Protein AF-B9RKT9-F1 (afdb_monomer_lite)

Secondary structure (DSSP, 8-state):
-HHHHHHHHHHHHHHHHHHHHHHHHHHHHHHHHHHHHHHTS-S-TT-TTS-----S-HHHHHHHHHHHHHHT-TT--GGGS-THHHHHHHHHHHH-TTS-HHHHHHHHHHHHHHHHTT-S-TTSTTHHHHHHHHHHHHHT----S--HHHHHHHHHHHHHHHHHHHTSGGGGG--HHHHHHHHHHHHHHHHHTTTTT-HHHHHHHHHHHHHHHHHHHGGGGS----------------TTS-TT--S-HHHHHHHHHHHHHTTGGGTGGGSS----HHHHHHHHHHHHHHHHHHHHHHGGGGGG-HHHHHHIIIIIHHHHHHHHHS--HHHHHHHHHHHHHHHHHHTTT-HHHHHHHIIIIIHHHHSTTS-HHHHHHHHHHHHHHHTSTTTT-

Sequence (393 aa):
MEKIKEEEENKSWQERKRIKRGELSCMLNTELSAVLAVIQRPHDPNNSLLPQLESYDTSILHSLKSLRALIFNPQQEWRTIDPSVYIYPFLDVTQSDDIPATATSVSLSAISKILKLHVFYEKTPGAKDAINSIITGIASCRLERTDHSTEDAVRMRILQALTSIIKHRASVLLTDHAVCTIVNTCFQVVQQSTHRADLLQRGAKYAMREMIEIIFARLQDVEVKFEEDSESDTEDIDIGSNVDSGYGVRCIVDIFHFLCSLLNVVEVVESEGVSSQASDQNIQIFGLILINSAVELSGDAIGKHPKLLRMIQDDLFHHLIHYGISSSPLLLSLICSTVLNIYHSLCRFIRFQLEAFFGFVLLRTAGAGSPSQLQEVALEAIINFCRQLKFHS

InterPro domains:
  IPR016024 Armadillo-type fold [SSF48371] (76-387)
  IPR032691 Mon2/Sec7/BIG1-like, HUS domain [PF12783] (249-389)

Radius of gyration: 26.01 Å; chains: 1; bounding box: 51×70×67 Å

Structure (mmCIF, N/CA/C/O backbone):
data_AF-B9RKT9-F1
#
_entry.id   AF-B9RKT9-F1
#
loop_
_atom_site.group_PDB
_atom_site.id
_atom_site.type_symbol
_atom_site.label_atom_id
_atom_site.label_alt_id
_atom_site.label_comp_id
_atom_site.label_asym_id
_atom_site.label_entity_id
_atom_site.label_seq_id
_atom_site.pdbx_PDB_ins_code
_atom_site.Cartn_x
_atom_site.Cartn_y
_atom_site.Cartn_z
_atom_site.occupancy
_atom_site.B_iso_or_equiv
_atom_site.auth_seq_id
_atom_site.auth_comp_id
_atom_site.auth_asym_id
_atom_site.auth_atom_id
_atom_site.pdbx_PDB_model_num
ATOM 1 N N . MET A 1 1 ? 4.221 -40.599 35.745 1.00 50.66 1 MET A N 1
ATOM 2 C CA . MET A 1 1 ? 5.162 -39.528 35.352 1.00 50.66 1 MET A CA 1
ATOM 3 C C . MET A 1 1 ? 4.636 -38.740 34.151 1.00 50.66 1 MET A C 1
ATOM 5 O O . MET A 1 1 ? 4.664 -37.523 34.219 1.00 50.66 1 MET A O 1
ATOM 9 N N . GLU A 1 2 ? 4.060 -39.388 33.128 1.00 49.91 2 GLU A N 1
ATOM 10 C CA . GLU A 1 2 ? 3.384 -38.700 32.002 1.00 49.91 2 GLU A CA 1
ATOM 11 C C . GLU A 1 2 ? 2.168 -37.855 32.413 1.00 49.91 2 GLU A C 1
ATOM 13 O O . GLU A 1 2 ? 2.128 -36.683 32.070 1.00 49.91 2 GLU A O 1
ATOM 18 N N . LYS A 1 3 ? 1.254 -38.371 33.252 1.00 47.69 3 LYS A N 1
ATOM 19 C CA . LYS A 1 3 ? 0.089 -37.589 33.734 1.00 47.69 3 LYS A CA 1
ATOM 20 C C . LYS A 1 3 ? 0.448 -36.297 34.485 1.00 47.69 3 LYS A C 1
ATOM 22 O O . LYS A 1 3 ? -0.306 -35.337 34.438 1.00 47.69 3 LYS A O 1
ATOM 27 N N . ILE A 1 4 ? 1.593 -36.276 35.171 1.00 54.16 4 ILE A N 1
ATOM 28 C CA . ILE A 1 4 ? 2.054 -35.101 35.932 1.00 54.16 4 ILE A CA 1
ATOM 29 C C . ILE A 1 4 ? 2.662 -34.061 34.978 1.00 54.16 4 ILE A C 1
ATOM 31 O O . ILE A 1 4 ? 2.406 -32.873 35.137 1.00 54.16 4 ILE A O 1
ATOM 35 N N . LYS A 1 5 ? 3.385 -34.504 33.937 1.00 47.19 5 LYS A N 1
ATOM 36 C CA . LYS A 1 5 ? 3.876 -33.622 32.864 1.00 47.19 5 LYS A CA 1
ATOM 37 C C . LYS A 1 5 ? 2.735 -32.995 32.056 1.00 47.19 5 LYS A C 1
ATOM 39 O O . LYS A 1 5 ? 2.795 -31.806 31.770 1.00 47.19 5 LYS A O 1
ATOM 44 N N . GLU A 1 6 ? 1.691 -33.762 31.743 1.00 43.16 6 GLU A N 1
ATOM 45 C CA . GLU A 1 6 ? 0.501 -33.264 31.035 1.00 43.16 6 GLU A CA 1
ATOM 46 C C . GLU A 1 6 ? -0.267 -32.212 31.858 1.00 43.16 6 GLU A C 1
ATOM 48 O O . GLU A 1 6 ? -0.683 -31.182 31.327 1.00 43.16 6 GLU A O 1
ATOM 53 N N . GLU A 1 7 ? -0.417 -32.416 33.173 1.00 44.50 7 GLU A N 1
ATOM 54 C CA . GLU A 1 7 ? -1.037 -31.424 34.064 1.00 44.50 7 GLU A CA 1
ATOM 55 C C . GLU A 1 7 ? -0.187 -30.155 34.239 1.00 44.50 7 GLU A C 1
ATOM 57 O O . GLU A 1 7 ? -0.742 -29.056 34.326 1.00 44.50 7 GLU A O 1
ATOM 62 N N . GLU A 1 8 ? 1.142 -30.273 34.287 1.00 44.34 8 GLU A N 1
ATOM 63 C CA . GLU A 1 8 ? 2.055 -29.125 34.374 1.00 44.34 8 GLU A CA 1
ATOM 64 C C . GLU A 1 8 ? 2.099 -28.312 33.073 1.00 44.34 8 GLU A C 1
ATOM 66 O O . GLU A 1 8 ? 2.063 -27.078 33.118 1.00 44.34 8 GLU A O 1
ATOM 71 N N . GLU A 1 9 ? 2.093 -28.969 31.910 1.00 45.84 9 GLU A N 1
ATOM 72 C CA . GLU A 1 9 ? 1.995 -28.294 30.612 1.00 45.84 9 GLU A CA 1
ATOM 73 C C . GLU A 1 9 ? 0.646 -27.593 30.436 1.00 45.84 9 GLU A C 1
ATOM 75 O O . GLU A 1 9 ? 0.610 -26.447 29.982 1.00 45.84 9 GLU A O 1
ATOM 80 N N . ASN A 1 10 ? -0.454 -28.218 30.865 1.00 46.22 10 ASN A N 1
ATOM 81 C CA . ASN A 1 10 ? -1.787 -27.623 30.786 1.00 46.22 10 ASN A CA 1
ATOM 82 C C . ASN A 1 10 ? -1.928 -26.411 31.730 1.00 46.22 10 ASN A C 1
ATOM 84 O O . ASN A 1 10 ? -2.474 -25.377 31.342 1.00 46.22 10 ASN A O 1
ATOM 88 N N . LYS A 1 11 ? -1.350 -26.474 32.939 1.00 48.50 11 LYS A N 1
ATOM 89 C CA . LYS A 1 11 ? -1.264 -25.321 33.856 1.00 48.50 11 LYS A CA 1
ATOM 90 C C . LYS A 1 11 ? -0.411 -24.187 33.281 1.00 48.50 11 LYS A C 1
ATOM 92 O O . LYS A 1 11 ? -0.828 -23.032 33.335 1.00 48.50 11 LYS A O 1
ATOM 97 N N . SER A 1 12 ? 0.738 -24.500 32.678 1.00 49.84 12 SER A N 1
ATOM 98 C CA . SER A 1 12 ? 1.603 -23.517 32.004 1.00 49.84 12 SER A CA 1
ATOM 99 C C . SER A 1 12 ? 0.893 -22.834 30.828 1.00 49.84 12 SER A C 1
ATOM 101 O O . SER A 1 12 ? 0.981 -21.617 30.647 1.00 49.84 12 SER A O 1
ATOM 103 N N . TRP A 1 13 ? 0.119 -23.600 30.057 1.00 49.25 13 TRP A N 1
ATOM 104 C CA . TRP A 1 13 ? -0.708 -23.088 28.965 1.00 49.25 13 TRP A CA 1
ATOM 105 C C . TRP A 1 13 ? -1.829 -22.167 29.448 1.00 49.25 13 TRP A C 1
ATOM 107 O O . TRP A 1 13 ? -2.032 -21.088 28.884 1.00 49.25 13 TRP A O 1
ATOM 117 N N . GLN A 1 14 ? -2.540 -22.559 30.506 1.00 54.25 14 GLN A N 1
ATOM 118 C CA . GLN A 1 14 ? -3.602 -21.751 31.106 1.00 54.25 14 GLN A CA 1
ATOM 119 C C . GLN A 1 14 ? -3.065 -20.450 31.712 1.00 54.25 14 GLN A C 1
ATOM 121 O O . GLN A 1 14 ? -3.689 -19.399 31.551 1.00 54.25 14 GLN A O 1
ATOM 126 N N . GLU A 1 15 ? -1.884 -20.489 32.330 1.00 51.56 15 GLU A N 1
ATOM 127 C CA . GLU A 1 15 ? -1.232 -19.308 32.898 1.00 51.56 15 GLU A CA 1
ATOM 128 C C . GLU A 1 15 ? -0.781 -18.330 31.804 1.00 51.56 15 GLU A C 1
ATOM 130 O O . GLU A 1 15 ? -1.091 -17.140 31.854 1.00 51.56 15 GLU A O 1
ATOM 135 N N . ARG A 1 16 ? -0.175 -18.832 30.719 1.00 56.66 16 ARG A N 1
ATOM 136 C CA . ARG A 1 16 ? 0.154 -18.013 29.537 1.00 56.66 16 ARG A CA 1
ATOM 137 C C . ARG A 1 16 ? -1.091 -17.402 28.887 1.00 56.66 16 ARG A C 1
ATOM 139 O O . ARG A 1 16 ? -1.033 -16.269 28.408 1.00 56.66 16 ARG A O 1
ATOM 146 N N . LYS A 1 17 ? -2.220 -18.125 28.871 1.00 55.56 17 LYS A N 1
ATOM 147 C CA . LYS A 1 17 ? -3.512 -17.619 28.372 1.00 55.56 17 LYS A CA 1
ATOM 148 C C . LYS A 1 17 ? -4.064 -16.516 29.288 1.00 55.56 17 LYS A C 1
ATOM 150 O O . LYS A 1 17 ? -4.585 -15.528 28.777 1.00 55.56 17 LYS A O 1
ATOM 155 N N . ARG A 1 18 ? -3.910 -16.639 30.612 1.00 55.28 18 ARG A N 1
ATOM 156 C CA . ARG A 1 18 ? -4.324 -15.628 31.605 1.00 55.28 18 ARG A CA 1
ATOM 157 C C . ARG A 1 18 ? -3.479 -14.356 31.560 1.00 55.28 18 ARG A C 1
ATOM 159 O O . ARG A 1 18 ? -4.057 -13.273 31.559 1.00 55.28 18 ARG A O 1
ATOM 166 N N . ILE A 1 19 ? -2.157 -14.472 31.442 1.00 57.16 19 ILE A N 1
ATOM 167 C CA . ILE A 1 19 ? -1.244 -13.320 31.344 1.00 57.16 19 ILE A CA 1
ATOM 168 C C . ILE A 1 19 ? -1.553 -12.499 30.084 1.00 57.16 19 ILE A C 1
ATOM 170 O O . ILE A 1 19 ? -1.858 -11.313 30.185 1.00 57.16 19 ILE A O 1
ATOM 174 N N . LYS A 1 20 ? -1.642 -13.150 28.915 1.00 61.75 20 LYS A N 1
ATOM 175 C CA . LYS A 1 20 ? -2.010 -12.484 27.648 1.00 61.75 20 LYS A CA 1
ATOM 176 C C . LYS A 1 20 ? -3.407 -11.852 27.675 1.00 61.75 20 LYS A C 1
ATOM 178 O O . LYS A 1 20 ? -3.672 -10.879 26.975 1.00 61.75 20 LYS A O 1
ATOM 183 N N . ARG A 1 21 ? -4.323 -12.413 28.469 1.00 61.50 21 ARG A N 1
ATOM 184 C CA . ARG A 1 21 ? -5.681 -11.887 28.661 1.00 61.50 21 ARG A CA 1
ATOM 185 C C . ARG A 1 21 ? -5.686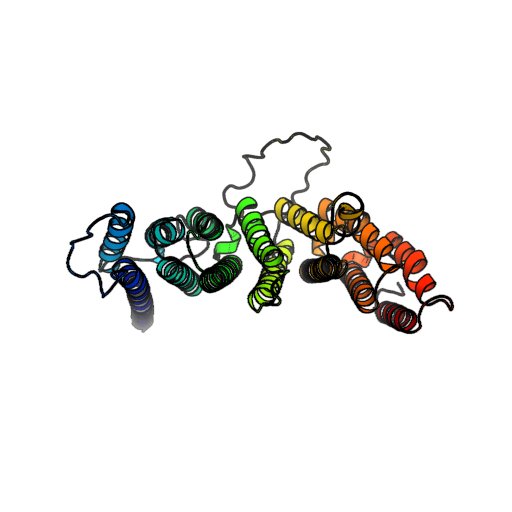 -10.629 29.533 1.00 61.50 21 ARG A C 1
ATOM 187 O O . ARG A 1 21 ? -6.375 -9.672 29.191 1.00 61.50 21 ARG A O 1
ATOM 194 N N . GLY A 1 22 ? -4.904 -10.621 30.615 1.00 66.81 22 GLY A N 1
ATOM 195 C CA . GLY A 1 22 ? -4.717 -9.451 31.476 1.00 66.81 22 GLY A CA 1
ATOM 196 C C . GLY A 1 22 ? -4.027 -8.292 30.752 1.00 66.81 22 GLY A C 1
ATOM 197 O O . GLY A 1 22 ? -4.466 -7.152 30.876 1.00 66.81 22 GLY A O 1
ATOM 198 N N . GLU A 1 23 ? -3.016 -8.590 29.931 1.00 74.56 23 GLU A N 1
ATOM 199 C CA . GLU A 1 23 ? -2.320 -7.606 29.087 1.00 74.56 23 GLU A CA 1
ATOM 200 C C . GLU A 1 23 ? -3.283 -6.885 28.135 1.00 74.56 23 GLU A C 1
ATOM 202 O O . GLU A 1 23 ? -3.251 -5.659 28.022 1.00 74.56 23 GLU A O 1
ATOM 207 N N . LEU A 1 24 ? -4.191 -7.633 27.503 1.00 79.69 24 LEU A N 1
ATOM 208 C CA . LEU A 1 24 ? -5.156 -7.085 26.557 1.00 79.69 24 LEU A CA 1
ATOM 209 C C . LEU A 1 24 ? -6.248 -6.240 27.228 1.00 79.69 24 LEU A C 1
ATOM 211 O O . LEU A 1 24 ? -6.506 -5.126 26.779 1.00 79.69 24 LEU A O 1
ATOM 215 N N . SER A 1 25 ? -6.866 -6.728 28.311 1.00 84.69 25 SER A N 1
ATOM 216 C CA . SER A 1 25 ? -7.849 -5.934 29.067 1.00 84.69 25 SER A CA 1
ATOM 217 C C . SER A 1 25 ? -7.228 -4.646 29.615 1.00 84.69 25 SER A C 1
ATOM 219 O O . SER A 1 25 ? -7.862 -3.593 29.573 1.00 84.69 25 SER A O 1
ATOM 221 N N . CYS A 1 26 ? -5.984 -4.715 30.103 1.00 85.81 26 CYS A N 1
ATOM 222 C CA . CYS A 1 26 ? -5.252 -3.547 30.585 1.00 85.81 26 CYS A CA 1
ATOM 223 C C . CYS A 1 26 ? -5.023 -2.537 29.453 1.00 85.81 26 CYS A C 1
ATOM 225 O O . CYS A 1 26 ? -5.397 -1.377 29.597 1.00 85.81 26 CYS A O 1
ATOM 227 N N . MET A 1 27 ? -4.508 -2.992 28.305 1.00 89.12 27 MET A N 1
ATOM 228 C CA . MET A 1 27 ? -4.275 -2.142 27.135 1.00 89.12 27 MET A CA 1
ATOM 229 C C . MET A 1 27 ? -5.565 -1.480 26.641 1.00 89.12 27 MET A C 1
ATOM 231 O O . MET A 1 27 ? -5.604 -0.257 26.527 1.00 89.12 27 MET A O 1
ATOM 235 N N . LEU A 1 28 ? -6.637 -2.251 26.417 1.00 88.94 28 LEU A N 1
ATOM 236 C CA . LEU A 1 28 ? -7.923 -1.706 25.965 1.00 88.94 28 LEU A CA 1
ATOM 237 C C . LEU A 1 28 ? -8.468 -0.673 26.952 1.00 88.94 28 LEU A C 1
ATOM 239 O O . LEU A 1 28 ? -8.941 0.380 26.535 1.00 88.94 28 LEU A O 1
ATOM 243 N N . ASN A 1 29 ? -8.362 -0.935 28.258 1.00 90.94 29 ASN A N 1
ATOM 244 C CA . ASN A 1 29 ? -8.780 0.023 29.276 1.00 90.94 29 ASN A CA 1
ATOM 245 C C . ASN A 1 29 ? -7.915 1.292 29.270 1.00 90.94 29 ASN A C 1
ATOM 247 O O . ASN A 1 29 ? -8.448 2.384 29.467 1.00 90.94 29 ASN A O 1
ATOM 251 N N . THR A 1 30 ? -6.603 1.174 29.049 1.00 92.06 30 THR A N 1
ATOM 252 C CA . THR A 1 30 ? -5.695 2.321 28.925 1.00 92.06 30 THR A CA 1
ATOM 253 C C . THR A 1 30 ? -6.064 3.188 27.726 1.00 92.06 30 THR A C 1
ATOM 255 O O . THR A 1 30 ? -6.223 4.397 27.890 1.00 92.06 30 THR A O 1
ATOM 258 N N . GLU A 1 31 ? -6.261 2.593 26.548 1.00 92.62 31 GLU A N 1
ATOM 259 C CA . GLU A 1 31 ? -6.643 3.342 25.347 1.00 92.62 31 GLU A CA 1
ATOM 260 C C . GLU A 1 31 ? -8.036 3.968 25.486 1.00 92.62 31 GLU A C 1
ATOM 262 O O . GLU A 1 31 ? -8.216 5.152 25.205 1.00 92.62 31 GLU A O 1
ATOM 267 N N . LEU A 1 32 ? -9.008 3.214 26.007 1.00 93.31 32 LEU A N 1
ATOM 268 C CA . LEU A 1 32 ? -10.356 3.709 26.283 1.00 93.31 32 LEU A CA 1
ATOM 269 C C . LEU A 1 32 ? -10.342 4.896 27.254 1.00 93.31 32 LEU A C 1
ATOM 271 O O . LEU A 1 32 ? -11.036 5.892 27.048 1.00 93.31 32 LEU A O 1
ATOM 275 N N . SER A 1 33 ? -9.536 4.805 28.313 1.00 91.69 33 SER A N 1
ATOM 276 C CA . SER A 1 33 ? -9.392 5.881 29.295 1.00 91.69 33 SER A CA 1
ATOM 277 C C . SER A 1 33 ? -8.747 7.122 28.682 1.00 91.69 33 SER A C 1
ATOM 279 O O . SER A 1 33 ? -9.157 8.231 29.012 1.00 91.69 33 SER A O 1
ATOM 281 N N . ALA A 1 34 ? -7.779 6.953 27.776 1.00 93.00 34 ALA A N 1
ATOM 282 C CA . ALA A 1 34 ? -7.156 8.064 27.065 1.00 93.00 34 ALA A CA 1
ATOM 283 C C . ALA A 1 34 ? -8.163 8.796 26.163 1.00 93.00 34 ALA A C 1
ATOM 285 O O . ALA A 1 34 ? -8.238 10.021 26.213 1.00 93.00 34 ALA A O 1
ATOM 286 N N . VAL A 1 35 ? -8.982 8.061 25.401 1.00 92.44 35 VAL A N 1
ATOM 287 C CA . VAL A 1 35 ? -10.037 8.647 24.556 1.00 92.44 35 VAL A CA 1
ATOM 288 C C . VAL A 1 35 ? -11.058 9.405 25.405 1.00 92.44 35 VAL A C 1
ATOM 290 O O . VAL A 1 35 ? -11.314 10.582 25.156 1.00 92.44 35 VAL A O 1
ATOM 293 N N . LEU A 1 36 ? -11.577 8.778 26.467 1.00 90.25 36 LEU A N 1
ATOM 294 C CA . LEU A 1 36 ? -12.527 9.419 27.382 1.00 90.25 36 LEU A CA 1
ATOM 295 C C . LEU A 1 36 ? -11.953 10.684 28.030 1.00 90.25 36 LEU A C 1
ATOM 297 O O . LEU A 1 36 ? -12.668 11.675 28.156 1.00 90.25 36 LEU A O 1
ATOM 301 N N . ALA A 1 37 ? -10.675 10.671 28.419 1.00 89.12 37 ALA A N 1
ATOM 302 C CA . ALA A 1 37 ? -10.020 11.822 29.033 1.00 89.12 37 ALA A CA 1
ATOM 303 C C . ALA A 1 37 ? -9.912 13.021 28.081 1.00 89.12 37 ALA A C 1
ATOM 305 O O . ALA A 1 37 ? -10.007 14.161 28.532 1.00 89.12 37 ALA A O 1
ATOM 306 N N . VAL A 1 38 ? -9.719 12.780 26.780 1.00 88.31 3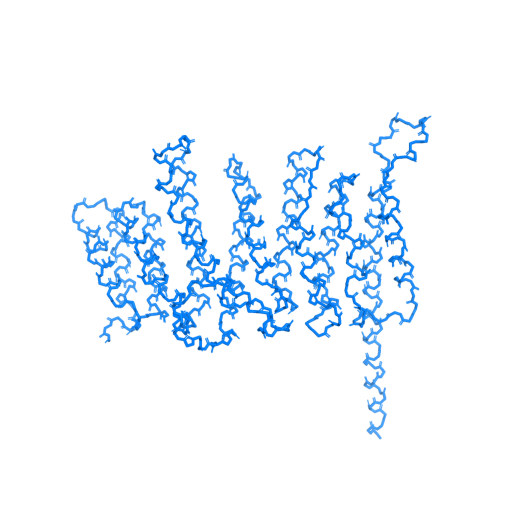8 VAL A N 1
ATOM 307 C CA . VAL A 1 38 ? -9.662 13.854 25.780 1.00 88.31 38 VAL A CA 1
ATOM 308 C C . VAL A 1 38 ? -11.060 14.373 25.452 1.00 88.31 38 VAL A C 1
ATOM 310 O O . VAL A 1 38 ? -11.246 15.585 25.436 1.00 88.31 38 VAL A O 1
ATOM 313 N N . ILE A 1 39 ? -12.047 13.488 25.273 1.00 86.25 39 ILE A N 1
ATOM 314 C CA . ILE A 1 39 ? -13.440 13.880 24.986 1.00 86.25 39 ILE A CA 1
ATOM 315 C C . ILE A 1 39 ? -14.039 14.700 26.137 1.00 86.25 39 ILE A C 1
ATOM 317 O O . ILE A 1 39 ? -14.745 15.675 25.913 1.00 86.25 39 ILE A O 1
ATOM 321 N N . GLN A 1 40 ? -13.750 14.330 27.386 1.00 82.81 40 GLN A N 1
ATOM 322 C CA . GLN A 1 40 ? -14.295 15.009 28.567 1.00 82.81 40 GLN A CA 1
ATOM 323 C C . GLN A 1 40 ? -13.519 16.272 28.963 1.00 82.81 40 GLN A C 1
ATOM 325 O O . GLN A 1 40 ? -13.859 16.910 29.962 1.00 82.81 40 GLN A O 1
ATOM 330 N N . ARG A 1 41 ? -12.461 16.638 28.229 1.00 75.88 41 ARG A N 1
ATOM 331 C CA . ARG A 1 41 ? -11.662 17.818 28.554 1.00 75.88 41 ARG A CA 1
ATOM 332 C C . ARG A 1 41 ? -12.471 19.084 28.231 1.00 75.88 41 ARG A C 1
ATOM 334 O O . ARG A 1 41 ? -12.889 19.246 27.088 1.00 75.88 41 ARG A O 1
ATOM 341 N N . PRO A 1 42 ? -12.679 20.001 29.194 1.00 59.47 42 PRO A N 1
ATOM 342 C CA . PRO A 1 42 ? -13.362 21.258 28.911 1.00 59.47 42 PRO A CA 1
ATOM 343 C C . PRO A 1 42 ? -12.535 22.080 27.919 1.00 59.47 42 PRO A C 1
ATOM 345 O O . PRO A 1 42 ? -11.328 22.254 28.105 1.00 59.47 42 PRO A O 1
ATOM 348 N N . HIS A 1 43 ? -13.191 22.562 26.862 1.00 54.66 43 HIS A N 1
ATOM 349 C CA . HIS A 1 43 ? -12.536 23.227 25.733 1.00 54.66 43 HIS A CA 1
ATOM 350 C C . HIS A 1 43 ? -12.037 24.650 26.065 1.00 54.66 43 HIS A C 1
ATOM 352 O O . HIS A 1 43 ? -11.285 25.217 25.279 1.00 54.66 43 HIS A O 1
ATOM 358 N N . ASP A 1 44 ? -12.374 25.191 27.246 1.00 53.84 44 ASP A N 1
ATOM 359 C CA . ASP A 1 44 ? -11.904 26.494 27.728 1.00 53.84 44 ASP A CA 1
ATOM 360 C C . ASP A 1 44 ? -11.766 26.539 29.268 1.00 53.84 44 ASP A C 1
ATOM 362 O O . ASP A 1 44 ? -12.762 26.388 29.980 1.00 53.84 44 ASP A O 1
ATOM 366 N N . PRO A 1 45 ? -10.570 26.794 29.836 1.00 54.12 45 PRO A N 1
ATOM 367 C CA . PRO A 1 45 ? -10.409 26.996 31.280 1.00 54.12 45 PRO A CA 1
ATOM 368 C C . PRO A 1 45 ? -10.915 28.371 31.766 1.00 54.12 45 PRO A C 1
ATOM 370 O O . PRO A 1 45 ? -11.171 28.540 32.959 1.00 54.12 45 PRO A O 1
ATOM 373 N N . ASN A 1 46 ? -11.093 29.343 30.860 1.00 53.16 46 ASN A N 1
ATOM 374 C CA . ASN A 1 46 ? -11.460 30.729 31.189 1.00 53.16 46 ASN A CA 1
ATOM 375 C C . ASN A 1 46 ? -12.971 31.019 31.189 1.00 53.16 46 ASN A C 1
ATOM 377 O O . ASN A 1 46 ? -13.363 32.121 31.563 1.00 53.16 46 ASN A O 1
ATOM 381 N N . ASN A 1 47 ? -13.823 30.061 30.809 1.00 47.16 47 ASN A N 1
ATOM 382 C CA . ASN A 1 47 ? -15.271 30.273 30.678 1.00 47.16 47 ASN A CA 1
ATOM 383 C C . ASN A 1 47 ? -16.085 29.481 31.723 1.00 47.16 47 ASN A C 1
ATOM 385 O O . ASN A 1 47 ? -17.138 28.912 31.448 1.00 47.16 47 ASN A O 1
ATOM 389 N N . SER A 1 48 ? -15.568 29.422 32.950 1.00 45.81 48 SER A N 1
ATOM 390 C CA . SER A 1 48 ? -15.997 28.532 34.039 1.00 45.81 48 SER A CA 1
ATOM 391 C C . SER A 1 48 ? -17.285 28.949 34.779 1.00 45.81 48 SER A C 1
ATOM 393 O O . SER A 1 48 ? -17.472 28.581 35.936 1.00 45.81 48 SER A O 1
ATOM 395 N N . LEU A 1 49 ? -18.207 29.679 34.138 1.00 43.00 49 LEU A N 1
ATOM 396 C CA . LEU A 1 49 ? -19.453 30.140 34.781 1.00 43.00 49 LEU A CA 1
ATOM 397 C C . LEU A 1 49 ? -20.759 29.702 34.103 1.00 43.00 49 LEU A C 1
ATOM 399 O O . LEU A 1 49 ? -21.830 30.120 34.538 1.00 43.00 49 LEU A O 1
ATOM 403 N N . LEU A 1 50 ? -20.714 28.810 33.112 1.00 41.09 50 LEU A N 1
ATOM 404 C CA . LEU A 1 50 ? -21.920 28.166 32.583 1.00 41.09 50 LEU A CA 1
ATOM 405 C C . LEU A 1 50 ? -21.732 26.646 32.542 1.00 41.09 50 LEU A C 1
ATOM 407 O O . LEU A 1 50 ? -20.704 26.183 32.046 1.00 41.09 50 LEU A O 1
ATOM 411 N N . PRO A 1 51 ? -22.701 25.843 33.024 1.00 40.81 51 PRO A N 1
ATOM 412 C CA . PRO A 1 51 ? -22.703 24.414 32.763 1.00 40.81 51 PRO A CA 1
ATOM 413 C C . PRO A 1 51 ? -23.039 24.203 31.280 1.00 40.81 51 PRO A C 1
ATOM 415 O O . PRO A 1 51 ? -24.190 23.975 30.925 1.00 40.81 51 PRO A O 1
ATOM 418 N N . GLN A 1 52 ? -22.042 24.300 30.398 1.00 42.00 52 GLN A N 1
ATOM 419 C CA . GLN A 1 52 ? -22.151 23.823 29.018 1.00 42.00 52 GLN A CA 1
ATOM 420 C C . GLN A 1 52 ? -22.072 22.293 29.032 1.00 42.00 52 GLN A C 1
ATOM 422 O O . GLN A 1 52 ? -21.063 21.681 28.697 1.00 42.00 52 GLN A O 1
ATOM 427 N N . LEU A 1 53 ? -23.154 21.678 29.505 1.00 42.59 53 LEU A N 1
ATOM 428 C CA . LEU A 1 53 ? -23.446 20.262 29.337 1.00 42.59 53 LEU A CA 1
ATOM 429 C C . LEU A 1 53 ? -24.297 20.081 28.069 1.00 42.59 53 LEU A C 1
ATOM 431 O O . LEU A 1 53 ? -25.367 19.495 28.107 1.00 42.59 53 LEU A O 1
ATOM 435 N N . GLU A 1 54 ? -23.836 20.631 26.955 1.00 41.59 54 GLU A N 1
ATOM 436 C CA . GLU A 1 54 ? -24.393 20.427 25.617 1.00 41.59 54 GLU A CA 1
ATOM 437 C C . GLU A 1 54 ? -23.172 20.382 24.687 1.00 41.59 54 GLU A C 1
ATOM 439 O O . GLU A 1 54 ? -22.336 21.273 24.749 1.00 41.59 54 GLU A O 1
ATOM 444 N N . SER A 1 55 ? -22.914 19.393 23.841 1.00 48.56 55 SER A N 1
ATOM 445 C CA . SER A 1 55 ? -23.661 18.210 23.440 1.00 48.56 55 SER A CA 1
ATOM 446 C C . SER A 1 55 ? -22.652 17.307 22.713 1.00 48.56 55 SER A C 1
ATOM 448 O O . SER A 1 55 ? -22.646 17.250 21.490 1.00 48.56 55 SER A O 1
ATOM 450 N N . TYR A 1 56 ? -21.739 16.643 23.430 1.00 54.78 56 TYR A N 1
ATOM 451 C CA . TYR A 1 56 ? -21.028 15.525 22.799 1.00 54.78 56 TYR A CA 1
ATOM 452 C C . TYR A 1 56 ? -22.005 14.365 22.694 1.00 54.78 56 TYR A C 1
ATOM 454 O O . TYR A 1 56 ? -22.683 14.051 23.678 1.00 54.78 56 TYR A O 1
ATOM 462 N N . ASP A 1 57 ? -22.077 13.772 21.507 1.00 62.09 57 ASP A N 1
ATOM 463 C CA . ASP A 1 57 ? -23.050 12.756 21.136 1.00 62.09 57 ASP A CA 1
ATOM 464 C C . ASP A 1 57 ? -23.188 11.703 22.253 1.00 62.09 57 ASP A C 1
ATOM 466 O O . ASP A 1 57 ? -22.270 10.928 22.556 1.00 62.09 57 ASP A O 1
ATOM 470 N N . THR A 1 58 ? -24.321 11.742 22.967 1.00 74.88 58 THR A N 1
ATOM 471 C CA . THR A 1 58 ? -24.548 10.909 24.166 1.00 74.88 58 THR A CA 1
ATOM 472 C C . THR A 1 58 ? -24.414 9.417 23.852 1.00 74.88 58 THR A C 1
ATOM 474 O O . THR A 1 58 ? -24.068 8.621 24.731 1.00 74.88 58 THR A O 1
ATOM 477 N N . SER A 1 59 ? -24.610 9.069 22.579 1.00 85.12 59 SER A N 1
ATOM 478 C CA . SER A 1 59 ? -24.405 7.757 21.982 1.00 85.12 59 SER A CA 1
ATOM 479 C C . SER A 1 59 ? -22.944 7.283 22.071 1.00 85.12 59 SER A C 1
ATOM 481 O O . SER A 1 59 ? -22.701 6.185 22.573 1.00 85.12 59 SER A O 1
ATOM 483 N N . ILE A 1 60 ? -21.961 8.115 21.704 1.00 88.19 60 ILE A N 1
ATOM 484 C CA . ILE A 1 60 ? -20.525 7.778 21.712 1.00 88.19 60 ILE A CA 1
ATOM 485 C C . ILE A 1 60 ? -20.045 7.539 23.142 1.00 88.19 60 ILE A C 1
ATOM 487 O O . ILE A 1 60 ? -19.398 6.535 23.451 1.00 88.19 60 ILE A O 1
ATOM 491 N N . LEU A 1 61 ? -20.413 8.429 24.065 1.00 86.69 61 LEU A N 1
ATOM 492 C CA . LEU A 1 61 ? -20.076 8.264 25.480 1.00 86.69 61 LEU A CA 1
ATOM 493 C C . LEU A 1 61 ? -20.718 7.008 26.079 1.00 86.69 61 LEU A C 1
ATOM 495 O O . LEU A 1 61 ? -20.109 6.361 26.936 1.00 86.69 61 LEU A O 1
ATOM 499 N N . HIS A 1 62 ? -21.932 6.659 25.651 1.00 88.62 62 HIS A N 1
ATOM 500 C CA . HIS A 1 62 ? -22.579 5.415 26.047 1.00 88.62 62 HIS A CA 1
ATOM 501 C C . HIS A 1 62 ? -21.828 4.197 25.486 1.00 88.62 62 HIS A C 1
ATOM 503 O O . HIS A 1 62 ? -21.475 3.312 26.262 1.00 88.62 62 HIS A O 1
ATOM 509 N N . SER A 1 63 ? -21.489 4.196 24.193 1.00 90.81 63 SER A N 1
ATOM 510 C CA . SER A 1 63 ? -20.702 3.154 23.510 1.00 90.81 63 SER A CA 1
ATOM 511 C C . SER A 1 63 ? -19.372 2.876 24.231 1.00 90.81 63 SER A C 1
ATOM 513 O O . SER A 1 63 ? -19.074 1.741 24.620 1.00 90.81 63 SER A O 1
ATOM 515 N N . LEU A 1 64 ? -18.622 3.931 24.569 1.00 91.19 64 LEU A N 1
ATOM 516 C CA . LEU A 1 64 ? -17.364 3.838 25.321 1.00 91.19 64 LEU A CA 1
ATOM 517 C C . LEU A 1 64 ? -17.562 3.295 26.751 1.00 91.19 64 LEU A C 1
ATOM 519 O O . LEU A 1 64 ? -16.750 2.507 27.246 1.00 91.19 64 LEU A O 1
ATOM 523 N N . LYS A 1 65 ? -18.645 3.677 27.440 1.00 88.75 65 LYS A N 1
ATOM 524 C CA . LYS A 1 65 ? -18.970 3.147 28.779 1.00 88.75 65 LYS A CA 1
ATOM 525 C C . LYS A 1 65 ? -19.387 1.676 28.729 1.00 88.75 65 LYS A C 1
ATOM 527 O O . LYS A 1 65 ? -18.981 0.913 29.607 1.00 88.75 65 LYS A O 1
ATOM 532 N N . SER A 1 66 ? -20.142 1.268 27.711 1.00 90.50 66 SER A N 1
ATOM 533 C CA . SER A 1 66 ? -20.503 -0.132 27.471 1.00 90.50 66 SER A CA 1
ATOM 534 C C . SER A 1 66 ? -19.259 -0.989 27.242 1.00 90.50 66 SER A C 1
ATOM 536 O O . SER A 1 66 ? -19.121 -2.041 27.869 1.00 90.50 66 SER A O 1
ATOM 538 N N . LEU A 1 67 ? -18.298 -0.500 26.449 1.00 91.44 67 LEU A N 1
ATOM 539 C CA . LEU A 1 67 ? -17.006 -1.166 26.280 1.00 91.44 67 LEU A CA 1
ATOM 540 C C . LEU A 1 67 ? -16.248 -1.282 27.607 1.00 91.44 67 LEU A C 1
ATOM 542 O O . LEU A 1 67 ? -15.715 -2.345 27.925 1.00 91.44 67 LEU A O 1
ATOM 546 N N . ARG A 1 68 ? -16.241 -0.225 28.430 1.00 90.56 68 ARG A N 1
ATOM 547 C CA . ARG A 1 68 ? -15.607 -0.262 29.757 1.00 90.56 68 ARG A CA 1
ATOM 548 C C . ARG A 1 68 ? -16.187 -1.369 30.633 1.00 90.56 68 ARG A C 1
ATOM 550 O O . ARG A 1 68 ? -15.430 -2.113 31.250 1.00 90.56 68 ARG A O 1
ATOM 557 N N . ALA A 1 69 ? -17.513 -1.490 30.676 1.00 88.31 69 ALA A N 1
ATOM 558 C CA . ALA A 1 69 ? -18.186 -2.537 31.441 1.00 88.31 69 ALA A CA 1
ATOM 559 C C . ALA A 1 69 ? -17.790 -3.942 30.954 1.00 88.31 69 ALA A C 1
ATOM 561 O O . ALA A 1 69 ? -17.535 -4.827 31.771 1.00 88.31 69 ALA A O 1
ATOM 562 N N . LEU A 1 70 ? -17.662 -4.124 29.636 1.00 88.12 70 LEU A N 1
ATOM 563 C CA . LEU A 1 70 ? -17.219 -5.379 29.032 1.00 88.12 70 LEU A CA 1
ATOM 564 C C . LEU A 1 70 ? -15.759 -5.711 29.378 1.00 88.12 70 LEU A C 1
ATOM 566 O O . LEU A 1 70 ? -15.454 -6.862 29.687 1.00 88.12 70 LEU A O 1
ATOM 570 N N . ILE A 1 71 ? -14.861 -4.718 29.397 1.00 86.50 71 ILE A N 1
ATOM 571 C CA . ILE A 1 71 ? -13.443 -4.928 29.738 1.00 86.50 71 ILE A CA 1
ATOM 572 C C . ILE A 1 71 ? -13.268 -5.474 31.162 1.00 86.50 71 ILE A C 1
ATOM 574 O O . ILE A 1 71 ? -12.411 -6.332 31.393 1.00 86.50 71 ILE A O 1
ATOM 578 N N . PHE A 1 72 ? -14.084 -5.006 32.110 1.00 83.88 72 PHE A N 1
ATOM 579 C CA . PHE A 1 72 ? -14.028 -5.437 33.509 1.00 83.88 72 PHE A CA 1
ATOM 580 C C . PHE A 1 72 ? -14.758 -6.760 33.786 1.00 83.88 72 PHE A C 1
ATOM 582 O O . PHE A 1 72 ? -14.814 -7.188 34.939 1.00 83.88 72 PHE A O 1
ATOM 589 N N . ASN A 1 73 ? -15.276 -7.446 32.762 1.00 82.62 73 ASN A N 1
ATOM 590 C CA . ASN A 1 73 ? -15.890 -8.754 32.941 1.00 82.62 73 ASN A CA 1
ATOM 591 C C . ASN A 1 73 ? -14.817 -9.851 33.171 1.00 82.62 73 ASN A C 1
ATOM 593 O O . ASN A 1 73 ? -14.039 -10.174 32.265 1.00 82.62 73 ASN A O 1
ATOM 597 N N . PRO A 1 74 ? -14.785 -10.502 34.352 1.00 69.81 74 PRO A N 1
ATOM 598 C CA . PRO A 1 74 ? -13.755 -11.478 34.708 1.00 69.81 74 PRO A CA 1
ATOM 599 C C . PRO A 1 74 ? -13.800 -12.779 33.888 1.00 69.81 74 PRO A C 1
ATOM 601 O O . PRO A 1 74 ? -12.825 -13.533 33.908 1.00 69.81 74 PRO A O 1
ATOM 604 N N . GLN A 1 75 ? -14.856 -13.048 33.109 1.00 69.69 75 GLN A N 1
ATOM 605 C CA . GLN A 1 75 ? -14.986 -14.251 32.258 1.00 69.69 75 GLN A CA 1
ATOM 606 C C . GLN A 1 75 ? -14.797 -13.989 30.747 1.00 69.69 75 GLN A C 1
ATOM 608 O O . GLN A 1 75 ? -14.848 -14.913 29.945 1.00 69.69 75 GLN A O 1
ATOM 613 N N . GLN A 1 76 ? -14.509 -12.749 30.350 1.00 73.62 76 GLN A N 1
ATOM 614 C CA . GLN A 1 76 ? -14.328 -12.331 28.959 1.00 73.62 76 GLN A CA 1
ATOM 615 C C . GLN A 1 76 ? -13.145 -12.967 28.187 1.00 73.62 76 GLN A C 1
ATOM 617 O O . GLN A 1 76 ? -11.989 -12.627 28.440 1.00 73.62 76 GLN A O 1
ATOM 622 N N . GLU A 1 77 ? -13.400 -13.806 27.177 1.00 77.12 77 GLU A N 1
ATOM 623 C CA . GLU A 1 77 ? -12.368 -14.318 26.254 1.00 77.12 77 GLU A CA 1
ATOM 624 C C . GLU A 1 77 ? -12.256 -13.477 24.968 1.00 77.12 77 GLU A C 1
ATOM 626 O O . GLU A 1 77 ? -12.966 -13.699 23.998 1.00 77.12 77 GLU A O 1
ATOM 631 N N . TRP A 1 78 ? -11.313 -12.533 24.908 1.00 76.38 78 TRP A N 1
ATOM 632 C CA . TRP A 1 78 ? -11.194 -11.585 23.784 1.00 76.38 78 TRP A CA 1
ATOM 633 C C . TRP A 1 78 ? -11.049 -12.187 22.381 1.00 76.38 78 TRP A C 1
ATOM 635 O O . TRP A 1 78 ? -11.482 -11.577 21.412 1.00 76.38 78 TRP A O 1
ATOM 645 N N . ARG A 1 79 ? -10.464 -13.384 22.260 1.00 73.62 79 ARG A N 1
ATOM 646 C CA . ARG A 1 79 ? -10.248 -14.054 20.963 1.00 73.62 79 ARG A CA 1
ATOM 647 C C . ARG A 1 79 ? -11.522 -14.652 20.361 1.00 73.62 79 ARG A C 1
ATOM 649 O O . ARG A 1 79 ? -11.497 -15.029 19.193 1.00 73.62 79 ARG A O 1
ATOM 656 N N . THR A 1 80 ? -12.583 -14.791 21.156 1.00 80.81 80 THR A N 1
ATOM 657 C CA . THR A 1 80 ? -13.874 -15.357 20.735 1.00 80.81 80 THR A CA 1
ATOM 658 C C . THR A 1 80 ? -14.957 -14.292 20.598 1.00 80.81 80 THR A C 1
ATOM 660 O O . THR A 1 80 ? -16.070 -14.608 20.193 1.00 80.81 80 THR A O 1
ATOM 663 N N . ILE A 1 81 ? -14.659 -13.051 20.984 1.00 86.12 81 ILE A N 1
ATOM 664 C CA . ILE A 1 81 ? -15.569 -11.920 20.825 1.00 86.12 81 ILE A CA 1
ATOM 665 C C . ILE A 1 81 ? -15.423 -11.401 19.407 1.00 86.12 81 ILE A C 1
ATOM 667 O O . ILE A 1 81 ? -14.301 -11.256 18.916 1.00 86.12 81 ILE A O 1
ATOM 671 N N . ASP A 1 82 ? -16.556 -11.068 18.803 1.00 90.31 82 ASP A N 1
ATOM 672 C CA . ASP A 1 82 ? -16.592 -10.308 17.564 1.00 90.31 82 ASP A CA 1
ATOM 673 C C . ASP A 1 82 ? -15.780 -9.005 17.715 1.00 90.31 82 ASP A C 1
ATOM 675 O O . ASP A 1 82 ? -16.101 -8.182 18.584 1.00 90.31 82 ASP A O 1
ATOM 679 N N . PRO A 1 83 ? -14.726 -8.793 16.902 1.00 92.06 83 PRO A N 1
ATOM 680 C CA . PRO A 1 83 ? -13.871 -7.623 17.016 1.00 92.06 83 PRO A CA 1
ATOM 681 C C . PRO A 1 83 ? -14.614 -6.296 16.931 1.00 92.06 83 PRO A C 1
ATOM 683 O O . PRO A 1 83 ? -14.227 -5.330 17.588 1.00 92.06 83 PRO A O 1
ATOM 686 N N . SER A 1 84 ? -15.729 -6.278 16.208 1.00 92.44 84 SER A N 1
ATOM 687 C CA . SER A 1 84 ? -16.636 -5.142 16.092 1.00 92.44 84 SER A CA 1
ATOM 688 C C . SER A 1 84 ? -17.011 -4.560 17.459 1.00 92.44 84 SER A C 1
ATOM 690 O O . SER A 1 84 ? -16.976 -3.346 17.647 1.00 92.44 84 SER A O 1
ATOM 692 N N . VAL A 1 85 ? -17.263 -5.410 18.459 1.00 91.00 85 VAL A N 1
ATOM 693 C CA . VAL A 1 85 ? -17.736 -5.000 19.794 1.00 91.00 85 VAL A CA 1
ATOM 694 C C . VAL A 1 85 ? -16.753 -4.073 20.514 1.00 91.00 85 VAL A C 1
ATOM 696 O O . VAL A 1 85 ? -17.174 -3.179 21.247 1.00 91.00 85 VAL A O 1
ATOM 699 N N . TYR A 1 86 ? -15.446 -4.273 20.331 1.00 90.12 86 TYR A N 1
ATOM 700 C CA . TYR A 1 86 ? -14.418 -3.444 20.970 1.00 90.12 86 TYR A CA 1
ATOM 701 C C . TYR A 1 86 ? -13.741 -2.456 20.021 1.00 90.12 86 TYR A C 1
ATOM 703 O O . TYR A 1 86 ? -12.910 -1.673 20.473 1.00 90.12 86 TYR A O 1
ATOM 711 N N . ILE A 1 87 ? -14.087 -2.470 18.734 1.00 93.38 87 ILE A N 1
ATOM 712 C CA . ILE A 1 87 ? -13.529 -1.575 17.716 1.00 93.38 87 ILE A CA 1
ATOM 713 C C . ILE A 1 87 ? -14.488 -0.426 17.399 1.00 93.38 87 ILE A C 1
ATOM 715 O O . ILE A 1 87 ? -14.037 0.718 17.355 1.00 93.38 87 ILE A O 1
ATOM 719 N N . TYR A 1 88 ? -15.792 -0.696 17.249 1.00 94.06 88 TYR A N 1
ATOM 720 C CA . TYR A 1 88 ? -16.796 0.330 16.938 1.00 94.06 88 TYR A CA 1
ATOM 721 C C . TYR A 1 88 ? -16.773 1.532 17.884 1.00 94.06 88 TYR A C 1
ATOM 723 O O . TYR A 1 88 ? -16.751 2.645 17.376 1.00 94.06 88 TYR A O 1
ATOM 731 N N . PRO A 1 89 ? -16.630 1.374 19.215 1.00 94.38 89 PRO A N 1
ATOM 732 C CA . PRO A 1 89 ? -16.560 2.530 20.108 1.00 94.38 89 PRO A CA 1
ATOM 733 C C . PRO A 1 89 ? -15.419 3.503 19.776 1.00 94.38 89 PRO A C 1
ATOM 735 O O . PRO A 1 89 ? -15.533 4.690 20.053 1.00 94.38 89 PRO A O 1
ATOM 738 N N . PHE A 1 90 ? -14.317 3.024 19.186 1.00 94.75 90 PHE A N 1
ATOM 739 C CA . PHE A 1 90 ? -13.238 3.885 18.695 1.00 94.75 90 PHE A CA 1
ATOM 740 C C . PHE A 1 90 ? -13.522 4.422 17.288 1.00 94.75 90 PHE A C 1
ATOM 742 O O . PHE A 1 90 ? -13.133 5.549 16.996 1.00 94.75 90 PHE A O 1
ATOM 749 N N . LEU A 1 91 ? -14.186 3.647 16.423 1.00 93.94 91 LEU A N 1
ATOM 750 C CA . LEU A 1 91 ? -14.571 4.099 15.082 1.00 93.94 91 LEU A CA 1
ATOM 751 C C . LEU A 1 91 ? -15.619 5.213 15.135 1.00 93.94 91 LEU A C 1
ATOM 753 O O . LEU A 1 91 ? -15.440 6.218 14.452 1.00 93.94 91 LEU A O 1
ATOM 757 N N . ASP A 1 92 ? -16.618 5.092 16.010 1.00 92.19 92 ASP A N 1
ATOM 758 C CA . ASP A 1 92 ? -17.641 6.116 16.249 1.00 92.19 92 ASP A CA 1
ATOM 759 C C . ASP A 1 92 ? -16.981 7.463 16.589 1.00 92.19 92 ASP A C 1
ATOM 761 O O . ASP A 1 92 ? -17.362 8.510 16.075 1.00 92.19 92 ASP A O 1
ATOM 765 N N . VAL A 1 93 ? -15.913 7.433 17.396 1.00 92.06 93 VAL A N 1
ATOM 766 C CA . VAL A 1 93 ? -15.124 8.625 17.741 1.00 92.06 93 VAL A CA 1
ATOM 767 C C . VAL A 1 93 ? -14.385 9.185 16.523 1.00 92.06 93 VAL A C 1
ATOM 769 O O . VAL A 1 93 ? -14.288 10.398 16.383 1.00 92.06 93 VAL A O 1
ATOM 772 N N . THR A 1 94 ? -13.852 8.334 15.639 1.00 91.94 94 THR A N 1
ATOM 773 C CA . THR A 1 94 ? -13.138 8.794 14.431 1.00 91.94 94 THR A CA 1
ATOM 774 C C . THR A 1 94 ? -14.045 9.340 13.333 1.00 91.94 94 THR A C 1
ATOM 776 O O . THR A 1 94 ? -13.582 10.116 12.500 1.00 91.94 94 THR A O 1
ATOM 779 N N . GLN A 1 95 ? -15.309 8.921 13.312 1.00 90.38 95 GLN A N 1
ATOM 780 C CA . GLN A 1 95 ? -16.289 9.306 12.298 1.00 90.38 95 GLN A CA 1
ATOM 781 C C . GLN A 1 95 ? -17.179 10.474 12.736 1.00 90.38 95 GLN A C 1
ATOM 783 O O . GLN A 1 95 ? -17.951 10.972 11.924 1.00 90.38 95 GLN A O 1
ATOM 788 N N . SER A 1 96 ? -17.103 10.887 14.002 1.00 89.00 96 SER A N 1
ATOM 789 C CA . SER A 1 96 ? -17.937 11.954 14.550 1.00 89.00 96 SER A CA 1
ATOM 790 C C . SER A 1 96 ? -17.384 13.338 14.220 1.00 89.00 96 SER A C 1
ATOM 792 O O . SER A 1 96 ? -16.216 13.624 14.489 1.00 89.00 96 SER A O 1
ATOM 794 N N . ASP A 1 97 ? -18.253 14.203 13.698 1.00 82.00 97 ASP A N 1
ATOM 795 C CA . ASP A 1 97 ? -17.920 15.584 13.331 1.00 82.00 97 ASP A CA 1
ATOM 796 C C . ASP A 1 97 ? -17.795 16.508 14.564 1.00 82.00 97 ASP A C 1
ATOM 798 O O . ASP A 1 97 ? -17.018 17.462 14.557 1.00 82.00 97 ASP A O 1
ATOM 802 N N . ASP A 1 98 ? -18.497 16.192 15.660 1.00 80.31 98 ASP A N 1
ATOM 803 C CA . ASP A 1 98 ? -18.540 17.005 16.889 1.00 80.31 98 ASP A CA 1
ATOM 804 C C . ASP A 1 98 ? -17.386 16.715 17.868 1.00 80.31 98 ASP A C 1
ATOM 806 O O . ASP A 1 98 ? -17.296 17.310 18.947 1.00 80.31 98 ASP A O 1
ATOM 810 N N . ILE A 1 99 ? -16.499 15.774 17.534 1.00 84.25 99 ILE A N 1
ATOM 811 C CA . ILE A 1 99 ? -15.403 15.352 18.406 1.00 84.25 99 ILE A CA 1
ATOM 812 C C . ILE A 1 99 ? -14.102 16.097 18.055 1.00 84.25 99 ILE A C 1
ATOM 814 O O . ILE A 1 99 ? -13.727 16.192 16.887 1.00 84.25 99 ILE A O 1
ATOM 818 N N . PRO A 1 100 ? -13.3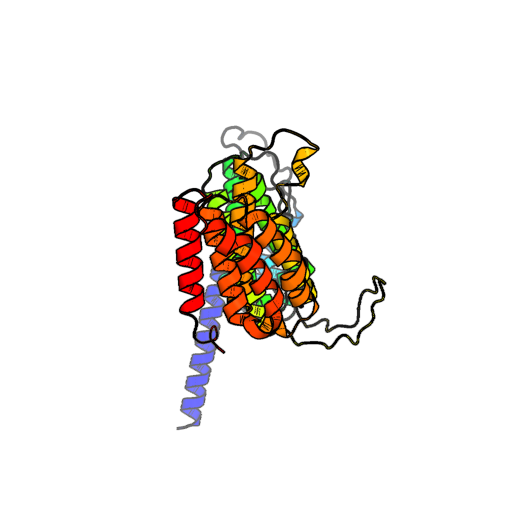26 16.570 19.055 1.00 86.00 100 PRO A N 1
ATOM 819 C CA . PRO A 1 100 ? -12.037 17.207 18.802 1.00 86.00 100 PRO A CA 1
ATOM 820 C C . PRO A 1 100 ? -11.056 16.295 18.053 1.00 86.00 100 PRO A C 1
ATOM 822 O O . PRO A 1 100 ? -10.850 15.142 18.434 1.00 86.00 100 PRO A O 1
ATOM 825 N N . ALA A 1 101 ? -10.311 16.846 17.091 1.00 88.06 101 ALA A N 1
ATOM 826 C CA . ALA A 1 101 ? -9.308 16.101 16.316 1.00 88.06 101 ALA A CA 1
ATOM 827 C C . ALA A 1 101 ? -8.228 15.405 17.167 1.00 88.06 101 ALA A C 1
ATOM 829 O O . ALA A 1 101 ? -7.637 14.401 16.762 1.00 88.06 101 ALA A O 1
ATOM 830 N N . THR A 1 102 ? -7.974 15.904 18.379 1.00 89.00 102 THR A N 1
ATOM 831 C CA . THR A 1 102 ? -7.096 15.235 19.346 1.00 89.00 102 THR A CA 1
ATOM 832 C C . THR A 1 102 ? -7.668 13.890 19.804 1.00 89.00 102 THR A C 1
ATOM 834 O O . THR A 1 102 ? -6.916 12.920 19.888 1.00 89.00 102 THR A O 1
ATOM 837 N N . ALA A 1 103 ? -8.980 13.786 20.034 1.00 90.50 103 ALA A N 1
ATOM 838 C CA . ALA A 1 103 ? -9.648 12.531 20.377 1.00 90.50 103 ALA A CA 1
ATOM 839 C C . ALA A 1 103 ? -9.699 11.572 19.177 1.00 90.50 103 ALA A C 1
ATOM 841 O O . ALA A 1 103 ? -9.448 10.376 19.350 1.00 90.50 103 ALA A O 1
ATOM 842 N N . THR A 1 104 ? -9.900 12.088 17.961 1.00 91.94 104 THR A N 1
ATOM 843 C CA . THR A 1 104 ? -9.769 11.327 16.706 1.00 91.94 104 THR A CA 1
ATOM 844 C C . THR A 1 104 ? -8.373 10.711 16.577 1.00 91.94 104 THR A C 1
ATOM 846 O O . THR A 1 104 ? -8.228 9.506 16.376 1.00 91.94 104 THR A O 1
ATOM 849 N N . SER A 1 105 ? -7.318 11.504 16.794 1.00 91.69 105 SER A N 1
ATOM 850 C CA . SER A 1 105 ? -5.918 11.051 16.740 1.00 91.69 105 SER A CA 1
ATOM 851 C C . SER A 1 105 ? -5.593 9.969 17.781 1.00 91.69 105 SER A C 1
ATOM 853 O O . SER A 1 105 ? -4.900 8.984 17.484 1.00 91.69 105 SER A O 1
ATOM 855 N N . VAL A 1 106 ? -6.117 10.111 19.005 1.00 93.44 106 VAL A N 1
ATOM 856 C CA . VAL A 1 106 ? -5.971 9.097 20.062 1.00 93.44 106 VAL A CA 1
ATOM 857 C C . VAL A 1 106 ? -6.732 7.820 19.701 1.00 93.44 106 VAL A C 1
ATOM 859 O O . VAL A 1 106 ? -6.181 6.732 19.861 1.00 93.44 106 VAL A O 1
ATOM 862 N N . SER A 1 107 ? -7.933 7.927 19.131 1.00 94.94 107 SER A N 1
ATOM 863 C CA . SER A 1 107 ? -8.736 6.768 18.711 1.00 94.94 107 SER A CA 1
ATOM 864 C C . SER A 1 107 ? -8.090 5.998 17.557 1.00 94.94 107 SER A C 1
ATOM 866 O O . SER A 1 107 ? -7.970 4.776 17.625 1.00 94.94 107 SER A O 1
ATOM 868 N N . LEU A 1 108 ? -7.538 6.689 16.554 1.00 95.06 108 LEU A N 1
ATOM 869 C CA . LEU A 1 108 ? -6.739 6.063 15.488 1.00 95.06 108 LEU A CA 1
ATOM 870 C C . LEU A 1 108 ? -5.502 5.336 16.040 1.00 95.06 108 LEU A C 1
ATOM 872 O O . LEU A 1 108 ? -5.127 4.254 15.572 1.00 95.06 108 LEU A O 1
ATOM 876 N N . SER A 1 109 ? -4.866 5.911 17.065 1.00 93.56 109 SER A N 1
ATOM 877 C CA . SER A 1 109 ? -3.727 5.290 17.749 1.00 93.56 109 SER A CA 1
ATOM 878 C C . SER A 1 109 ? -4.138 4.040 18.532 1.00 93.56 109 SER A C 1
ATOM 880 O O . SER A 1 109 ? -3.405 3.048 18.510 1.00 93.56 109 SER A O 1
ATOM 882 N N . ALA A 1 110 ? -5.307 4.064 19.176 1.00 94.00 110 ALA A N 1
ATOM 883 C CA . ALA A 1 110 ? -5.889 2.919 19.868 1.00 94.00 110 ALA A CA 1
ATOM 884 C C . ALA A 1 110 ? -6.181 1.772 18.892 1.00 94.00 110 ALA A C 1
ATOM 886 O O . ALA A 1 110 ? -5.703 0.656 19.099 1.00 94.00 110 ALA A O 1
ATOM 887 N N . ILE A 1 111 ? -6.857 2.058 17.772 1.00 94.38 111 ILE A N 1
ATOM 888 C CA . ILE A 1 111 ? -7.140 1.068 16.720 1.00 94.38 111 ILE A CA 1
ATOM 889 C C . ILE A 1 111 ? -5.834 0.460 16.191 1.00 94.38 111 ILE A C 1
ATOM 891 O O . ILE A 1 111 ? -5.695 -0.761 16.110 1.00 94.38 111 ILE A O 1
ATOM 895 N N . SER A 1 112 ? -4.824 1.291 15.923 1.00 92.00 112 SER A N 1
ATOM 896 C CA . SER A 1 112 ? -3.507 0.819 15.479 1.00 92.00 112 SER A CA 1
ATOM 897 C C . SER A 1 112 ? -2.837 -0.119 16.493 1.00 92.00 112 SER A C 1
ATOM 899 O O . SER A 1 112 ? -2.181 -1.083 16.100 1.00 92.00 112 SER A O 1
ATOM 901 N N . LYS A 1 113 ? -2.982 0.130 17.802 1.00 89.81 113 LYS A N 1
ATOM 902 C CA . LYS A 1 113 ? -2.454 -0.754 18.857 1.00 89.81 113 LYS A CA 1
ATOM 903 C C . LYS A 1 113 ? -3.234 -2.063 18.958 1.00 89.81 113 LYS A C 1
ATOM 905 O O . LYS A 1 113 ? -2.607 -3.112 19.088 1.00 89.81 113 LYS A O 1
ATOM 910 N N . ILE A 1 114 ? -4.563 -2.014 18.850 1.00 89.31 114 ILE A N 1
ATOM 911 C CA . ILE A 1 114 ? -5.425 -3.205 18.814 1.00 89.31 114 ILE A CA 1
ATOM 912 C C . ILE A 1 114 ? -4.993 -4.129 17.667 1.00 89.31 114 ILE A C 1
ATOM 914 O O . ILE A 1 114 ? -4.791 -5.324 17.880 1.00 89.31 114 ILE A O 1
ATOM 918 N N . LEU A 1 115 ? -4.759 -3.567 16.478 1.00 88.62 115 LEU A N 1
ATOM 919 C CA . LEU A 1 115 ? -4.271 -4.313 15.315 1.00 88.62 115 LEU A CA 1
ATOM 920 C C . LEU A 1 115 ? -2.868 -4.894 15.549 1.00 88.62 115 LEU A C 1
ATOM 922 O O . LEU A 1 115 ? -2.644 -6.081 15.328 1.00 88.62 115 LEU A O 1
ATOM 926 N N . LYS A 1 116 ? -1.919 -4.093 16.052 1.00 85.81 116 LYS A N 1
ATOM 927 C CA . LYS A 1 116 ? -0.535 -4.545 16.310 1.00 85.81 116 LYS A CA 1
ATOM 928 C C . LYS A 1 116 ? -0.437 -5.680 17.328 1.00 85.81 116 LYS A C 1
ATOM 930 O O . LYS A 1 116 ? 0.491 -6.479 17.262 1.00 85.81 116 LYS A O 1
ATOM 935 N N . LEU A 1 117 ? -1.373 -5.753 18.269 1.00 82.81 117 LEU A N 1
ATOM 936 C CA . LEU A 1 117 ? -1.403 -6.802 19.287 1.00 82.81 117 LEU A CA 1
ATOM 937 C C . LEU A 1 117 ? -2.081 -8.095 18.811 1.00 82.81 117 LEU A C 1
ATOM 939 O O . LEU A 1 117 ? -2.129 -9.060 19.576 1.00 82.81 117 LEU A O 1
ATOM 943 N N . HIS A 1 118 ? -2.563 -8.143 17.562 1.00 81.00 118 HIS A N 1
ATOM 944 C CA . HIS A 1 118 ? -3.205 -9.317 16.961 1.00 81.00 118 HIS A CA 1
ATOM 945 C C . HIS A 1 118 ? -4.302 -9.905 17.859 1.00 81.00 118 HIS A C 1
ATOM 947 O O . HIS A 1 118 ? -4.342 -11.110 18.139 1.00 81.00 118 HIS A O 1
ATOM 953 N N . VAL A 1 119 ? -5.169 -9.017 18.360 1.00 81.25 119 VAL A N 1
ATOM 954 C CA . VAL A 1 119 ? -6.285 -9.375 19.248 1.00 81.25 119 VAL A CA 1
ATOM 955 C C . VAL A 1 119 ? -7.245 -10.342 18.557 1.00 81.25 119 VAL A C 1
ATOM 957 O O . VAL A 1 119 ? -7.709 -11.305 19.172 1.00 81.25 119 VAL A O 1
ATOM 960 N N . PHE A 1 120 ? -7.457 -10.122 17.262 1.00 87.44 120 PHE A N 1
ATOM 961 C CA . PHE A 1 120 ? -8.189 -10.996 16.361 1.00 87.44 120 PHE A CA 1
ATOM 962 C C . PHE A 1 120 ? -7.314 -11.400 15.175 1.00 87.44 120 PHE A C 1
ATOM 964 O O . PHE A 1 120 ? -6.253 -10.825 14.935 1.00 87.44 120 PHE A O 1
ATOM 971 N N . TYR A 1 121 ? -7.744 -12.425 14.451 1.00 88.12 121 TYR A N 1
ATOM 972 C CA . TYR A 1 121 ? -7.066 -12.950 13.268 1.00 88.12 121 TYR A CA 1
ATOM 973 C C . TYR A 1 121 ? -8.107 -13.509 12.293 1.00 88.12 121 TYR A C 1
ATOM 975 O O . TYR A 1 121 ? -9.305 -13.411 12.547 1.00 88.12 121 TYR A O 1
ATOM 983 N N . GLU A 1 122 ? -7.667 -14.092 11.182 1.00 87.81 122 GLU A N 1
ATOM 984 C CA . GLU A 1 122 ? -8.533 -14.512 10.079 1.00 87.81 122 GLU A CA 1
ATOM 985 C C . GLU A 1 122 ? -9.617 -15.536 10.463 1.00 87.81 122 GLU A C 1
ATOM 987 O O . GLU A 1 122 ? -10.643 -15.603 9.800 1.00 87.81 122 GLU A O 1
ATOM 992 N N . LYS A 1 123 ? -9.443 -16.299 11.554 1.00 86.38 123 LYS A N 1
ATOM 993 C CA . LYS A 1 123 ? -10.458 -17.262 12.036 1.00 86.38 123 LYS A CA 1
ATOM 994 C C . LYS A 1 123 ? -11.326 -16.730 13.176 1.00 86.38 123 LYS A C 1
ATOM 996 O O . LYS A 1 123 ? -12.141 -17.475 13.718 1.00 86.38 123 LYS A O 1
ATOM 1001 N N . THR A 1 124 ? -11.117 -15.490 13.616 1.00 88.56 124 THR A N 1
ATOM 1002 C CA . THR A 1 124 ? -11.956 -14.896 14.659 1.00 88.56 124 THR A CA 1
ATOM 1003 C C . THR A 1 124 ? -13.351 -14.610 14.079 1.00 88.56 124 THR A C 1
ATOM 1005 O O . THR A 1 124 ? -13.437 -14.010 13.007 1.00 88.56 124 THR A O 1
ATOM 1008 N N . PRO A 1 125 ? -14.448 -15.006 14.753 1.00 89.25 125 PRO A N 1
ATOM 1009 C CA . PRO A 1 125 ? -15.802 -14.689 14.297 1.00 89.25 125 PRO A CA 1
ATOM 1010 C C . PRO A 1 125 ? -15.984 -13.178 14.106 1.00 89.25 125 PRO A C 1
ATOM 1012 O O . PRO A 1 125 ? -15.552 -12.411 14.961 1.00 89.25 125 PRO A O 1
ATOM 1015 N N . GLY A 1 126 ? -16.575 -12.748 12.989 1.00 91.50 126 GLY A N 1
ATOM 1016 C CA . GLY A 1 126 ? -16.761 -11.323 12.673 1.00 91.50 126 GLY A CA 1
ATOM 1017 C C . GLY A 1 126 ? -15.488 -10.580 12.238 1.00 91.50 126 GLY A C 1
ATOM 1018 O O . GLY A 1 126 ? -15.540 -9.384 11.969 1.00 91.50 126 GLY A O 1
ATOM 1019 N N . ALA A 1 127 ? -14.331 -11.253 12.118 1.00 92.38 127 ALA A N 1
ATOM 1020 C CA . ALA A 1 127 ? -13.079 -10.599 11.721 1.00 92.38 127 ALA A CA 1
ATOM 1021 C C . ALA A 1 127 ? -13.147 -9.942 10.341 1.00 92.38 127 ALA A C 1
ATOM 1023 O O . ALA A 1 127 ? -12.551 -8.880 10.158 1.00 92.38 127 ALA A O 1
ATOM 1024 N N . LYS A 1 128 ? -13.856 -10.564 9.388 1.00 93.62 128 LYS A N 1
ATOM 1025 C CA . LYS A 1 128 ? -14.042 -10.024 8.037 1.00 93.62 128 LYS A CA 1
ATOM 1026 C C . LYS A 1 128 ? -14.791 -8.697 8.086 1.00 93.62 128 LYS A C 1
ATOM 1028 O O . LYS A 1 128 ? -14.295 -7.709 7.549 1.00 93.62 128 LYS A O 1
ATOM 1033 N N . ASP A 1 129 ? -15.936 -8.664 8.754 1.00 94.06 129 ASP A N 1
ATOM 1034 C CA . ASP A 1 129 ? -16.741 -7.449 8.860 1.00 94.06 129 ASP A CA 1
ATOM 1035 C C . ASP A 1 129 ? -15.959 -6.366 9.602 1.00 94.06 129 ASP A C 1
ATOM 1037 O O . ASP A 1 129 ? -15.767 -5.273 9.076 1.00 94.06 129 ASP A O 1
ATOM 1041 N N . ALA A 1 130 ? -15.361 -6.715 10.743 1.00 94.88 130 ALA A N 1
ATOM 1042 C CA . ALA A 1 130 ? -14.584 -5.779 11.538 1.00 94.88 130 ALA A CA 1
ATOM 1043 C C . ALA A 1 130 ? -13.415 -5.154 10.762 1.00 94.88 130 ALA A C 1
ATOM 1045 O O . ALA A 1 130 ? -13.271 -3.935 10.768 1.00 94.88 130 ALA A O 1
ATOM 1046 N N . ILE A 1 131 ? -12.575 -5.943 10.075 1.00 95.44 131 ILE A N 1
ATOM 1047 C CA . ILE A 1 131 ? -11.408 -5.382 9.376 1.00 95.44 131 ILE A CA 1
ATOM 1048 C C . ILE A 1 131 ? -11.808 -4.471 8.207 1.00 95.44 131 ILE A C 1
ATOM 1050 O O . ILE A 1 131 ? -11.161 -3.446 7.989 1.00 95.44 131 ILE A O 1
ATOM 1054 N N . ASN A 1 132 ? -12.890 -4.801 7.495 1.00 96.12 132 ASN A N 1
ATOM 1055 C CA . ASN A 1 132 ? -13.403 -3.961 6.415 1.00 96.12 132 ASN A CA 1
ATOM 1056 C C . ASN A 1 132 ? -14.060 -2.686 6.976 1.00 96.12 132 ASN A C 1
ATOM 1058 O O . ASN A 1 132 ? -13.774 -1.595 6.485 1.00 96.12 132 ASN A O 1
ATOM 1062 N N . SER A 1 133 ? -14.839 -2.782 8.061 1.00 95.56 133 SER A N 1
ATOM 1063 C CA . SER A 1 133 ? -15.429 -1.616 8.737 1.00 95.56 133 SER A CA 1
ATOM 1064 C C . SER A 1 133 ? -14.382 -0.664 9.313 1.00 95.56 133 SER A C 1
ATOM 1066 O O . SER A 1 133 ? -14.580 0.548 9.255 1.00 95.56 133 SER A O 1
ATOM 1068 N N . ILE A 1 134 ? -13.245 -1.170 9.809 1.00 96.19 134 ILE A N 1
ATOM 1069 C CA . ILE A 1 134 ? -12.132 -0.313 10.247 1.00 96.19 134 ILE A CA 1
ATOM 1070 C C . ILE A 1 134 ? -11.627 0.547 9.089 1.00 96.19 134 ILE A C 1
ATOM 1072 O O . ILE A 1 134 ? -11.404 1.739 9.277 1.00 96.19 134 ILE A O 1
ATOM 1076 N N . ILE A 1 135 ? -11.443 -0.032 7.899 1.00 96.62 135 ILE A N 1
ATOM 1077 C CA . ILE A 1 135 ? -10.965 0.726 6.736 1.00 96.62 135 ILE A CA 1
ATOM 1078 C C . ILE A 1 135 ? -11.975 1.792 6.355 1.00 96.62 135 ILE A C 1
ATOM 1080 O O . ILE A 1 135 ? -11.588 2.951 6.232 1.00 96.62 135 ILE A O 1
ATOM 1084 N N . THR A 1 136 ? -13.250 1.424 6.218 1.00 94.75 136 THR A N 1
ATOM 1085 C CA . THR A 1 136 ? -14.306 2.385 5.893 1.00 94.75 136 THR A CA 1
ATOM 1086 C C . THR A 1 136 ? -14.340 3.519 6.913 1.00 94.75 136 THR A C 1
ATOM 1088 O O . THR A 1 136 ? -14.351 4.678 6.512 1.00 94.75 136 THR A O 1
ATOM 1091 N N . GLY A 1 137 ? -14.272 3.210 8.213 1.00 94.06 137 GLY A N 1
ATOM 1092 C CA . GLY A 1 137 ? -14.333 4.225 9.261 1.00 94.06 137 GLY A CA 1
ATOM 1093 C C . GLY A 1 137 ? -13.119 5.143 9.334 1.00 94.06 137 GLY A C 1
ATOM 1094 O O . GLY A 1 137 ? -13.271 6.350 9.498 1.00 94.06 137 GLY A O 1
ATOM 1095 N N . ILE A 1 138 ? -11.917 4.602 9.136 1.00 94.62 138 ILE A N 1
ATOM 1096 C CA . ILE A 1 138 ? -10.685 5.396 9.120 1.00 94.62 138 ILE A CA 1
ATOM 1097 C C . ILE A 1 138 ? -10.584 6.243 7.844 1.00 94.62 138 ILE A C 1
ATOM 1099 O O . ILE A 1 138 ? -10.150 7.392 7.903 1.00 94.62 138 ILE A O 1
ATOM 1103 N N . ALA A 1 139 ? -10.986 5.698 6.694 1.00 92.88 139 ALA A N 1
ATOM 1104 C CA . ALA A 1 139 ? -10.968 6.409 5.419 1.00 92.88 139 ALA A CA 1
ATOM 1105 C C . ALA A 1 139 ? -12.044 7.501 5.334 1.00 92.88 139 ALA A C 1
ATOM 1107 O O . ALA A 1 139 ? -11.842 8.497 4.644 1.00 92.88 139 ALA A O 1
ATOM 1108 N N . SER A 1 140 ? -13.163 7.342 6.049 1.00 90.44 140 SER A N 1
ATOM 1109 C CA . SER A 1 140 ? -14.234 8.341 6.129 1.00 90.44 140 SER A CA 1
ATOM 1110 C C . SER A 1 140 ? -13.997 9.418 7.191 1.00 90.44 140 SER A C 1
ATOM 1112 O O . SER A 1 140 ? -14.917 10.182 7.472 1.00 90.44 140 SER A O 1
ATOM 1114 N N . CYS A 1 141 ? -12.818 9.459 7.821 1.00 89.38 141 CYS A N 1
ATOM 1115 C CA . CYS A 1 141 ? -12.504 10.423 8.871 1.00 89.38 141 CYS A CA 1
ATOM 1116 C C . CYS A 1 141 ? -12.647 11.857 8.339 1.00 89.38 141 CYS A C 1
ATOM 1118 O O . CYS A 1 141 ? -11.942 12.265 7.412 1.00 89.38 141 CYS A O 1
ATOM 1120 N N . ARG A 1 142 ? -13.547 12.626 8.953 1.00 77.56 142 ARG A N 1
ATOM 1121 C CA . ARG A 1 142 ? -13.748 14.049 8.674 1.00 77.56 142 ARG A CA 1
ATOM 1122 C C . ARG A 1 142 ? -13.022 14.873 9.727 1.00 77.56 142 ARG A C 1
ATOM 1124 O O . ARG A 1 142 ? -12.879 14.454 10.872 1.00 77.56 142 ARG A O 1
ATOM 1131 N N . LEU A 1 143 ? -12.499 16.018 9.310 1.00 80.06 143 LEU A N 1
ATOM 1132 C CA . LEU A 1 143 ? -11.833 16.973 10.187 1.00 80.06 143 LEU A CA 1
ATOM 1133 C C . LEU A 1 143 ? -12.442 18.335 9.899 1.00 80.06 143 LEU A C 1
ATOM 1135 O O . LEU A 1 143 ? -12.176 18.929 8.856 1.00 80.06 143 LEU A O 1
ATOM 1139 N N . GLU A 1 144 ? -13.314 18.791 10.792 1.00 71.62 144 GLU A N 1
ATOM 1140 C CA . GLU A 1 144 ? -13.945 20.099 10.681 1.00 71.62 144 GLU A CA 1
ATOM 1141 C C . GLU A 1 144 ? -13.273 21.102 11.620 1.00 71.62 144 GLU A C 1
ATOM 1143 O O . GLU A 1 144 ? -12.952 20.798 12.768 1.00 71.62 144 GLU A O 1
ATOM 1148 N N . ARG A 1 145 ? -13.098 22.342 11.140 1.00 68.31 145 ARG A N 1
ATOM 1149 C CA . ARG A 1 145 ? -12.667 23.499 11.953 1.00 68.31 145 ARG A CA 1
ATOM 1150 C C . ARG A 1 145 ? -11.307 23.320 12.653 1.00 68.31 145 ARG A C 1
ATOM 1152 O O . ARG A 1 145 ? -11.057 23.937 13.688 1.00 68.31 145 ARG A O 1
ATOM 1159 N N . THR A 1 146 ? -10.427 22.512 12.074 1.00 78.62 146 THR A N 1
ATOM 1160 C CA . THR A 1 146 ? -9.069 22.235 12.557 1.00 78.62 146 THR A CA 1
ATOM 1161 C C . THR A 1 146 ? -8.017 23.088 11.860 1.00 78.62 146 THR A C 1
ATOM 1163 O O . THR A 1 146 ? -8.183 23.504 10.716 1.00 78.62 146 THR A O 1
ATOM 1166 N N . ASP A 1 147 ? -6.907 23.356 12.544 1.00 83.38 147 ASP A N 1
ATOM 1167 C CA . ASP A 1 147 ? -5.733 23.949 11.911 1.00 83.38 147 ASP A CA 1
ATOM 1168 C C . ASP A 1 147 ? -4.997 22.917 11.037 1.00 83.38 147 ASP A C 1
ATOM 1170 O O . ASP A 1 147 ? -5.032 21.713 11.288 1.00 83.38 147 ASP A O 1
ATOM 1174 N N . HIS A 1 148 ? -4.257 23.381 10.031 1.00 83.88 148 HIS A N 1
ATOM 1175 C CA . HIS A 1 148 ? -3.564 22.480 9.106 1.00 83.88 148 HIS A CA 1
ATOM 1176 C C . HIS A 1 148 ? -2.567 21.527 9.786 1.00 83.88 148 HIS A C 1
ATOM 1178 O O . HIS A 1 148 ? -2.383 20.412 9.306 1.00 83.88 148 HIS A O 1
ATOM 1184 N N . SER A 1 149 ? -1.943 21.922 10.902 1.00 85.69 149 SER A N 1
ATOM 1185 C CA . SER A 1 149 ? -0.954 21.069 11.570 1.00 85.69 149 SER A CA 1
ATOM 1186 C C . SER A 1 149 ? -1.603 19.874 12.270 1.00 85.69 149 SER A C 1
ATOM 1188 O O . SER A 1 149 ? -1.067 18.762 12.230 1.00 85.69 149 SER A O 1
ATOM 1190 N N . THR A 1 150 ? -2.782 20.073 12.870 1.00 86.94 150 THR A N 1
ATOM 1191 C CA . THR A 1 150 ? -3.551 18.981 13.473 1.00 86.94 150 THR A CA 1
ATOM 1192 C C . THR A 1 150 ? -4.139 18.067 12.412 1.00 86.94 150 THR A C 1
ATOM 1194 O O . THR A 1 150 ? -4.091 16.847 12.583 1.00 86.94 150 THR A O 1
ATOM 1197 N N . GLU A 1 151 ? -4.593 18.613 11.283 1.00 87.94 151 GLU A N 1
ATOM 1198 C CA . GLU A 1 151 ? -5.046 17.777 10.176 1.00 87.94 151 GLU A CA 1
ATOM 1199 C C . GLU A 1 151 ? -3.935 16.895 9.610 1.00 87.94 151 GLU A C 1
ATOM 1201 O O . GLU A 1 151 ? -4.135 15.697 9.409 1.00 87.94 151 GLU A O 1
ATOM 1206 N N . ASP A 1 152 ? -2.747 17.457 9.396 1.00 88.75 152 ASP A N 1
ATOM 1207 C CA . ASP A 1 152 ? -1.611 16.713 8.858 1.00 88.75 152 ASP A CA 1
ATOM 1208 C C . ASP A 1 152 ? -1.142 15.624 9.834 1.00 88.75 152 ASP A C 1
ATOM 1210 O O . ASP A 1 152 ? -0.798 14.508 9.426 1.00 88.75 152 ASP A O 1
ATOM 1214 N N . ALA A 1 153 ? -1.217 15.894 11.141 1.00 89.00 153 ALA A N 1
ATOM 1215 C CA . ALA A 1 153 ? -0.976 14.891 12.169 1.00 89.00 153 ALA A CA 1
ATOM 1216 C C . ALA A 1 153 ? -2.011 13.754 12.123 1.00 89.00 153 ALA A C 1
ATOM 1218 O O . ALA A 1 153 ? -1.630 12.586 12.237 1.00 89.00 153 ALA A O 1
ATOM 1219 N N . VAL A 1 154 ? -3.301 14.056 11.935 1.00 91.62 154 VAL A N 1
ATOM 1220 C CA . VAL A 1 154 ? -4.347 13.027 11.807 1.00 91.62 154 VAL A CA 1
ATOM 1221 C C . VAL A 1 154 ? -4.184 12.231 10.512 1.00 91.62 154 VAL A C 1
ATOM 1223 O O . VAL A 1 154 ? -4.209 11.003 10.567 1.00 91.62 154 VAL A O 1
ATOM 1226 N N . ARG A 1 155 ? -3.913 12.875 9.370 1.00 92.06 155 ARG A N 1
ATOM 1227 C CA . ARG A 1 155 ? -3.619 12.186 8.098 1.00 92.06 155 ARG A CA 1
ATOM 1228 C C . ARG A 1 155 ? -2.434 11.229 8.239 1.00 92.06 155 ARG A C 1
ATOM 1230 O O . ARG A 1 155 ? -2.499 10.096 7.769 1.00 92.06 155 ARG A O 1
ATOM 1237 N N . MET A 1 156 ? -1.384 11.622 8.965 1.00 91.88 156 MET A N 1
ATOM 1238 C CA . MET A 1 156 ? -0.274 10.717 9.286 1.00 91.88 156 MET A CA 1
ATOM 1239 C C . MET A 1 156 ? -0.727 9.506 10.119 1.00 91.88 156 MET A C 1
ATOM 1241 O O . MET A 1 156 ? -0.277 8.386 9.874 1.00 91.88 156 MET A O 1
ATOM 1245 N N . ARG A 1 157 ? -1.632 9.692 11.092 1.00 92.62 157 ARG A N 1
ATOM 1246 C CA . ARG A 1 157 ? -2.205 8.579 11.874 1.00 92.62 157 ARG A CA 1
ATOM 1247 C C . ARG A 1 157 ? -3.073 7.659 11.023 1.00 92.62 157 ARG A C 1
ATOM 1249 O O . ARG A 1 157 ? -2.975 6.447 11.192 1.00 92.62 157 ARG A O 1
ATOM 1256 N N . ILE A 1 158 ? -3.858 8.213 10.100 1.00 94.56 158 ILE A N 1
ATOM 1257 C CA . ILE A 1 158 ? -4.644 7.452 9.120 1.00 94.56 158 ILE A CA 1
ATOM 1258 C C . ILE A 1 158 ? -3.711 6.563 8.295 1.00 94.56 158 ILE A C 1
ATOM 1260 O O . ILE A 1 158 ? -3.893 5.349 8.276 1.00 94.56 158 ILE A O 1
ATOM 1264 N N . LEU A 1 159 ? -2.653 7.129 7.704 1.00 94.31 159 LEU A N 1
ATOM 1265 C CA . LEU A 1 159 ? -1.664 6.370 6.929 1.00 94.31 159 LEU A CA 1
ATOM 1266 C C . LEU A 1 159 ? -1.050 5.225 7.745 1.00 94.31 159 LEU A C 1
ATOM 1268 O O . LEU A 1 159 ? -1.025 4.083 7.294 1.00 94.31 159 LEU A O 1
ATOM 1272 N N . GLN A 1 160 ? -0.615 5.504 8.978 1.00 93.62 160 GLN A N 1
ATOM 1273 C CA . GLN A 1 160 ? -0.055 4.487 9.875 1.00 93.62 160 GLN A CA 1
ATOM 1274 C C . GLN A 1 160 ? -1.055 3.374 10.214 1.00 93.62 160 GLN A C 1
ATOM 1276 O O . GLN A 1 160 ? -0.657 2.209 10.326 1.00 93.62 160 GLN A O 1
ATOM 1281 N N . ALA A 1 161 ? -2.332 3.715 10.391 1.00 94.94 161 ALA A N 1
ATOM 1282 C CA . ALA A 1 161 ? -3.383 2.749 10.666 1.00 94.94 161 ALA A CA 1
ATOM 1283 C C . ALA A 1 161 ? -3.652 1.867 9.440 1.00 94.94 161 ALA A C 1
ATOM 1285 O O . ALA A 1 161 ? -3.587 0.648 9.566 1.00 94.94 161 ALA A O 1
ATOM 1286 N N . LEU A 1 162 ? -3.835 2.451 8.249 1.00 96.00 162 LEU A N 1
ATOM 1287 C CA . LEU A 1 162 ? -4.034 1.706 6.998 1.00 96.00 162 LEU A CA 1
ATOM 1288 C C . LEU A 1 162 ? -2.850 0.768 6.698 1.00 96.00 162 LEU A C 1
ATOM 1290 O O . LEU A 1 162 ? -3.054 -0.409 6.401 1.00 96.00 162 LEU A O 1
ATOM 1294 N N . THR A 1 163 ? -1.608 1.234 6.881 1.00 95.00 163 THR A N 1
ATOM 1295 C CA . THR A 1 163 ? -0.410 0.385 6.756 1.00 95.00 163 THR A CA 1
ATOM 1296 C C . THR A 1 163 ? -0.401 -0.741 7.795 1.00 95.00 163 THR A C 1
ATOM 1298 O O . THR A 1 163 ? 0.020 -1.858 7.502 1.00 95.00 163 THR A O 1
ATOM 1301 N N . SER A 1 164 ? -0.873 -0.486 9.019 1.00 93.88 164 SER A N 1
ATOM 1302 C CA . SER A 1 164 ? -0.977 -1.527 10.051 1.00 93.88 164 SER A CA 1
ATOM 1303 C C . SER A 1 164 ? -2.052 -2.566 9.714 1.00 93.88 164 SER A C 1
ATOM 1305 O O . SER A 1 164 ? -1.850 -3.743 9.998 1.00 93.88 164 SER A O 1
ATOM 1307 N N . ILE A 1 165 ? -3.162 -2.155 9.088 1.00 95.00 165 ILE A N 1
ATOM 1308 C CA . ILE A 1 165 ? -4.249 -3.045 8.653 1.00 95.00 165 ILE A CA 1
ATOM 1309 C C . ILE A 1 165 ? -3.771 -3.972 7.541 1.00 95.00 165 ILE A C 1
ATOM 1311 O O . ILE A 1 165 ? -3.972 -5.179 7.636 1.00 95.00 165 ILE A O 1
ATOM 1315 N N . ILE A 1 166 ? -3.099 -3.446 6.514 1.00 94.31 166 ILE A N 1
ATOM 1316 C CA . ILE A 1 166 ? -2.689 -4.266 5.366 1.00 94.31 166 ILE A CA 1
ATOM 1317 C C . ILE A 1 166 ? -1.606 -5.297 5.735 1.00 94.31 166 ILE A C 1
ATOM 1319 O O . ILE A 1 166 ? -1.583 -6.399 5.192 1.00 94.31 166 ILE A O 1
ATOM 1323 N N . LYS A 1 167 ? -0.770 -4.982 6.735 1.00 92.62 167 LYS A N 1
ATOM 1324 C CA . LYS A 1 167 ? 0.213 -5.899 7.346 1.00 92.62 167 LYS A CA 1
ATOM 1325 C C . LYS A 1 167 ? -0.398 -6.909 8.318 1.00 92.62 167 LYS A C 1
ATOM 1327 O O . LYS A 1 167 ? 0.281 -7.836 8.760 1.00 92.62 167 LYS A O 1
ATOM 1332 N N . HIS A 1 168 ? -1.637 -6.692 8.744 1.00 92.94 168 HIS A N 1
ATOM 1333 C CA . HIS A 1 168 ? -2.274 -7.525 9.748 1.00 92.94 168 HIS A CA 1
ATOM 1334 C C . HIS A 1 168 ? -2.603 -8.910 9.180 1.00 92.94 168 HIS A C 1
ATOM 1336 O O . HIS A 1 168 ? -2.952 -9.034 8.016 1.00 92.94 168 HIS A O 1
ATOM 1342 N N . ARG A 1 169 ? -2.581 -9.965 10.003 1.00 89.62 169 ARG A N 1
ATOM 1343 C CA . ARG A 1 169 ? -2.878 -11.338 9.538 1.00 89.62 169 ARG A CA 1
ATOM 1344 C C . ARG A 1 169 ? -4.272 -11.492 8.930 1.00 89.62 169 ARG A C 1
ATOM 1346 O O . ARG A 1 169 ? -4.448 -12.212 7.958 1.00 89.62 169 ARG A O 1
ATOM 1353 N N . ALA A 1 170 ? -5.248 -10.764 9.468 1.00 91.56 170 ALA A N 1
ATOM 1354 C CA . ALA A 1 170 ? -6.604 -10.745 8.927 1.00 91.56 170 ALA A CA 1
ATOM 1355 C C . ALA A 1 170 ? -6.737 -9.939 7.615 1.00 91.56 170 ALA A C 1
ATOM 1357 O O . ALA A 1 170 ? -7.838 -9.874 7.078 1.00 91.56 170 ALA A O 1
ATOM 1358 N N . SER A 1 171 ? -5.657 -9.354 7.067 1.00 92.81 171 SER A N 1
ATOM 1359 C CA . SER A 1 171 ? -5.706 -8.625 5.789 1.00 92.81 171 SER A CA 1
ATOM 1360 C C . SER A 1 171 ? -6.093 -9.517 4.604 1.00 92.81 171 SER A C 1
ATOM 1362 O O . SER A 1 171 ? -6.608 -9.036 3.595 1.00 92.81 171 SER A O 1
ATOM 1364 N N . VAL A 1 172 ? -5.957 -10.837 4.758 1.00 91.06 172 VAL A N 1
ATOM 1365 C CA . VAL A 1 172 ? -6.465 -11.830 3.803 1.00 91.06 172 VAL A CA 1
ATOM 1366 C C . VAL A 1 172 ? -7.986 -11.785 3.624 1.00 91.06 172 VAL A C 1
ATOM 1368 O O . VAL A 1 172 ? -8.459 -12.285 2.607 1.00 91.06 172 VAL A O 1
ATOM 1371 N N . LEU A 1 173 ? -8.727 -11.179 4.563 1.00 93.31 173 LEU A N 1
ATOM 1372 C CA . LEU A 1 173 ? -10.188 -11.005 4.543 1.00 93.31 173 LEU A CA 1
ATOM 1373 C C . LEU A 1 173 ? -10.640 -9.647 3.972 1.00 93.31 173 LEU A C 1
ATOM 1375 O O . LEU A 1 173 ? -11.840 -9.368 3.920 1.00 93.31 173 LEU A O 1
ATOM 1379 N N . LEU A 1 174 ? -9.703 -8.777 3.581 1.00 95.19 174 LEU A N 1
ATOM 1380 C CA . LEU A 1 174 ? -10.033 -7.488 2.972 1.00 95.19 174 LEU A CA 1
ATOM 1381 C C . LEU A 1 174 ? -10.752 -7.692 1.649 1.00 95.19 174 LEU A C 1
ATOM 1383 O O . LEU A 1 174 ? -10.325 -8.518 0.855 1.00 95.19 174 LEU A O 1
ATOM 1387 N N . THR A 1 175 ? -11.817 -6.935 1.418 1.00 95.31 175 THR A N 1
ATOM 1388 C CA . THR A 1 175 ? -12.534 -6.914 0.137 1.00 95.31 175 THR A CA 1
ATOM 1389 C C . THR A 1 175 ? -11.788 -6.082 -0.903 1.00 95.31 175 THR A C 1
ATOM 1391 O O . THR A 1 175 ? -10.986 -5.217 -0.546 1.00 95.31 175 THR A O 1
ATOM 1394 N N . ASP A 1 176 ? -12.100 -6.300 -2.184 1.00 94.69 176 ASP A N 1
ATOM 1395 C CA . ASP A 1 176 ? -11.602 -5.474 -3.294 1.00 94.69 176 ASP A CA 1
ATOM 1396 C C . ASP A 1 176 ? -11.840 -3.982 -3.018 1.00 94.69 176 ASP A C 1
ATOM 1398 O O . ASP A 1 176 ? -10.918 -3.169 -3.083 1.00 94.69 176 ASP A O 1
ATOM 1402 N N . HIS A 1 177 ? -13.064 -3.639 -2.598 1.00 95.44 177 HIS A N 1
ATOM 1403 C CA . HIS A 1 177 ? -13.433 -2.272 -2.244 1.00 95.44 177 HIS A CA 1
ATOM 1404 C C . HIS A 1 177 ? -12.514 -1.696 -1.162 1.00 95.44 177 HIS A C 1
ATOM 1406 O O . HIS A 1 177 ? -11.969 -0.612 -1.341 1.00 95.44 177 HIS A O 1
ATOM 1412 N N . ALA A 1 178 ? -12.289 -2.431 -0.071 1.00 96.75 178 ALA A N 1
ATOM 1413 C CA . ALA A 1 178 ? -11.483 -1.950 1.043 1.00 96.75 178 ALA A CA 1
ATOM 1414 C C . ALA A 1 178 ? -10.010 -1.715 0.659 1.00 96.75 178 ALA A C 1
ATOM 1416 O O . ALA A 1 178 ? -9.408 -0.736 1.102 1.00 96.75 178 ALA A O 1
ATOM 1417 N N . VAL A 1 179 ? -9.422 -2.566 -0.188 1.00 97.12 179 VAL A N 1
ATOM 1418 C CA . VAL A 1 179 ? -8.048 -2.356 -0.676 1.00 97.12 179 VAL A CA 1
ATOM 1419 C C . VAL A 1 179 ? -7.971 -1.149 -1.608 1.00 97.12 179 VAL A C 1
ATOM 1421 O O . VAL A 1 179 ? -7.082 -0.311 -1.442 1.00 97.12 179 VAL A O 1
ATOM 1424 N N . CYS A 1 180 ? -8.930 -0.992 -2.521 1.00 96.56 180 CYS A N 1
ATOM 1425 C CA . CYS A 1 180 ? -9.021 0.202 -3.360 1.00 96.56 180 CYS A CA 1
ATOM 1426 C C . CYS A 1 180 ? -9.190 1.474 -2.514 1.00 96.56 180 CYS A C 1
ATOM 1428 O O . CYS A 1 180 ? -8.536 2.482 -2.783 1.00 96.56 180 CYS A O 1
ATOM 1430 N N . THR A 1 181 ? -9.993 1.429 -1.443 1.00 97.31 181 THR A N 1
ATOM 1431 C CA . THR A 1 181 ? -10.118 2.534 -0.482 1.00 97.31 181 THR A CA 1
ATOM 1432 C C . THR A 1 181 ? -8.780 2.854 0.181 1.00 97.31 181 THR A C 1
ATOM 1434 O O . THR A 1 181 ? -8.415 4.024 0.226 1.00 97.31 181 THR A O 1
ATOM 1437 N N . ILE A 1 182 ? -8.013 1.853 0.637 1.00 97.56 182 ILE A N 1
ATOM 1438 C CA . ILE A 1 182 ? -6.678 2.068 1.227 1.00 97.56 182 ILE A CA 1
ATOM 1439 C C . ILE A 1 182 ? -5.772 2.845 0.261 1.00 97.56 182 ILE A C 1
ATOM 1441 O O . ILE A 1 182 ? -5.193 3.867 0.642 1.00 97.56 182 ILE A O 1
ATOM 1445 N N . VAL A 1 183 ? -5.659 2.367 -0.983 1.00 97.38 183 VAL A N 1
ATOM 1446 C CA . VAL A 1 183 ? -4.789 2.976 -2.000 1.00 97.38 183 VAL A CA 1
ATOM 1447 C C . VAL A 1 183 ? -5.258 4.394 -2.329 1.00 97.38 183 VAL A C 1
ATOM 1449 O O . VAL A 1 183 ? -4.442 5.316 -2.337 1.00 97.38 183 VAL A O 1
ATOM 1452 N N . ASN A 1 184 ? -6.564 4.594 -2.520 1.00 95.75 184 ASN A N 1
ATOM 1453 C CA . ASN A 1 184 ? -7.146 5.896 -2.837 1.00 95.75 184 ASN A CA 1
ATOM 1454 C C . ASN A 1 184 ? -6.954 6.908 -1.697 1.00 95.75 184 ASN A C 1
ATOM 1456 O O . ASN A 1 184 ? -6.462 8.009 -1.929 1.00 95.75 184 ASN A O 1
ATOM 1460 N N . THR A 1 185 ? -7.260 6.537 -0.450 1.00 95.44 185 THR A N 1
ATOM 1461 C CA . THR A 1 185 ? -7.049 7.413 0.713 1.00 95.44 185 THR A CA 1
ATOM 1462 C C . THR A 1 185 ? -5.577 7.796 0.850 1.00 95.44 185 THR A C 1
ATOM 1464 O O . THR A 1 185 ? -5.259 8.959 1.093 1.00 95.44 185 THR A O 1
ATOM 1467 N N . CYS A 1 186 ? -4.657 6.849 0.650 1.00 95.69 186 CYS A N 1
ATOM 1468 C CA . CYS A 1 186 ? -3.229 7.137 0.694 1.00 95.69 186 CYS A CA 1
ATOM 1469 C C . CYS A 1 186 ? -2.806 8.116 -0.414 1.00 95.69 186 CYS A C 1
ATOM 1471 O O . CYS A 1 186 ? -2.111 9.100 -0.145 1.00 95.69 186 CYS A O 1
ATOM 1473 N N . PHE A 1 187 ? -3.277 7.890 -1.641 1.00 93.75 187 PHE A N 1
ATOM 1474 C CA . PHE A 1 187 ? -2.973 8.744 -2.782 1.00 93.75 187 PHE A CA 1
ATOM 1475 C C . PHE A 1 187 ? -3.542 10.160 -2.638 1.00 93.75 187 PHE A C 1
ATOM 1477 O O . PHE A 1 187 ? -2.843 11.130 -2.930 1.00 93.75 187 PHE A O 1
ATOM 1484 N N . GLN A 1 188 ? -4.757 10.305 -2.108 1.00 91.75 188 GLN A N 1
ATOM 1485 C CA . GLN A 1 188 ? -5.340 11.613 -1.804 1.00 91.75 188 GLN A CA 1
ATOM 1486 C C . GLN A 1 188 ? -4.449 12.414 -0.851 1.00 91.75 188 GLN A C 1
ATOM 1488 O O . GLN A 1 188 ? -4.217 13.599 -1.086 1.00 91.75 188 GLN A O 1
ATOM 1493 N N . VAL A 1 189 ? -3.871 11.775 0.175 1.00 91.12 189 VAL A N 1
ATOM 1494 C CA . VAL A 1 189 ? -2.911 12.445 1.067 1.00 91.12 189 VAL A CA 1
ATOM 1495 C C . VAL A 1 189 ? -1.641 12.851 0.309 1.00 91.12 189 VAL A C 1
ATOM 1497 O O . VAL A 1 189 ? -1.155 13.966 0.509 1.00 91.12 189 VAL A O 1
ATOM 1500 N N . VAL A 1 190 ? -1.116 12.007 -0.591 1.00 90.50 190 VAL A N 1
ATOM 1501 C CA . VAL A 1 190 ? 0.041 12.350 -1.448 1.00 90.50 190 VAL A CA 1
ATOM 1502 C C . VAL A 1 190 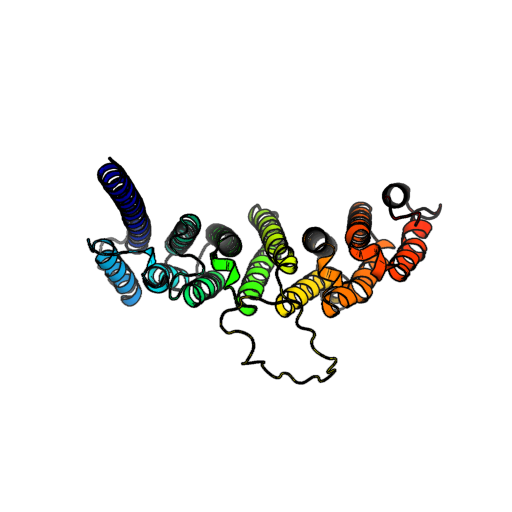? -0.252 13.576 -2.319 1.00 90.50 190 VAL A C 1
ATOM 1504 O O . VAL A 1 190 ? 0.597 14.465 -2.409 1.00 90.50 190 VAL A O 1
ATOM 1507 N N . GLN A 1 191 ? -1.438 13.646 -2.929 1.00 86.50 191 GLN A N 1
ATOM 1508 C CA . GLN A 1 191 ? -1.840 14.755 -3.796 1.00 86.50 191 GLN A CA 1
ATOM 1509 C C . GLN A 1 191 ? -2.057 16.050 -3.009 1.00 86.50 191 GLN A C 1
ATOM 1511 O O . GLN A 1 191 ? -1.465 17.074 -3.347 1.00 86.50 191 GLN A O 1
ATOM 1516 N N . GLN A 1 192 ? -2.830 15.998 -1.921 1.00 83.44 192 GLN A N 1
ATOM 1517 C CA . GLN A 1 192 ? -3.162 17.167 -1.094 1.00 83.44 192 GLN A CA 1
ATOM 1518 C C . GLN A 1 192 ? -1.927 17.811 -0.453 1.00 83.44 192 GLN A C 1
ATOM 1520 O O . GLN A 1 192 ? -1.904 19.016 -0.211 1.00 83.44 192 GLN A O 1
ATOM 1525 N N . SER A 1 193 ? -0.875 17.024 -0.219 1.00 79.88 193 SER A N 1
ATOM 1526 C CA . SER A 1 193 ? 0.393 17.501 0.335 1.00 79.88 193 SER A CA 1
ATOM 1527 C C . SER A 1 193 ? 1.431 17.885 -0.729 1.00 79.88 193 SER A C 1
ATOM 1529 O O . SER A 1 193 ? 2.571 18.155 -0.389 1.00 79.88 193 SER A O 1
ATOM 1531 N N . THR A 1 194 ? 1.079 17.969 -2.019 1.00 71.12 194 THR A N 1
ATOM 1532 C CA . THR A 1 194 ? 2.058 18.267 -3.091 1.00 71.12 194 THR A CA 1
ATOM 1533 C C . THR A 1 194 ? 2.634 19.677 -3.040 1.00 71.12 194 THR A C 1
ATOM 1535 O O . THR A 1 194 ? 3.810 19.874 -3.339 1.00 71.12 194 THR A O 1
ATOM 1538 N N . HIS A 1 195 ? 1.842 20.659 -2.619 1.00 65.00 195 HIS A N 1
ATOM 1539 C CA . HIS A 1 195 ? 2.284 22.057 -2.554 1.00 65.00 195 HIS A CA 1
ATOM 1540 C C . HIS A 1 195 ? 2.992 22.414 -1.248 1.00 65.00 195 HIS A C 1
ATOM 1542 O O . HIS A 1 195 ? 3.447 23.544 -1.075 1.00 65.00 195 HIS A O 1
ATOM 1548 N N . ARG A 1 196 ? 3.092 21.456 -0.329 1.00 63.88 196 ARG A N 1
ATOM 1549 C CA . ARG A 1 196 ? 3.725 21.634 0.967 1.00 63.88 196 ARG A CA 1
ATOM 1550 C C . ARG A 1 196 ? 4.840 20.605 1.022 1.00 63.88 196 ARG A C 1
ATOM 1552 O O . ARG A 1 196 ? 4.554 19.417 1.015 1.00 63.88 196 ARG A O 1
ATOM 1559 N N . ALA A 1 197 ? 6.102 21.024 0.934 1.00 55.84 197 ALA A N 1
ATOM 1560 C CA . ALA A 1 197 ? 7.269 20.134 0.879 1.00 55.84 197 ALA A CA 1
ATOM 1561 C C . ALA A 1 197 ? 7.494 19.400 2.222 1.00 55.84 197 ALA A C 1
ATOM 1563 O O . ALA A 1 197 ? 8.556 19.479 2.841 1.00 55.84 197 ALA A O 1
ATOM 1564 N N . ASP A 1 198 ? 6.469 18.684 2.669 1.00 73.44 198 ASP A N 1
ATOM 1565 C CA . ASP A 1 198 ? 6.207 18.346 4.048 1.00 73.44 198 ASP A CA 1
ATOM 1566 C C . ASP A 1 198 ? 6.544 16.883 4.302 1.00 73.44 198 ASP A C 1
ATOM 1568 O O . ASP A 1 198 ? 6.426 15.996 3.447 1.00 73.44 198 ASP A O 1
ATOM 1572 N N . LEU A 1 199 ? 6.936 16.615 5.544 1.00 86.50 199 LEU A N 1
ATOM 1573 C CA . LEU A 1 199 ? 7.170 15.272 6.062 1.00 86.50 199 LEU A CA 1
ATOM 1574 C C . LEU A 1 199 ? 5.973 14.336 5.805 1.00 86.50 199 LEU A C 1
ATOM 1576 O O . LEU A 1 199 ? 6.175 13.141 5.588 1.00 86.50 199 LEU A O 1
ATOM 1580 N N . LEU A 1 200 ? 4.749 14.883 5.774 1.00 90.06 200 LEU A N 1
ATOM 1581 C CA . LEU A 1 200 ? 3.531 14.140 5.466 1.00 90.06 200 LEU A CA 1
ATOM 1582 C C . LEU A 1 200 ? 3.551 13.555 4.054 1.00 90.06 200 LEU A C 1
ATOM 1584 O O . LEU A 1 200 ? 3.303 12.362 3.915 1.00 90.06 200 LEU A O 1
ATOM 1588 N N . GLN A 1 201 ? 3.906 14.338 3.029 1.00 89.56 201 GLN A N 1
ATOM 1589 C CA . GLN A 1 201 ? 3.939 13.835 1.654 1.00 89.56 201 GLN A CA 1
ATOM 1590 C C . GLN A 1 201 ? 4.949 12.694 1.510 1.00 89.56 201 GLN A C 1
ATOM 1592 O O . GLN A 1 201 ? 4.661 11.663 0.905 1.00 89.56 201 GLN A O 1
ATOM 1597 N N . ARG A 1 202 ? 6.142 12.851 2.099 1.00 89.81 202 ARG A N 1
ATOM 1598 C CA . ARG A 1 202 ? 7.177 11.805 2.082 1.00 89.81 202 ARG A CA 1
ATOM 1599 C C . ARG A 1 202 ? 6.718 10.550 2.822 1.00 89.81 202 ARG A C 1
ATOM 1601 O O . ARG A 1 202 ? 6.911 9.447 2.317 1.00 89.81 202 ARG A O 1
ATOM 1608 N N . GLY A 1 203 ? 6.085 10.722 3.982 1.00 92.25 203 GLY A N 1
ATOM 1609 C CA . GLY A 1 203 ? 5.492 9.626 4.745 1.00 92.25 203 GLY A CA 1
ATOM 1610 C C . GLY A 1 203 ? 4.383 8.911 3.975 1.00 92.25 203 GLY A C 1
ATOM 1611 O O . GLY A 1 203 ? 4.360 7.685 3.955 1.00 92.25 203 GLY A O 1
ATOM 1612 N N . ALA A 1 204 ? 3.526 9.655 3.272 1.00 93.94 204 ALA A N 1
ATOM 1613 C CA . ALA A 1 204 ? 2.463 9.116 2.430 1.00 93.94 204 ALA A CA 1
ATOM 1614 C C . ALA A 1 204 ? 3.024 8.321 1.248 1.00 93.94 204 ALA A C 1
ATOM 1616 O O . ALA A 1 204 ? 2.612 7.187 1.031 1.00 93.94 204 ALA A O 1
ATOM 1617 N N . LYS A 1 205 ? 4.034 8.851 0.544 1.00 93.88 205 LYS A N 1
ATOM 1618 C CA . LYS A 1 205 ? 4.714 8.130 -0.544 1.00 93.88 205 LYS A CA 1
ATOM 1619 C C . LYS A 1 205 ? 5.357 6.827 -0.060 1.00 93.88 205 LYS A C 1
ATOM 1621 O O . LYS A 1 205 ? 5.248 5.806 -0.735 1.00 93.88 205 LYS A O 1
ATOM 1626 N N . TYR A 1 206 ? 5.999 6.847 1.111 1.00 95.31 206 TYR A N 1
ATOM 1627 C CA . TYR A 1 206 ? 6.568 5.642 1.723 1.00 95.31 206 TYR A CA 1
ATOM 1628 C C . TYR A 1 206 ? 5.483 4.621 2.089 1.00 95.31 206 TYR A C 1
ATOM 1630 O O . TYR A 1 206 ? 5.597 3.453 1.726 1.00 95.31 206 TYR A O 1
ATOM 1638 N N . ALA A 1 207 ? 4.420 5.070 2.761 1.00 96.00 207 ALA A N 1
ATOM 1639 C CA . ALA A 1 207 ? 3.309 4.220 3.169 1.00 96.00 207 ALA A CA 1
ATOM 1640 C C . ALA A 1 207 ? 2.600 3.594 1.961 1.00 96.00 207 ALA A C 1
ATOM 1642 O O . ALA A 1 207 ? 2.326 2.399 1.976 1.00 96.00 207 ALA A O 1
ATOM 1643 N N . MET A 1 208 ? 2.364 4.370 0.899 1.00 97.00 208 MET A N 1
ATOM 1644 C CA . MET A 1 208 ? 1.751 3.885 -0.336 1.00 97.00 208 MET A CA 1
ATOM 1645 C C . MET A 1 208 ? 2.609 2.817 -1.006 1.00 97.00 208 MET A C 1
ATOM 1647 O O . MET A 1 208 ? 2.081 1.778 -1.382 1.00 97.00 208 MET A O 1
ATOM 1651 N N . ARG A 1 209 ? 3.927 3.043 -1.122 1.00 97.56 209 ARG A N 1
ATOM 1652 C CA . ARG A 1 209 ? 4.839 2.037 -1.679 1.00 97.56 209 ARG A CA 1
ATOM 1653 C C . ARG A 1 209 ? 4.755 0.743 -0.884 1.00 97.56 209 ARG A C 1
ATOM 1655 O O . ARG A 1 209 ? 4.552 -0.306 -1.472 1.00 97.56 209 ARG A O 1
ATOM 1662 N N . GLU A 1 210 ? 4.814 0.829 0.439 1.00 96.94 210 GLU A N 1
ATOM 1663 C CA . GLU A 1 210 ? 4.711 -0.344 1.305 1.00 96.94 210 GLU A CA 1
ATOM 1664 C C . GLU A 1 210 ? 3.351 -1.061 1.181 1.00 96.94 210 GLU A C 1
ATOM 1666 O O . GLU A 1 210 ? 3.297 -2.288 1.177 1.00 96.94 210 GLU A O 1
ATOM 1671 N N . MET A 1 211 ? 2.244 -0.323 1.034 1.00 96.69 211 MET A N 1
ATOM 1672 C CA . MET A 1 211 ? 0.924 -0.913 0.772 1.00 96.69 211 MET A CA 1
ATOM 1673 C C . MET A 1 211 ? 0.896 -1.643 -0.576 1.00 96.69 211 MET A C 1
ATOM 1675 O O . MET A 1 211 ? 0.463 -2.789 -0.624 1.00 96.69 211 MET A O 1
ATOM 1679 N N . ILE A 1 212 ? 1.384 -1.010 -1.648 1.00 97.88 212 ILE A N 1
ATOM 1680 C CA . ILE A 1 212 ? 1.480 -1.617 -2.984 1.00 97.88 212 ILE A CA 1
ATOM 1681 C C . ILE A 1 212 ? 2.345 -2.877 -2.937 1.00 97.88 212 ILE A C 1
ATOM 1683 O O . ILE A 1 212 ? 1.942 -3.913 -3.457 1.00 97.88 212 ILE A O 1
ATOM 1687 N N . GLU A 1 213 ? 3.483 -2.828 -2.249 1.00 96.69 213 GLU A N 1
ATOM 1688 C CA . GLU A 1 213 ? 4.362 -3.981 -2.089 1.00 96.69 213 GLU A CA 1
ATOM 1689 C C . GLU A 1 213 ? 3.620 -5.175 -1.460 1.00 96.69 213 GLU A C 1
ATOM 1691 O O . GLU A 1 213 ? 3.647 -6.287 -1.985 1.00 96.69 213 GLU A O 1
ATOM 1696 N N . ILE A 1 214 ? 2.864 -4.940 -0.387 1.00 95.56 214 ILE A N 1
ATOM 1697 C CA . ILE A 1 214 ? 2.091 -5.993 0.286 1.00 95.56 214 ILE A CA 1
ATOM 1698 C C . ILE A 1 214 ? 0.954 -6.524 -0.600 1.00 95.56 214 ILE A C 1
ATOM 1700 O O . ILE A 1 214 ? 0.713 -7.732 -0.621 1.00 95.56 214 ILE A O 1
ATOM 1704 N N . ILE A 1 215 ? 0.264 -5.646 -1.336 1.00 95.94 215 ILE A N 1
ATOM 1705 C CA . ILE A 1 215 ? -0.846 -6.026 -2.224 1.00 95.94 215 ILE A CA 1
ATOM 1706 C C . ILE A 1 215 ? -0.355 -6.941 -3.347 1.00 95.94 215 ILE A C 1
ATOM 1708 O O . ILE A 1 215 ? -0.933 -8.000 -3.586 1.00 95.94 215 ILE A O 1
ATOM 1712 N N . PHE A 1 216 ? 0.730 -6.556 -4.018 1.00 96.19 216 PHE A N 1
ATOM 1713 C CA . PHE A 1 216 ? 1.250 -7.294 -5.167 1.00 96.19 216 PHE A CA 1
ATOM 1714 C C . PHE A 1 216 ? 2.036 -8.547 -4.767 1.00 96.19 216 PHE A C 1
ATOM 1716 O O . PHE A 1 216 ? 2.019 -9.527 -5.508 1.00 96.19 216 PHE A O 1
ATOM 1723 N N . ALA A 1 217 ? 2.628 -8.591 -3.568 1.00 94.19 217 ALA A N 1
ATOM 1724 C CA . ALA A 1 217 ? 3.199 -9.828 -3.032 1.00 94.19 217 ALA A CA 1
ATOM 1725 C C . ALA A 1 217 ? 2.144 -10.945 -2.900 1.00 94.19 217 ALA A C 1
ATOM 1727 O O . ALA A 1 217 ? 2.452 -12.111 -3.147 1.00 94.19 217 ALA A O 1
ATOM 1728 N N . ARG A 1 218 ? 0.884 -10.596 -2.585 1.00 90.81 218 ARG A N 1
ATOM 1729 C CA . ARG A 1 218 ? -0.223 -11.563 -2.491 1.00 90.81 218 ARG A CA 1
ATOM 1730 C C . ARG A 1 218 ? -0.599 -12.171 -3.842 1.00 90.81 218 ARG A C 1
ATOM 1732 O O . ARG A 1 218 ? -1.205 -13.235 -3.853 1.00 90.81 218 ARG A O 1
ATOM 1739 N N . LEU A 1 219 ? -0.234 -11.563 -4.977 1.00 90.25 219 LEU A N 1
ATOM 1740 C CA . LEU A 1 219 ? -0.573 -12.102 -6.302 1.00 90.25 219 LEU A CA 1
ATOM 1741 C C . LEU A 1 219 ? -0.108 -13.560 -6.467 1.00 90.25 219 LEU A C 1
ATOM 1743 O O . LEU A 1 219 ? -0.765 -14.343 -7.143 1.00 90.25 219 LEU A O 1
ATOM 1747 N N . GLN A 1 220 ? 0.985 -13.942 -5.801 1.00 87.25 220 GLN A N 1
ATOM 1748 C CA . GLN A 1 220 ? 1.510 -15.310 -5.810 1.00 87.25 220 GLN A CA 1
ATOM 1749 C C . GLN A 1 220 ? 0.537 -16.342 -5.212 1.00 87.25 220 GLN A C 1
ATOM 1751 O O . GLN A 1 220 ? 0.554 -17.501 -5.632 1.00 87.25 220 GLN A O 1
ATOM 1756 N N . ASP A 1 221 ? -0.309 -15.911 -4.273 1.00 82.94 221 ASP A N 1
ATOM 1757 C CA . ASP A 1 221 ? -1.269 -16.738 -3.538 1.00 82.94 221 ASP A CA 1
ATOM 1758 C C . ASP A 1 221 ? -2.675 -16.723 -4.160 1.00 82.94 221 ASP A C 1
ATOM 1760 O O . ASP A 1 221 ? -3.543 -17.487 -3.733 1.00 82.94 221 ASP A O 1
ATOM 1764 N N . VAL A 1 222 ? -2.946 -15.844 -5.135 1.00 80.50 222 VAL A N 1
ATOM 1765 C CA . VAL A 1 222 ? -4.282 -15.752 -5.733 1.00 80.50 222 VAL A CA 1
ATOM 1766 C C . VAL A 1 222 ? -4.467 -16.855 -6.771 1.00 80.50 222 VAL A C 1
ATOM 1768 O O . VAL A 1 222 ? -3.746 -16.935 -7.766 1.00 80.50 222 VAL A O 1
ATOM 1771 N N . GLU A 1 223 ? -5.461 -17.713 -6.545 1.00 70.00 223 GLU A N 1
ATOM 1772 C CA . GLU A 1 223 ? -5.793 -18.794 -7.468 1.00 70.00 223 GLU A CA 1
ATOM 1773 C C . GLU A 1 223 ? -6.171 -18.248 -8.852 1.00 70.00 223 GLU A C 1
ATOM 1775 O O . GLU A 1 223 ? -6.999 -17.344 -8.997 1.00 70.00 223 GLU A O 1
ATOM 1780 N N . VAL A 1 224 ? -5.573 -18.836 -9.890 1.00 63.22 224 VAL A N 1
ATOM 1781 C CA . VAL A 1 224 ? -5.916 -18.556 -11.285 1.00 63.22 224 VAL A CA 1
ATOM 1782 C C . VAL A 1 224 ? -7.241 -19.249 -11.575 1.00 63.22 224 VAL A C 1
ATOM 1784 O O . VAL A 1 224 ? -7.278 -20.437 -11.897 1.00 63.22 224 VAL A O 1
ATOM 1787 N N . LYS A 1 225 ? -8.344 -18.514 -11.456 1.00 57.16 225 LYS A N 1
ATOM 1788 C CA . LYS A 1 225 ? -9.593 -18.938 -12.082 1.00 57.16 225 LYS A CA 1
ATOM 1789 C C . LYS A 1 225 ? -9.423 -18.703 -13.576 1.00 57.16 225 LYS A C 1
ATOM 1791 O O . LYS A 1 225 ? -9.275 -17.561 -14.004 1.00 57.16 225 LYS A O 1
ATOM 1796 N N . PHE A 1 226 ? -9.365 -19.783 -14.349 1.00 44.84 226 PHE A N 1
ATOM 1797 C CA . PHE A 1 226 ? -9.494 -19.703 -15.797 1.00 44.84 226 PHE A CA 1
ATOM 1798 C C . PHE A 1 226 ? -10.917 -19.209 -16.078 1.00 44.84 226 PHE A C 1
ATOM 1800 O O . PHE A 1 226 ? -11.853 -20.000 -16.118 1.00 44.84 226 PHE A O 1
ATOM 1807 N N . GLU A 1 227 ? -11.092 -17.889 -16.154 1.00 44.59 227 GLU A N 1
ATOM 1808 C CA . GLU A 1 227 ? -12.246 -17.305 -16.828 1.00 44.59 227 GLU A CA 1
ATOM 1809 C C . GLU A 1 227 ? -12.127 -17.770 -18.282 1.00 44.59 227 GLU A C 1
ATOM 1811 O O . GLU A 1 227 ? -11.245 -17.316 -19.011 1.00 44.59 227 GLU A O 1
ATOM 1816 N N . GLU A 1 228 ? -12.922 -18.776 -18.654 1.00 37.19 228 GLU A N 1
ATOM 1817 C CA . GLU A 1 228 ? -13.118 -19.149 -20.051 1.00 37.19 228 GLU A CA 1
ATOM 1818 C C . GLU A 1 228 ? -13.509 -17.882 -20.814 1.00 37.19 228 GLU A C 1
ATOM 1820 O O . GLU A 1 228 ? -14.379 -17.136 -20.360 1.00 37.19 228 GLU A O 1
ATOM 1825 N N . ASP A 1 229 ? -12.817 -17.625 -21.925 1.00 37.66 229 ASP A N 1
ATOM 1826 C CA . ASP A 1 229 ? -12.974 -16.452 -22.781 1.00 37.66 229 ASP A CA 1
ATOM 1827 C C . ASP A 1 229 ? -14.456 -16.102 -22.995 1.00 37.66 229 ASP A C 1
ATOM 1829 O O . ASP A 1 229 ? -15.151 -16.692 -23.819 1.00 37.66 229 ASP A O 1
ATOM 1833 N N . SER A 1 230 ? -14.954 -15.127 -22.242 1.00 39.78 230 SER A N 1
ATOM 1834 C CA . SER A 1 230 ? -16.214 -14.449 -22.515 1.00 39.78 230 SER A CA 1
ATOM 1835 C C . SER A 1 230 ? -15.913 -12.962 -22.557 1.00 39.78 230 SER A C 1
ATOM 1837 O O . SER A 1 230 ? -15.904 -12.268 -21.544 1.00 39.78 230 SER A O 1
ATOM 1839 N N . GLU A 1 231 ? -15.617 -12.489 -23.766 1.00 42.03 231 GLU A N 1
ATOM 1840 C CA . GLU A 1 231 ? -15.739 -11.085 -24.153 1.00 42.03 231 GLU A CA 1
ATOM 1841 C C . GLU A 1 231 ? -17.224 -10.687 -24.121 1.00 42.03 231 GLU A C 1
ATOM 1843 O O . GLU A 1 231 ? -17.864 -10.495 -25.154 1.00 42.03 231 GLU A O 1
ATOM 1848 N N . SER A 1 232 ? -17.809 -10.605 -22.928 1.00 36.19 232 SER A N 1
ATOM 1849 C CA . SER A 1 232 ? -19.089 -9.937 -22.737 1.00 36.19 232 SER A CA 1
ATOM 1850 C C . SER A 1 232 ? -18.915 -8.819 -21.724 1.00 36.19 232 SER A C 1
ATOM 1852 O O . SER A 1 232 ? -18.742 -9.066 -20.531 1.00 36.19 232 SER A O 1
ATOM 1854 N N . ASP A 1 233 ? -18.986 -7.588 -22.227 1.00 42.81 233 ASP A N 1
ATOM 1855 C CA . ASP A 1 233 ? -19.245 -6.372 -21.461 1.00 42.81 233 ASP A CA 1
ATOM 1856 C C . ASP A 1 233 ? -20.648 -6.443 -20.833 1.00 42.81 233 ASP A C 1
ATOM 1858 O O . ASP A 1 233 ? -21.584 -5.757 -21.247 1.00 42.81 233 ASP A O 1
ATOM 1862 N N . THR A 1 234 ? -20.820 -7.304 -19.834 1.00 36.94 234 THR A N 1
ATOM 1863 C CA . THR A 1 234 ? -21.934 -7.212 -18.897 1.00 36.94 234 THR A CA 1
ATOM 1864 C C . THR A 1 234 ? -21.368 -7.102 -17.492 1.00 36.94 234 THR A C 1
ATOM 1866 O O . THR A 1 234 ? -20.592 -7.939 -17.031 1.00 36.94 234 THR A O 1
ATOM 1869 N N . GLU A 1 235 ? -21.733 -6.013 -16.812 1.00 43.88 235 GLU A N 1
ATOM 1870 C CA . GLU A 1 235 ? -21.547 -5.805 -15.376 1.00 43.88 235 GLU A CA 1
ATOM 1871 C C . GLU A 1 235 ? -22.416 -6.801 -14.591 1.00 43.88 235 GLU A C 1
ATOM 1873 O O . GLU A 1 235 ? -23.319 -6.427 -13.847 1.00 43.88 235 GLU A O 1
ATOM 1878 N N . ASP A 1 236 ? -22.170 -8.094 -14.760 1.00 36.91 236 ASP A N 1
ATOM 1879 C CA . ASP A 1 236 ? -22.794 -9.102 -13.929 1.00 36.91 236 ASP A CA 1
ATOM 1880 C C . ASP A 1 236 ? -21.946 -9.233 -12.666 1.00 36.91 236 ASP A C 1
ATOM 1882 O O . ASP A 1 236 ? -20.829 -9.756 -12.645 1.00 36.91 236 ASP A O 1
ATOM 1886 N N . ILE A 1 237 ? -22.485 -8.653 -11.595 1.00 46.62 237 ILE A N 1
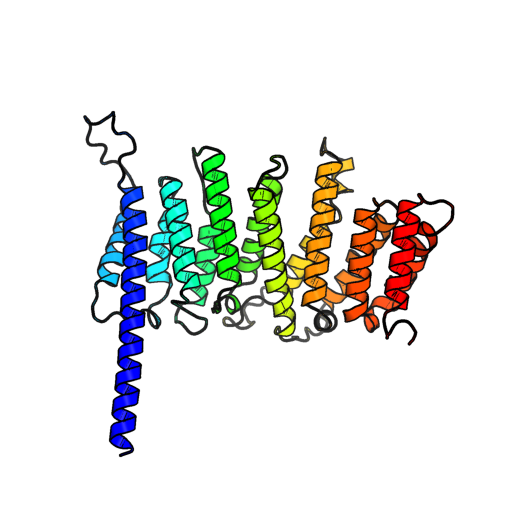ATOM 1887 C CA . ILE A 1 237 ? -22.025 -8.834 -10.225 1.00 46.62 237 ILE A CA 1
ATOM 1888 C C . ILE A 1 237 ? -22.018 -10.345 -9.974 1.00 46.62 237 ILE A C 1
ATOM 1890 O O . ILE A 1 237 ? -23.067 -10.953 -9.761 1.00 46.62 237 ILE A O 1
ATOM 1894 N N . ASP A 1 238 ? -20.837 -10.959 -10.015 1.00 40.75 238 ASP A N 1
ATOM 1895 C CA . ASP A 1 238 ? -20.644 -12.338 -9.582 1.00 40.75 238 ASP A CA 1
ATOM 1896 C C . ASP A 1 238 ? -20.860 -12.401 -8.061 1.00 40.75 238 ASP A C 1
ATOM 1898 O O . ASP A 1 238 ? -19.937 -12.295 -7.255 1.00 40.75 238 ASP A O 1
ATOM 1902 N N . ILE A 1 239 ? -22.127 -12.532 -7.659 1.00 46.00 239 ILE A N 1
ATOM 1903 C CA . ILE A 1 239 ? -22.565 -12.748 -6.271 1.00 46.00 239 ILE A CA 1
ATOM 1904 C C . ILE A 1 239 ? -22.145 -14.163 -5.787 1.00 46.00 239 ILE A C 1
ATOM 1906 O O . ILE A 1 239 ? -22.377 -14.525 -4.634 1.00 46.00 239 ILE A O 1
ATOM 1910 N N . GLY A 1 240 ? -21.494 -14.979 -6.627 1.00 41.50 240 GLY A N 1
ATOM 1911 C CA . GLY A 1 240 ? -21.155 -16.371 -6.334 1.00 41.50 240 GLY A CA 1
ATOM 1912 C C . GLY A 1 240 ? -19.711 -16.655 -5.910 1.00 41.50 240 GLY A C 1
ATOM 1913 O O . GLY A 1 240 ? -19.450 -17.741 -5.384 1.00 41.50 240 GLY A O 1
ATOM 1914 N N . SER A 1 241 ? -18.748 -15.745 -6.094 1.00 44.50 241 SER A N 1
ATOM 1915 C CA . SER A 1 241 ? -17.347 -16.066 -5.794 1.00 44.50 241 SER A CA 1
ATOM 1916 C C . SER A 1 241 ? -17.040 -15.954 -4.295 1.00 44.50 241 SER A C 1
ATOM 1918 O O . SER A 1 241 ? -16.897 -14.849 -3.785 1.00 44.50 241 SER A O 1
ATOM 1920 N N . ASN A 1 242 ? -16.938 -17.098 -3.603 1.00 48.03 242 ASN A N 1
ATOM 1921 C CA . ASN A 1 242 ? -16.408 -17.269 -2.239 1.00 48.03 242 ASN A CA 1
ATOM 1922 C C . ASN A 1 242 ? -16.580 -16.037 -1.328 1.00 48.03 242 ASN A C 1
ATOM 1924 O O . ASN A 1 242 ? -15.674 -15.220 -1.172 1.00 48.03 242 ASN A O 1
ATOM 1928 N N . VAL A 1 243 ? -17.706 -15.969 -0.615 1.00 46.59 243 VAL A N 1
ATOM 1929 C CA . VAL A 1 243 ? -17.955 -14.969 0.443 1.00 46.59 243 VAL A CA 1
ATOM 1930 C C . VAL A 1 243 ? -16.886 -15.021 1.560 1.00 46.59 243 VAL A C 1
ATOM 1932 O O . VAL A 1 243 ? -16.865 -14.154 2.425 1.00 46.59 243 VAL A O 1
ATOM 1935 N N . ASP A 1 244 ? -15.940 -15.963 1.511 1.00 54.38 244 ASP A N 1
ATOM 1936 C CA . ASP A 1 244 ? -14.820 -16.123 2.444 1.00 54.38 244 ASP A CA 1
ATOM 1937 C C . ASP A 1 244 ? -13.424 -15.832 1.841 1.00 54.38 244 ASP A C 1
ATOM 1939 O O . ASP A 1 244 ? -12.429 -15.822 2.562 1.00 54.38 244 ASP A O 1
ATOM 1943 N N . SER A 1 245 ? -13.307 -15.550 0.534 1.00 70.56 245 SER A N 1
ATOM 1944 C CA . SER A 1 245 ? -12.038 -15.092 -0.055 1.00 70.56 245 SER A CA 1
ATOM 1945 C C . SER A 1 245 ? -11.945 -13.568 0.015 1.00 70.56 245 SER A C 1
ATOM 1947 O O . SER A 1 245 ? -12.906 -12.873 -0.315 1.00 70.56 245 SER A O 1
ATOM 1949 N N . GLY A 1 246 ? -10.810 -13.032 0.474 1.00 85.12 246 GLY A N 1
ATOM 1950 C CA . GLY A 1 246 ? -10.536 -11.596 0.356 1.00 85.12 246 GLY A CA 1
ATOM 1951 C C . GLY A 1 246 ? -10.234 -11.172 -1.080 1.00 85.12 246 GLY A C 1
ATOM 1952 O O . GLY A 1 246 ? -10.593 -11.868 -2.025 1.00 85.12 246 GLY A O 1
ATOM 1953 N N . TYR A 1 247 ? -9.566 -10.030 -1.225 1.00 91.75 247 TYR A N 1
ATOM 1954 C CA . TYR A 1 247 ? -9.424 -9.357 -2.507 1.00 91.75 247 TYR A CA 1
ATOM 1955 C C . TYR A 1 247 ? -8.736 -10.228 -3.559 1.00 91.75 247 TYR A C 1
ATOM 1957 O O . TYR A 1 247 ? -7.793 -10.969 -3.258 1.00 91.75 247 TYR A O 1
ATOM 1965 N N . GLY A 1 248 ? -9.246 -10.139 -4.783 1.00 90.38 248 GLY A N 1
ATOM 1966 C CA . GLY A 1 248 ? -8.851 -10.981 -5.903 1.00 90.38 248 GLY A CA 1
ATOM 1967 C C . GLY A 1 248 ? -7.982 -10.266 -6.935 1.00 90.38 248 GLY A C 1
ATOM 1968 O O . GLY A 1 248 ? -7.581 -9.113 -6.781 1.00 90.38 248 GLY A O 1
ATOM 1969 N N . VAL A 1 249 ? -7.733 -10.965 -8.048 1.00 91.25 249 VAL A N 1
ATOM 1970 C CA . VAL A 1 249 ? -6.955 -10.441 -9.186 1.00 91.25 249 VAL A CA 1
ATOM 1971 C C . VAL A 1 249 ? -7.595 -9.190 -9.788 1.00 91.25 249 VAL A C 1
ATOM 1973 O O . VAL A 1 249 ? -6.861 -8.314 -10.227 1.00 91.25 249 VAL A O 1
ATOM 1976 N N . ARG A 1 250 ? -8.932 -9.067 -9.767 1.00 92.06 250 ARG A N 1
ATOM 1977 C CA . ARG A 1 250 ? -9.647 -7.875 -10.262 1.00 92.06 250 ARG A CA 1
ATOM 1978 C C . ARG A 1 250 ? -9.153 -6.599 -9.574 1.00 92.06 250 ARG A C 1
ATOM 1980 O O . ARG A 1 250 ? -8.709 -5.685 -10.252 1.00 92.06 250 ARG A O 1
ATOM 1987 N N . CYS A 1 251 ? -9.099 -6.600 -8.243 1.00 94.44 251 CYS A N 1
ATOM 1988 C CA . CYS A 1 251 ? -8.568 -5.478 -7.469 1.00 94.44 251 CYS A CA 1
ATOM 1989 C C . CYS A 1 251 ? -7.101 -5.164 -7.809 1.00 94.44 251 CYS A C 1
ATOM 1991 O O . CYS A 1 251 ? -6.734 -4.002 -7.961 1.00 94.44 251 CYS A O 1
ATOM 1993 N N . ILE A 1 252 ? -6.255 -6.187 -7.971 1.00 95.31 252 ILE A N 1
ATOM 1994 C CA . ILE A 1 252 ? -4.840 -5.990 -8.330 1.00 95.31 252 ILE A CA 1
ATOM 1995 C C . ILE A 1 252 ? -4.711 -5.359 -9.725 1.00 95.31 252 ILE A C 1
ATOM 1997 O O . ILE A 1 252 ? -3.892 -4.459 -9.916 1.00 95.31 252 ILE A O 1
ATOM 2001 N N . VAL A 1 253 ? -5.533 -5.798 -10.681 1.00 95.31 253 VAL A N 1
ATOM 2002 C CA . VAL A 1 253 ? -5.619 -5.233 -12.035 1.00 95.31 253 VAL A CA 1
ATOM 2003 C C . VAL A 1 253 ? -6.052 -3.766 -11.984 1.00 95.31 253 VAL A C 1
ATOM 2005 O O . VAL A 1 253 ? -5.365 -2.924 -12.557 1.00 95.31 253 VAL A O 1
ATOM 2008 N N . ASP A 1 254 ? -7.106 -3.438 -11.233 1.00 95.75 254 ASP A N 1
ATOM 2009 C CA . ASP A 1 254 ? -7.596 -2.060 -11.085 1.00 95.75 254 ASP A CA 1
ATOM 2010 C C . ASP A 1 254 ? -6.532 -1.142 -10.466 1.00 95.75 254 ASP A C 1
ATOM 2012 O O . ASP A 1 254 ? -6.308 -0.018 -10.923 1.00 95.75 254 ASP A O 1
ATOM 2016 N N . ILE A 1 255 ? -5.817 -1.635 -9.450 1.00 97.50 255 ILE A N 1
ATOM 2017 C CA . ILE A 1 255 ? -4.716 -0.896 -8.829 1.00 97.50 255 ILE A CA 1
ATOM 2018 C C . ILE A 1 255 ? -3.579 -0.701 -9.828 1.00 97.50 255 ILE A C 1
ATOM 2020 O O . ILE A 1 255 ? -3.069 0.410 -9.939 1.00 97.50 255 ILE A O 1
ATOM 2024 N N . PHE A 1 256 ? -3.181 -1.735 -10.573 1.00 97.12 256 PHE A N 1
ATOM 2025 C CA . PHE A 1 256 ? -2.123 -1.608 -11.577 1.00 97.12 256 PHE A CA 1
ATOM 2026 C C . PHE A 1 256 ? -2.503 -0.622 -12.689 1.00 97.12 256 PHE A C 1
ATOM 2028 O O . PHE A 1 256 ? -1.660 0.153 -13.141 1.00 97.12 256 PHE A O 1
ATOM 2035 N N . HIS A 1 257 ? -3.780 -0.597 -13.078 1.00 95.56 257 HIS A N 1
ATOM 2036 C CA . HIS A 1 257 ? -4.314 0.342 -14.063 1.00 95.56 257 HIS A CA 1
ATOM 2037 C C . HIS A 1 257 ? -4.202 1.770 -13.542 1.00 95.56 257 HIS A C 1
ATOM 2039 O O . HIS A 1 257 ? -3.668 2.653 -14.215 1.00 95.56 257 HIS A O 1
ATOM 2045 N N . PHE A 1 258 ? -4.620 1.982 -12.293 1.00 95.94 258 PHE A N 1
ATOM 2046 C CA . PHE A 1 258 ? -4.423 3.249 -11.607 1.00 95.94 258 PHE A CA 1
ATOM 2047 C C . PHE A 1 258 ? -2.937 3.651 -11.566 1.00 95.94 258 PHE A C 1
ATOM 2049 O O . PHE A 1 258 ? -2.618 4.789 -11.907 1.00 95.94 258 PHE A O 1
ATOM 2056 N N . LEU A 1 259 ? -2.012 2.740 -11.242 1.00 96.19 259 LEU A N 1
ATOM 2057 C CA . LEU A 1 259 ? -0.576 3.045 -11.264 1.00 96.19 259 LEU A CA 1
ATOM 2058 C C . LEU A 1 259 ? -0.084 3.472 -12.657 1.00 96.19 259 LEU A C 1
ATOM 2060 O O . LEU A 1 259 ? 0.678 4.433 -12.753 1.00 96.19 259 LEU A O 1
ATOM 2064 N N . CYS A 1 260 ? -0.539 2.811 -13.727 1.00 94.25 260 CYS A N 1
ATOM 2065 C CA . CYS A 1 260 ? -0.206 3.190 -15.103 1.00 94.25 260 CYS A CA 1
ATOM 2066 C C . CYS A 1 260 ? -0.765 4.576 -15.458 1.00 94.25 260 CYS A C 1
ATOM 2068 O O . CYS A 1 260 ? -0.064 5.375 -16.076 1.00 94.25 260 CYS A O 1
ATOM 2070 N N . SER A 1 261 ? -1.972 4.917 -14.988 1.00 92.31 261 SER A N 1
ATOM 2071 C CA . SER A 1 261 ? -2.563 6.248 -15.199 1.00 92.31 261 SER A CA 1
ATOM 2072 C C . SER A 1 261 ? -1.732 7.389 -14.590 1.00 92.31 261 SER A C 1
ATOM 2074 O O . SER A 1 261 ? -1.721 8.493 -15.130 1.00 92.31 261 SER A O 1
ATOM 2076 N N . LEU A 1 262 ? -0.945 7.121 -13.535 1.00 91.75 262 LEU A N 1
ATOM 2077 C CA . LEU A 1 262 ? -0.002 8.097 -12.964 1.00 91.75 262 LEU A CA 1
ATOM 2078 C C . LEU A 1 262 ? 1.156 8.446 -13.909 1.00 91.75 262 LEU A C 1
ATOM 2080 O O . LEU A 1 262 ? 1.836 9.449 -13.690 1.00 91.75 262 LEU A O 1
ATOM 2084 N N . LEU A 1 263 ? 1.405 7.633 -14.940 1.00 89.56 263 LEU A N 1
ATOM 2085 C CA . LEU A 1 263 ? 2.392 7.944 -15.968 1.00 89.56 263 LEU A CA 1
ATOM 2086 C C . LEU A 1 263 ? 1.857 8.947 -16.987 1.00 89.56 263 LEU A C 1
ATOM 2088 O O . LEU A 1 263 ? 2.654 9.736 -17.490 1.00 89.56 263 LEU A O 1
ATOM 2092 N N . ASN A 1 264 ? 0.539 8.956 -17.232 1.00 79.50 264 ASN A N 1
ATOM 2093 C CA . ASN A 1 264 ? -0.110 9.800 -18.238 1.00 79.50 264 ASN A CA 1
ATOM 2094 C C . ASN A 1 264 ? -0.505 11.207 -17.740 1.00 79.50 264 ASN A C 1
ATOM 2096 O O . ASN A 1 264 ? -1.364 11.882 -18.301 1.00 79.50 264 ASN A O 1
ATOM 2100 N N . VAL A 1 265 ? 0.114 11.691 -16.662 1.00 63.62 265 VAL A N 1
ATOM 2101 C CA . VAL A 1 265 ? -0.225 13.005 -16.080 1.00 63.62 265 VAL A CA 1
ATOM 2102 C C . VAL A 1 265 ? 0.191 14.165 -17.002 1.00 63.62 265 VAL A C 1
ATOM 2104 O O . VAL A 1 265 ? -0.299 15.278 -16.850 1.00 63.62 265 VAL A O 1
ATOM 2107 N N . VAL A 1 266 ? 1.053 13.911 -17.994 1.00 53.56 266 VAL A N 1
ATOM 2108 C CA . VAL A 1 266 ? 1.572 14.941 -18.907 1.00 53.56 266 VAL A CA 1
ATOM 2109 C C . VAL A 1 266 ? 0.593 15.286 -20.044 1.00 53.56 266 VAL A C 1
ATOM 2111 O O . VAL A 1 266 ? 0.597 16.430 -20.485 1.00 53.56 266 VAL A O 1
ATOM 2114 N N . GLU A 1 267 ? -0.277 14.371 -20.497 1.00 49.59 267 GLU A N 1
ATOM 2115 C CA . GLU A 1 267 ? -1.199 14.656 -21.620 1.00 49.59 267 GLU A CA 1
ATOM 2116 C C . GLU A 1 267 ? -2.460 15.433 -21.207 1.00 49.59 267 GLU A C 1
ATOM 2118 O O . GLU A 1 267 ? -3.013 16.190 -22.002 1.00 49.59 267 GLU A O 1
ATOM 2123 N N . VAL A 1 268 ? -2.925 15.293 -19.962 1.00 47.44 268 VAL A N 1
ATOM 2124 C CA . VAL A 1 268 ? -4.224 15.854 -19.538 1.00 47.44 268 VAL A CA 1
ATOM 2125 C C . VAL A 1 268 ? -4.186 17.384 -19.373 1.00 47.44 268 VAL A C 1
ATOM 2127 O O . VAL A 1 268 ? -5.220 18.045 -19.463 1.00 47.44 268 VAL A O 1
ATOM 2130 N N . VAL A 1 269 ? -3.006 17.983 -19.178 1.00 46.59 269 VAL A N 1
ATOM 2131 C CA . VAL A 1 269 ? -2.885 19.404 -18.793 1.00 46.59 269 VAL A CA 1
ATOM 2132 C C . VAL A 1 269 ? -2.594 20.345 -19.971 1.00 46.59 269 VAL A C 1
ATOM 2134 O O . VAL A 1 269 ? -2.611 21.563 -19.800 1.00 46.59 269 VAL A O 1
ATOM 2137 N N . GLU A 1 270 ? -2.437 19.840 -21.201 1.00 45.47 270 GLU A N 1
ATOM 2138 C CA . GLU A 1 270 ? -2.402 20.731 -22.375 1.00 45.47 270 GLU A CA 1
ATOM 2139 C C . GLU A 1 270 ? -3.750 21.444 -22.613 1.00 45.47 270 GLU A C 1
ATOM 2141 O O . GLU A 1 270 ? -3.785 22.466 -23.298 1.00 45.47 270 GLU A O 1
ATOM 2146 N N . SER A 1 271 ? -4.846 20.975 -21.994 1.00 44.50 271 SER A N 1
ATOM 2147 C CA . SER A 1 271 ? -6.180 21.560 -22.174 1.00 44.50 271 SER A CA 1
ATOM 2148 C C . SER A 1 271 ? -6.688 22.429 -21.012 1.00 44.50 271 SER A C 1
ATOM 2150 O O . SER A 1 271 ? -7.535 23.284 -21.264 1.00 44.50 271 SER A O 1
ATOM 2152 N N . GLU A 1 272 ? -6.200 22.291 -19.769 1.00 39.88 272 GLU A N 1
ATOM 2153 C CA . GLU A 1 272 ? -6.729 23.058 -18.621 1.00 39.88 272 GLU A CA 1
ATOM 2154 C C . GLU A 1 272 ? -5.669 23.396 -17.542 1.00 39.88 272 GLU A C 1
ATOM 2156 O O . GLU A 1 272 ? -5.503 22.681 -16.565 1.00 39.88 272 GLU A O 1
ATOM 2161 N N . GLY A 1 273 ? -5.002 24.552 -17.684 1.00 44.00 273 GLY A N 1
ATOM 2162 C CA . GLY A 1 273 ? -4.531 25.402 -16.570 1.00 44.00 273 GLY A CA 1
ATOM 2163 C C . GLY A 1 273 ? -3.330 24.965 -15.699 1.00 44.00 273 GLY A C 1
ATOM 2164 O O . GLY A 1 273 ? -3.425 24.067 -14.881 1.00 44.00 273 GLY A O 1
ATOM 2165 N N . VAL A 1 274 ? -2.242 25.751 -15.769 1.00 46.41 274 VAL A N 1
ATOM 2166 C CA . VAL A 1 274 ? -1.202 26.056 -14.743 1.00 46.41 274 VAL A CA 1
ATOM 2167 C C . VAL A 1 274 ? -0.929 25.000 -13.639 1.00 46.41 274 VAL A C 1
ATOM 2169 O O . VAL A 1 274 ? -0.883 25.340 -12.455 1.00 46.41 274 VAL A O 1
ATOM 2172 N N . SER A 1 275 ? -0.653 23.739 -13.981 1.00 48.78 275 SER A N 1
ATOM 2173 C CA . SER A 1 275 ? 0.200 22.896 -13.129 1.00 48.78 275 SER A CA 1
ATOM 2174 C C . SER A 1 275 ? 1.670 23.253 -13.393 1.00 48.78 275 SER A C 1
ATOM 2176 O O . SER A 1 275 ? 2.063 23.653 -14.492 1.00 48.78 275 SER A O 1
ATOM 2178 N N . SER A 1 276 ? 2.518 23.179 -12.366 1.00 56.78 276 SER A N 1
ATOM 2179 C CA . SER A 1 276 ? 3.963 23.315 -12.569 1.00 56.78 276 SER A CA 1
ATOM 2180 C C . SER A 1 276 ? 4.466 22.024 -13.208 1.00 56.78 276 SER A C 1
ATOM 2182 O O . SER A 1 276 ? 4.292 20.966 -12.616 1.00 56.78 276 SER A O 1
ATOM 2184 N N . GLN A 1 277 ? 5.163 22.083 -14.347 1.00 60.94 277 GLN A N 1
ATOM 2185 C CA . GLN A 1 277 ? 5.775 20.902 -14.989 1.00 60.94 277 GLN A CA 1
ATOM 2186 C C . GLN A 1 277 ? 6.582 20.017 -14.007 1.00 60.94 277 GLN A C 1
ATOM 2188 O O . GLN A 1 277 ? 6.726 18.811 -14.205 1.00 60.94 277 GLN A O 1
ATOM 2193 N N . ALA A 1 278 ? 7.078 20.601 -12.908 1.00 60.75 278 ALA A N 1
ATOM 2194 C CA . ALA A 1 278 ? 7.765 19.887 -11.839 1.00 60.75 278 ALA A CA 1
ATOM 2195 C C . ALA A 1 278 ? 6.845 19.022 -10.947 1.00 60.75 278 ALA A C 1
ATOM 2197 O O . ALA A 1 278 ? 7.299 17.985 -10.463 1.00 60.75 278 ALA A O 1
ATOM 2198 N N . SER A 1 279 ? 5.586 19.399 -10.677 1.00 64.94 279 SER A N 1
ATOM 2199 C CA . SER A 1 279 ? 4.663 18.555 -9.888 1.00 64.94 279 SER A CA 1
ATOM 2200 C C . SER A 1 279 ? 4.284 17.290 -10.649 1.00 64.94 279 SER A C 1
ATOM 2202 O O . SER A 1 279 ? 4.259 16.207 -10.065 1.00 64.94 279 SER A O 1
ATOM 2204 N N . ASP A 1 280 ? 4.097 17.420 -11.956 1.00 75.06 280 ASP A N 1
ATOM 2205 C CA . ASP A 1 280 ? 3.595 16.349 -12.814 1.00 75.06 280 ASP A CA 1
ATOM 2206 C C . ASP A 1 280 ? 4.690 15.302 -13.043 1.00 75.06 280 ASP A C 1
ATOM 2208 O O . ASP A 1 280 ? 4.464 14.102 -12.871 1.00 75.06 280 ASP A O 1
ATOM 2212 N N . GLN A 1 281 ? 5.933 15.754 -13.248 1.00 82.69 281 GLN A N 1
ATOM 2213 C CA . GLN A 1 281 ? 7.101 14.873 -13.285 1.00 82.69 281 GLN A CA 1
ATOM 2214 C C . GLN A 1 281 ? 7.323 14.129 -11.955 1.00 82.69 281 GLN A C 1
ATOM 2216 O O . GLN A 1 281 ? 7.719 12.964 -11.951 1.00 82.69 281 GLN A O 1
ATOM 2221 N N . ASN A 1 282 ? 7.057 14.763 -10.807 1.00 86.31 282 ASN A N 1
ATOM 2222 C CA . ASN A 1 282 ? 7.185 14.108 -9.501 1.00 86.31 282 ASN A CA 1
ATOM 2223 C C . ASN A 1 282 ? 6.134 13.010 -9.281 1.00 86.31 282 ASN A C 1
ATOM 2225 O O . ASN A 1 282 ? 6.430 12.023 -8.599 1.00 86.31 282 ASN A O 1
ATOM 2229 N N . ILE A 1 283 ? 4.922 13.179 -9.819 1.00 88.56 283 ILE A N 1
ATOM 2230 C CA . ILE A 1 283 ? 3.872 12.153 -9.787 1.00 88.56 283 ILE A CA 1
ATOM 2231 C C . ILE A 1 283 ? 4.251 11.003 -10.718 1.00 88.56 283 ILE A C 1
ATOM 2233 O O . ILE A 1 283 ? 4.200 9.856 -10.287 1.00 88.56 283 ILE A O 1
ATOM 2237 N N . GLN A 1 284 ? 4.734 11.298 -11.926 1.00 89.56 284 GLN A N 1
ATOM 2238 C CA . GLN A 1 284 ? 5.193 10.285 -12.876 1.00 89.56 284 GLN A CA 1
ATOM 2239 C C . GLN A 1 284 ? 6.353 9.442 -12.319 1.00 89.56 284 GLN A C 1
ATOM 2241 O O . GLN A 1 284 ? 6.307 8.212 -12.358 1.00 89.56 284 GLN A O 1
ATOM 2246 N N . ILE A 1 285 ? 7.373 10.085 -11.735 1.00 91.88 285 ILE A N 1
ATOM 2247 C CA . ILE A 1 285 ? 8.487 9.397 -11.059 1.00 91.88 285 ILE A CA 1
ATOM 2248 C C . ILE A 1 285 ? 7.959 8.499 -9.938 1.00 91.88 285 ILE A C 1
ATOM 2250 O O . ILE A 1 285 ? 8.404 7.363 -9.782 1.00 91.88 285 ILE A O 1
ATOM 2254 N N . PHE A 1 286 ? 7.010 9.000 -9.150 1.00 93.69 286 PHE A N 1
ATOM 2255 C CA . PHE A 1 286 ? 6.415 8.226 -8.072 1.00 93.69 286 PHE A CA 1
ATOM 2256 C C . PHE A 1 286 ? 5.597 7.035 -8.596 1.00 93.69 286 PHE A C 1
ATOM 2258 O O . PHE A 1 286 ? 5.752 5.937 -8.068 1.00 93.69 286 PHE A O 1
ATOM 2265 N N . GLY A 1 287 ? 4.820 7.214 -9.667 1.00 95.44 287 GLY A N 1
ATOM 2266 C CA . GLY A 1 287 ? 4.108 6.141 -10.362 1.00 95.44 287 GLY A CA 1
ATOM 2267 C C . GLY A 1 287 ? 5.052 5.035 -10.831 1.00 95.44 287 GLY A C 1
ATOM 2268 O O . GLY A 1 287 ? 4.824 3.872 -10.511 1.00 95.44 287 GLY A O 1
ATOM 2269 N N . LEU A 1 288 ? 6.174 5.386 -11.472 1.00 95.62 288 LEU A N 1
ATOM 2270 C CA . LEU A 1 288 ? 7.196 4.407 -11.869 1.00 95.62 288 LEU A CA 1
ATOM 2271 C C . LEU A 1 288 ? 7.802 3.658 -10.682 1.00 95.62 288 LEU A C 1
ATOM 2273 O O . LEU A 1 288 ? 8.016 2.455 -10.779 1.00 95.62 288 LEU A O 1
ATOM 2277 N N . ILE A 1 289 ? 8.057 4.334 -9.557 1.00 96.44 289 ILE A N 1
ATOM 2278 C CA . ILE A 1 289 ? 8.550 3.670 -8.340 1.00 96.44 289 ILE A CA 1
ATOM 2279 C C . ILE A 1 289 ? 7.540 2.622 -7.855 1.00 96.44 289 ILE A C 1
ATOM 2281 O O . ILE A 1 289 ? 7.939 1.507 -7.528 1.00 96.44 289 ILE A O 1
ATOM 2285 N N . LEU A 1 290 ? 6.246 2.958 -7.827 1.00 97.94 290 LEU A N 1
ATOM 2286 C CA . LEU A 1 290 ? 5.193 2.025 -7.415 1.00 97.94 290 LEU A CA 1
ATOM 2287 C C . LEU A 1 290 ? 5.052 0.850 -8.390 1.00 97.94 290 LEU A C 1
ATOM 2289 O O . LEU A 1 290 ? 4.961 -0.291 -7.944 1.00 97.94 290 LEU A O 1
ATOM 2293 N N . ILE A 1 291 ? 5.076 1.111 -9.702 1.00 97.44 291 ILE A N 1
ATOM 2294 C CA . ILE A 1 291 ? 5.018 0.074 -10.745 1.00 97.44 291 ILE A CA 1
ATOM 2295 C C . ILE A 1 291 ? 6.220 -0.861 -10.630 1.00 97.44 291 ILE A C 1
ATOM 2297 O O . ILE A 1 291 ? 6.054 -2.077 -10.664 1.00 97.44 291 ILE A O 1
ATOM 2301 N N . ASN A 1 292 ? 7.421 -0.311 -10.452 1.00 96.12 292 ASN A N 1
ATOM 2302 C CA . ASN A 1 292 ? 8.631 -1.104 -10.303 1.00 96.12 292 ASN A CA 1
ATOM 2303 C C . ASN A 1 292 ? 8.546 -2.034 -9.080 1.00 96.12 292 ASN A C 1
ATOM 2305 O O . ASN A 1 292 ? 8.791 -3.229 -9.222 1.00 96.12 292 ASN A O 1
ATOM 2309 N N . SER A 1 293 ? 8.119 -1.519 -7.918 1.00 96.75 293 SER A N 1
ATOM 2310 C CA . SER A 1 293 ? 7.866 -2.330 -6.715 1.00 96.75 293 SER A CA 1
ATOM 2311 C C . SER A 1 293 ? 6.802 -3.414 -6.951 1.00 96.75 293 SER A C 1
ATOM 2313 O O . SER A 1 293 ? 6.976 -4.558 -6.530 1.00 96.75 293 SER A O 1
ATOM 2315 N N . ALA A 1 294 ? 5.704 -3.078 -7.636 1.00 97.06 294 ALA A N 1
ATOM 2316 C CA . ALA A 1 294 ? 4.625 -4.016 -7.942 1.00 97.06 294 ALA A CA 1
ATOM 2317 C C . ALA A 1 294 ? 5.103 -5.172 -8.836 1.00 97.06 294 ALA A C 1
ATOM 2319 O O . ALA A 1 294 ? 4.825 -6.338 -8.545 1.00 97.06 294 ALA A O 1
ATOM 2320 N N . VAL A 1 295 ? 5.854 -4.864 -9.899 1.00 95.25 295 VAL A N 1
ATOM 2321 C CA . VAL A 1 295 ? 6.416 -5.865 -10.819 1.00 95.25 295 VAL A CA 1
ATOM 2322 C C . VAL A 1 295 ? 7.441 -6.751 -10.115 1.00 95.25 295 VAL A C 1
ATOM 2324 O O . VAL A 1 295 ? 7.406 -7.971 -10.284 1.00 95.25 295 VAL A O 1
ATOM 2327 N N . GLU A 1 296 ? 8.329 -6.156 -9.317 1.00 94.12 296 GLU A N 1
ATOM 2328 C CA . GLU A 1 296 ? 9.381 -6.874 -8.591 1.00 94.12 296 GLU A CA 1
ATOM 2329 C C . GLU A 1 296 ? 8.800 -7.930 -7.640 1.00 94.12 296 GLU A C 1
ATOM 2331 O O . GLU A 1 296 ? 9.262 -9.070 -7.626 1.00 94.12 296 GLU A O 1
ATOM 2336 N N . LEU A 1 297 ? 7.746 -7.589 -6.893 1.00 94.75 297 LEU A N 1
ATOM 2337 C CA . LEU A 1 297 ? 7.143 -8.498 -5.909 1.00 94.75 297 LEU A CA 1
ATOM 2338 C C . LEU A 1 297 ? 6.188 -9.524 -6.510 1.00 94.75 297 LEU A C 1
ATOM 2340 O O . LEU A 1 297 ? 6.059 -10.635 -5.989 1.00 94.75 297 LEU A O 1
ATOM 2344 N N . SER A 1 298 ? 5.533 -9.169 -7.612 1.00 93.50 298 SER A N 1
ATOM 2345 C CA . SER A 1 298 ? 4.662 -10.097 -8.329 1.00 93.50 298 SER A CA 1
ATOM 2346 C C . SER A 1 298 ? 5.459 -11.176 -9.064 1.00 93.50 298 SER A C 1
ATOM 2348 O O . SER A 1 298 ? 5.028 -12.328 -9.138 1.00 93.50 298 SER A O 1
ATOM 2350 N N . GLY A 1 299 ? 6.622 -10.815 -9.616 1.00 90.44 299 GLY A N 1
ATOM 2351 C CA . GLY A 1 299 ? 7.500 -11.734 -10.336 1.00 90.44 299 GLY A CA 1
ATOM 2352 C C . GLY A 1 299 ? 6.781 -12.507 -11.450 1.00 90.44 299 GLY A C 1
ATOM 2353 O O . GLY A 1 299 ? 5.935 -11.973 -12.171 1.00 90.44 299 GLY A O 1
ATOM 2354 N N . ASP A 1 300 ? 7.100 -13.796 -11.573 1.00 91.06 300 ASP A N 1
ATOM 2355 C CA . ASP A 1 300 ? 6.542 -14.688 -12.600 1.00 91.06 300 ASP A CA 1
ATOM 2356 C C . ASP A 1 300 ? 5.025 -14.917 -12.443 1.00 91.06 300 ASP A C 1
ATOM 2358 O O . ASP A 1 300 ? 4.378 -15.411 -13.371 1.00 91.06 300 ASP A O 1
ATOM 2362 N N . ALA A 1 301 ? 4.430 -14.565 -11.290 1.00 92.19 301 ALA A N 1
ATOM 2363 C CA . ALA A 1 301 ? 2.993 -14.714 -11.067 1.00 92.19 301 ALA A CA 1
ATOM 2364 C C . ALA A 1 301 ? 2.174 -13.860 -12.042 1.00 92.19 301 ALA A C 1
ATOM 2366 O O . ALA A 1 301 ? 1.102 -14.292 -12.455 1.00 92.19 301 ALA A O 1
ATOM 2367 N N . ILE A 1 302 ? 2.703 -12.718 -12.505 1.00 93.88 302 ILE A N 1
ATOM 2368 C CA . ILE A 1 302 ? 2.021 -11.873 -13.499 1.00 93.88 302 ILE A CA 1
ATOM 2369 C C . ILE A 1 302 ? 1.716 -12.659 -14.779 1.00 93.88 302 ILE A C 1
ATOM 2371 O O . ILE A 1 302 ? 0.628 -12.538 -15.336 1.00 93.88 302 ILE A O 1
ATOM 2375 N N . GLY A 1 303 ? 2.634 -13.532 -15.210 1.00 91.38 303 GLY A N 1
ATOM 2376 C CA . GLY A 1 303 ? 2.450 -14.361 -16.403 1.00 91.38 303 GLY A CA 1
ATOM 2377 C C . GLY A 1 303 ? 1.284 -15.352 -16.304 1.00 91.38 303 GLY A C 1
ATOM 2378 O O . GLY A 1 303 ? 0.841 -15.872 -17.324 1.00 91.38 303 GLY A O 1
ATOM 2379 N N . LYS A 1 304 ? 0.767 -15.608 -15.095 1.00 91.06 304 LYS A N 1
ATOM 2380 C CA . LYS A 1 304 ? -0.409 -16.457 -14.862 1.00 91.06 304 LYS A CA 1
ATOM 2381 C C . LYS A 1 304 ? -1.737 -15.703 -14.989 1.00 91.06 304 LYS A C 1
ATOM 2383 O O . LYS A 1 304 ? -2.785 -16.342 -15.003 1.00 91.06 304 LYS A O 1
ATOM 2388 N N . HIS A 1 305 ? -1.707 -14.372 -15.078 1.00 91.88 305 HIS A N 1
ATOM 2389 C CA . HIS A 1 305 ? -2.893 -13.516 -15.111 1.00 91.88 305 HIS A CA 1
ATOM 2390 C C . HIS A 1 305 ? -2.929 -12.706 -16.420 1.00 91.88 305 HIS A C 1
ATOM 2392 O O . HIS A 1 305 ? -2.329 -11.631 -16.494 1.00 91.88 305 HIS A O 1
ATOM 2398 N N . PRO A 1 306 ? -3.646 -13.180 -17.461 1.00 92.12 306 PRO A N 1
ATOM 2399 C CA . PRO A 1 306 ? -3.596 -12.597 -18.805 1.00 92.12 306 PRO A CA 1
ATOM 2400 C C . PRO A 1 306 ? -3.955 -11.110 -18.873 1.00 92.12 306 PRO A C 1
ATOM 2402 O O . PRO A 1 306 ? -3.306 -10.368 -19.603 1.00 92.12 306 PRO A O 1
ATOM 2405 N N . LYS A 1 307 ? -4.950 -10.660 -18.094 1.00 92.81 307 LYS A N 1
ATOM 2406 C CA . LYS A 1 307 ? -5.362 -9.245 -18.039 1.00 92.81 307 LYS A CA 1
ATOM 2407 C C . LYS A 1 307 ? -4.211 -8.345 -17.566 1.00 92.81 307 LYS A C 1
ATOM 2409 O O . LYS A 1 307 ? -3.876 -7.378 -18.239 1.00 92.81 307 LYS A O 1
ATOM 2414 N N . LEU A 1 308 ? -3.546 -8.720 -16.470 1.00 94.62 308 LEU A N 1
ATOM 2415 C CA . LEU A 1 308 ? -2.397 -7.980 -15.939 1.00 94.62 308 LEU A CA 1
ATOM 2416 C C . LEU A 1 308 ? -1.197 -8.030 -16.898 1.00 94.62 308 LEU A C 1
ATOM 2418 O O . LEU A 1 308 ? -0.505 -7.032 -17.082 1.00 94.62 308 LEU A O 1
ATOM 2422 N N . LEU A 1 309 ? -0.968 -9.179 -17.540 1.00 95.25 309 LEU A N 1
ATOM 2423 C CA . LEU A 1 309 ? 0.098 -9.327 -18.527 1.00 95.25 309 LEU A CA 1
ATOM 2424 C C . LEU A 1 309 ? -0.113 -8.416 -19.748 1.00 95.25 309 LEU A C 1
ATOM 2426 O O . LEU A 1 309 ? 0.840 -7.757 -20.160 1.00 95.25 309 LEU A O 1
ATOM 2430 N N . ARG A 1 310 ? -1.339 -8.342 -20.288 1.00 95.06 310 ARG A N 1
ATOM 2431 C CA . ARG A 1 310 ? -1.684 -7.446 -21.407 1.00 95.06 310 ARG A CA 1
ATOM 2432 C C . ARG A 1 310 ? -1.446 -5.983 -21.047 1.00 95.06 310 ARG A C 1
ATOM 2434 O O . ARG A 1 310 ? -0.798 -5.280 -21.805 1.00 95.06 310 ARG A O 1
ATOM 2441 N N . MET A 1 311 ? -1.843 -5.547 -19.852 1.00 95.00 311 MET A N 1
ATOM 2442 C CA . MET A 1 311 ? -1.572 -4.175 -19.401 1.00 95.00 311 MET A CA 1
ATOM 2443 C C . MET A 1 311 ? -0.079 -3.850 -19.325 1.00 95.00 311 MET A C 1
ATOM 2445 O O . MET A 1 311 ? 0.331 -2.735 -19.631 1.00 95.00 311 MET A O 1
ATOM 2449 N N . ILE A 1 312 ? 0.760 -4.811 -18.924 1.00 95.75 312 ILE A N 1
ATOM 2450 C CA . ILE A 1 312 ? 2.211 -4.613 -18.983 1.00 95.75 312 ILE A CA 1
ATOM 2451 C C . ILE A 1 312 ? 2.664 -4.494 -20.438 1.00 95.75 312 ILE A C 1
ATOM 2453 O O . ILE A 1 312 ? 3.408 -3.574 -20.768 1.00 95.75 312 ILE A O 1
ATOM 2457 N N . GLN A 1 313 ? 2.235 -5.426 -21.290 1.00 95.19 313 GLN A N 1
ATOM 2458 C CA . GLN A 1 313 ? 2.648 -5.539 -22.689 1.00 95.19 313 GLN A CA 1
ATOM 2459 C C . GLN A 1 313 ? 2.233 -4.352 -23.560 1.00 95.19 313 GLN A C 1
ATOM 2461 O O . GLN A 1 313 ? 3.022 -3.950 -24.417 1.00 95.19 313 GLN A O 1
ATOM 2466 N N . ASP A 1 314 ? 1.032 -3.829 -23.339 1.00 92.38 314 ASP A N 1
ATOM 2467 C CA . ASP A 1 314 ? 0.392 -2.840 -24.196 1.00 92.38 314 ASP A CA 1
ATOM 2468 C C . ASP A 1 314 ? 0.480 -1.458 -23.538 1.00 92.38 314 ASP A C 1
ATOM 2470 O O . ASP A 1 314 ? 1.246 -0.607 -23.994 1.00 92.38 314 ASP A O 1
ATOM 2474 N N . ASP A 1 315 ? -0.208 -1.257 -22.410 1.00 92.12 315 ASP A N 1
ATOM 2475 C CA . ASP A 1 315 ? -0.313 0.059 -21.773 1.00 92.12 315 ASP A CA 1
ATOM 2476 C C . ASP A 1 315 ? 1.028 0.519 -21.194 1.00 92.12 315 ASP A C 1
ATOM 2478 O O . ASP A 1 315 ? 1.528 1.595 -21.524 1.00 92.12 315 ASP A O 1
ATOM 2482 N N . LEU A 1 316 ? 1.654 -0.279 -20.325 1.00 95.56 316 LEU A N 1
ATOM 2483 C CA . LEU A 1 316 ? 2.871 0.142 -19.636 1.00 95.56 316 LEU A CA 1
ATOM 2484 C C . LEU A 1 316 ? 4.018 0.360 -20.626 1.00 95.56 316 LEU A C 1
ATOM 2486 O O . LEU A 1 316 ? 4.654 1.412 -20.592 1.00 95.56 316 LEU A O 1
ATOM 2490 N N . PHE A 1 317 ? 4.277 -0.585 -21.533 1.00 95.75 317 PHE A N 1
ATOM 2491 C CA . PHE A 1 317 ? 5.344 -0.419 -22.523 1.00 95.75 317 PHE A CA 1
ATOM 2492 C C . PHE A 1 317 ? 5.103 0.755 -23.473 1.00 95.75 317 PHE A C 1
ATOM 2494 O O . PHE A 1 317 ? 6.074 1.427 -23.828 1.00 95.75 317 PHE A O 1
ATOM 2501 N N . HIS A 1 318 ? 3.849 1.059 -23.826 1.00 93.19 318 HIS A N 1
ATOM 2502 C CA . HIS A 1 318 ? 3.527 2.272 -24.572 1.00 93.19 318 HIS A CA 1
ATOM 2503 C C . HIS A 1 318 ? 4.016 3.527 -23.831 1.00 93.19 318 HIS A C 1
ATOM 2505 O O . HIS A 1 318 ? 4.797 4.304 -24.388 1.00 93.19 318 HIS A O 1
ATOM 2511 N N . HIS A 1 319 ? 3.660 3.677 -22.549 1.00 92.44 319 HIS A N 1
ATOM 2512 C CA . HIS A 1 319 ? 4.115 4.806 -21.732 1.00 92.44 319 HIS A CA 1
ATOM 2513 C C . HIS A 1 319 ? 5.647 4.827 -21.573 1.00 92.44 319 HIS A C 1
ATOM 2515 O O . HIS A 1 319 ? 6.273 5.875 -21.735 1.00 92.44 319 HIS A O 1
ATOM 2521 N N . LEU A 1 320 ? 6.284 3.685 -21.286 1.00 94.75 320 LEU A N 1
ATOM 2522 C CA . LEU A 1 320 ? 7.738 3.605 -21.081 1.00 94.75 320 LEU A CA 1
ATOM 2523 C C . LEU A 1 320 ? 8.528 3.996 -22.339 1.00 94.75 320 LEU A C 1
ATOM 2525 O O . LEU A 1 320 ? 9.546 4.682 -22.234 1.00 94.75 320 LEU A O 1
ATOM 2529 N N . ILE A 1 321 ? 8.060 3.589 -23.522 1.00 93.94 321 ILE A N 1
ATOM 2530 C CA . ILE A 1 321 ? 8.686 3.960 -24.797 1.00 93.94 321 ILE A CA 1
ATOM 2531 C C . ILE A 1 321 ? 8.460 5.443 -25.089 1.00 93.94 321 ILE A C 1
ATOM 2533 O O . ILE A 1 321 ? 9.415 6.144 -25.427 1.00 93.94 321 ILE A O 1
ATOM 2537 N N . HIS A 1 322 ? 7.229 5.930 -24.918 1.00 90.06 322 HIS A N 1
ATOM 2538 C CA . HIS A 1 322 ? 6.880 7.329 -25.154 1.00 90.06 322 HIS A CA 1
ATOM 2539 C C . HIS A 1 322 ? 7.734 8.280 -24.301 1.00 90.06 322 HIS A C 1
ATOM 2541 O O . HIS A 1 322 ? 8.394 9.180 -24.828 1.00 90.06 322 HIS A O 1
ATOM 2547 N N . TYR A 1 323 ? 7.799 8.042 -22.988 1.00 87.62 323 TYR A N 1
ATOM 2548 C CA . TYR A 1 323 ? 8.541 8.913 -22.078 1.00 87.62 323 TYR A CA 1
ATOM 2549 C C . TYR A 1 323 ? 10.054 8.694 -22.119 1.00 87.62 323 TYR A C 1
ATOM 2551 O O . TYR A 1 323 ? 10.795 9.648 -21.895 1.00 87.62 323 TYR A O 1
ATOM 2559 N N . GLY A 1 324 ? 10.538 7.494 -22.458 1.00 86.69 324 GLY A N 1
ATOM 2560 C CA . GLY A 1 324 ? 11.974 7.203 -22.527 1.00 86.69 324 GLY A CA 1
ATOM 2561 C C . GLY A 1 324 ? 12.736 8.033 -23.571 1.00 86.69 324 GLY A C 1
ATOM 2562 O O . GLY A 1 324 ? 13.930 8.283 -23.410 1.00 86.69 324 GLY A O 1
ATOM 2563 N N . ILE A 1 325 ? 12.062 8.498 -24.627 1.00 80.94 325 ILE A N 1
ATOM 2564 C CA . ILE A 1 325 ? 12.676 9.320 -25.687 1.00 80.94 325 ILE A CA 1
ATOM 2565 C C . ILE A 1 325 ? 12.879 10.776 -25.230 1.00 80.94 325 ILE A C 1
ATOM 2567 O O . ILE A 1 325 ? 13.837 11.426 -25.651 1.00 80.94 325 ILE A O 1
ATOM 2571 N N . SER A 1 326 ? 12.012 11.275 -24.346 1.00 74.81 326 SER A N 1
ATOM 2572 C CA . SER A 1 326 ? 11.929 12.693 -23.952 1.00 74.81 326 SER A CA 1
ATOM 2573 C C . SER A 1 326 ? 12.112 12.898 -22.442 1.00 74.81 326 SER A C 1
ATOM 2575 O O . SER A 1 326 ? 11.571 13.833 -21.854 1.00 74.81 326 SER A O 1
ATOM 2577 N N . SER A 1 327 ? 12.856 12.005 -21.788 1.00 82.00 327 SER A N 1
ATOM 2578 C CA . SER A 1 327 ? 13.007 11.977 -20.329 1.00 82.00 327 SER A CA 1
ATOM 2579 C C . SER A 1 327 ? 14.244 12.711 -19.802 1.00 82.00 327 SER A C 1
ATOM 2581 O O . SER A 1 327 ? 15.275 12.811 -20.466 1.00 82.00 327 SER A O 1
ATOM 2583 N N . SER A 1 328 ? 14.174 13.144 -18.539 1.00 89.69 328 SER A N 1
ATOM 2584 C CA . SER A 1 328 ? 15.362 13.493 -17.750 1.00 89.69 328 SER A CA 1
ATOM 2585 C C . SER A 1 328 ? 16.212 12.242 -17.451 1.00 89.69 328 SER A C 1
ATOM 2587 O O . SER A 1 328 ? 15.672 11.134 -17.449 1.00 89.69 328 SER A O 1
ATOM 2589 N N . PRO A 1 329 ? 17.517 12.371 -17.133 1.00 92.19 329 PRO A N 1
ATOM 2590 C CA . PRO A 1 329 ? 18.374 11.213 -16.844 1.00 92.19 329 PRO A CA 1
ATOM 2591 C C . PRO A 1 329 ? 17.854 10.316 -15.715 1.00 92.19 329 PRO A C 1
ATOM 2593 O O . PRO A 1 329 ? 17.948 9.093 -15.796 1.00 92.19 329 PRO A O 1
ATOM 2596 N N . LEU A 1 330 ? 17.252 10.916 -14.683 1.00 91.81 330 LEU A N 1
ATOM 2597 C CA . LEU A 1 330 ? 16.633 10.177 -13.584 1.00 91.81 330 LEU A CA 1
ATOM 2598 C C . LEU A 1 330 ? 15.426 9.362 -14.059 1.00 91.81 330 LEU A C 1
ATOM 2600 O O . LEU A 1 330 ? 15.305 8.188 -13.717 1.00 91.81 330 LEU A O 1
ATOM 2604 N N . LEU A 1 331 ? 14.545 9.980 -14.849 1.00 92.06 331 LEU A N 1
ATOM 2605 C CA . LEU A 1 331 ? 13.352 9.318 -15.362 1.00 92.06 331 LEU A CA 1
ATOM 2606 C C . LEU A 1 331 ? 13.729 8.182 -16.325 1.00 92.06 331 LEU A C 1
ATOM 2608 O O . LEU A 1 331 ? 13.205 7.082 -16.183 1.00 92.06 331 LEU A O 1
ATOM 2612 N N . LEU A 1 332 ? 14.702 8.406 -17.216 1.00 94.31 332 LEU A N 1
ATOM 2613 C CA . LEU A 1 332 ? 15.235 7.361 -18.092 1.00 94.31 332 LEU A CA 1
ATOM 2614 C C . LEU A 1 332 ? 15.807 6.188 -17.288 1.00 94.31 332 LEU A C 1
ATOM 2616 O O . LEU A 1 332 ? 15.524 5.037 -17.597 1.00 94.31 332 LEU A O 1
ATOM 2620 N N . SER A 1 333 ? 16.580 6.471 -16.237 1.00 95.00 333 SER A N 1
ATOM 2621 C CA . SER A 1 333 ? 17.160 5.438 -15.372 1.00 95.00 333 SER A CA 1
ATOM 2622 C C . SER A 1 333 ? 16.080 4.581 -14.698 1.00 95.00 333 SER A C 1
ATOM 2624 O O . SER A 1 333 ? 16.164 3.353 -14.714 1.00 95.00 333 SER A O 1
ATOM 2626 N N . LEU A 1 334 ? 15.014 5.207 -14.186 1.00 95.00 334 LEU A N 1
ATOM 2627 C CA . LEU A 1 334 ? 13.872 4.497 -13.598 1.00 95.00 334 LEU A CA 1
ATOM 2628 C C . LEU A 1 334 ? 13.100 3.671 -14.632 1.00 95.00 334 LEU A C 1
ATOM 2630 O O . LEU A 1 334 ? 12.738 2.531 -14.343 1.00 95.00 334 LEU A O 1
ATOM 2634 N N . ILE A 1 335 ? 12.884 4.207 -15.836 1.00 95.94 335 ILE A N 1
ATOM 2635 C CA . ILE A 1 335 ? 12.266 3.474 -16.949 1.00 95.94 335 ILE A CA 1
ATOM 2636 C C . ILE A 1 335 ? 13.108 2.238 -17.282 1.00 95.94 335 ILE A C 1
ATOM 2638 O O . ILE A 1 335 ? 12.586 1.126 -17.283 1.00 95.94 335 ILE A O 1
ATOM 2642 N N . CYS A 1 336 ? 14.417 2.402 -17.483 1.00 95.75 336 CYS A N 1
ATOM 2643 C CA . CYS A 1 336 ? 15.336 1.300 -17.765 1.00 95.75 336 CYS A CA 1
ATOM 2644 C C . CYS A 1 336 ? 15.339 0.246 -16.649 1.00 95.75 336 CYS A C 1
ATOM 2646 O O . CYS A 1 336 ? 15.282 -0.947 -16.940 1.00 95.75 336 CYS A O 1
ATOM 2648 N N . SER A 1 337 ? 15.359 0.674 -15.382 1.00 95.12 337 SER A N 1
ATOM 2649 C CA . SER A 1 337 ? 15.258 -0.223 -14.223 1.00 95.12 337 SER A CA 1
ATOM 2650 C C . SER A 1 337 ? 13.941 -1.000 -14.219 1.00 95.12 337 SER A C 1
ATOM 2652 O O . SER A 1 337 ? 13.940 -2.202 -13.965 1.00 95.12 337 SER A O 1
ATOM 2654 N N . THR A 1 338 ? 12.831 -0.333 -14.537 1.00 95.50 338 THR A N 1
ATOM 2655 C CA . THR A 1 338 ? 11.505 -0.957 -14.598 1.00 95.50 338 THR A CA 1
ATOM 2656 C C . THR A 1 338 ? 11.456 -2.001 -15.711 1.00 95.50 338 THR A C 1
ATOM 2658 O O . THR A 1 338 ? 11.076 -3.141 -15.461 1.00 95.50 338 THR A O 1
ATOM 2661 N N . VAL A 1 339 ? 11.920 -1.668 -16.924 1.00 96.38 339 VAL A N 1
ATOM 2662 C CA . VAL A 1 339 ? 11.978 -2.622 -18.048 1.00 96.38 339 VAL A CA 1
ATOM 2663 C C . VAL A 1 339 ? 12.888 -3.808 -17.726 1.00 96.38 339 VAL A C 1
ATOM 2665 O O . VAL A 1 339 ? 12.553 -4.942 -18.063 1.00 96.38 339 VAL A O 1
ATOM 2668 N N . LEU A 1 340 ? 14.017 -3.581 -17.048 1.00 94.38 340 LEU A N 1
ATOM 2669 C CA . LEU A 1 340 ? 14.920 -4.653 -16.627 1.00 94.38 340 LEU A CA 1
ATOM 2670 C C . LEU A 1 340 ? 14.251 -5.604 -15.623 1.00 94.38 340 LEU A C 1
ATOM 2672 O O . LEU A 1 340 ? 14.381 -6.822 -15.760 1.00 94.38 340 LEU A O 1
ATOM 2676 N N . ASN A 1 341 ? 13.502 -5.068 -14.658 1.00 93.38 341 ASN A N 1
ATOM 2677 C CA . ASN A 1 341 ? 12.740 -5.867 -13.699 1.00 93.38 341 ASN A CA 1
ATOM 2678 C C . ASN A 1 341 ? 11.612 -6.657 -14.375 1.00 93.38 341 ASN A C 1
ATOM 2680 O O . ASN A 1 341 ? 11.470 -7.852 -14.116 1.00 93.38 341 ASN A O 1
ATOM 2684 N N . ILE A 1 342 ? 10.875 -6.038 -15.306 1.00 94.81 342 ILE A N 1
ATOM 2685 C CA . ILE A 1 342 ? 9.873 -6.732 -16.134 1.00 94.81 342 ILE A CA 1
ATOM 2686 C C . ILE A 1 342 ? 10.542 -7.847 -16.946 1.00 94.81 342 ILE A C 1
ATOM 2688 O O . ILE A 1 342 ? 10.015 -8.949 -17.048 1.00 94.81 342 ILE A O 1
ATOM 2692 N N . TYR A 1 343 ? 11.723 -7.601 -17.512 1.00 93.56 343 TYR A N 1
ATOM 2693 C CA . TYR A 1 343 ? 12.467 -8.617 -18.248 1.00 93.56 343 TYR A CA 1
ATOM 2694 C C . TYR A 1 343 ? 12.877 -9.799 -17.370 1.00 93.56 343 TYR A C 1
ATOM 2696 O O . TYR A 1 343 ? 12.738 -10.947 -17.796 1.00 93.56 343 TYR A O 1
ATOM 2704 N N . HIS A 1 344 ? 13.340 -9.545 -16.147 1.00 90.81 344 HIS A N 1
ATOM 2705 C CA . HIS A 1 344 ? 13.774 -10.600 -15.239 1.00 90.81 344 HIS A CA 1
ATOM 2706 C C . HIS A 1 344 ? 12.667 -11.638 -14.978 1.00 90.81 344 HIS A C 1
ATOM 2708 O O . HIS A 1 344 ? 12.927 -12.845 -15.065 1.00 90.81 344 HIS A O 1
ATOM 2714 N N . SER A 1 345 ? 11.439 -11.171 -14.735 1.00 88.44 345 SER A N 1
ATOM 2715 C CA . SER A 1 345 ? 10.271 -12.007 -14.433 1.00 88.44 345 SER A CA 1
ATOM 2716 C C . SER A 1 345 ? 9.501 -12.475 -15.676 1.00 88.44 345 SER A C 1
ATOM 2718 O O . SER A 1 345 ? 9.028 -13.607 -15.750 1.00 88.44 345 SER A O 1
ATOM 2720 N N . LEU A 1 346 ? 9.399 -11.643 -16.714 1.00 90.62 346 LEU A N 1
ATOM 2721 C CA . LEU A 1 346 ? 8.483 -11.860 -17.842 1.00 90.62 346 LEU A CA 1
ATOM 2722 C C . LEU A 1 346 ? 9.177 -12.010 -19.199 1.00 90.62 346 LEU A C 1
ATOM 2724 O O . LEU A 1 346 ? 8.511 -11.926 -20.229 1.00 90.62 346 LEU A O 1
ATOM 2728 N N . CYS A 1 347 ? 10.481 -12.311 -19.236 1.00 88.81 347 CYS A N 1
ATOM 2729 C CA . CYS A 1 347 ? 11.273 -12.480 -20.471 1.00 88.81 347 CYS A CA 1
ATOM 2730 C C . CYS A 1 347 ? 10.595 -13.295 -21.592 1.00 88.81 347 CYS A C 1
ATOM 2732 O O . CYS A 1 347 ? 10.794 -13.008 -22.771 1.00 88.81 347 CYS A O 1
ATOM 2734 N N . ARG A 1 348 ? 9.786 -14.305 -21.249 1.00 88.12 348 ARG A N 1
ATOM 2735 C CA . ARG A 1 348 ? 9.082 -15.159 -22.223 1.00 88.12 348 ARG A CA 1
ATOM 2736 C C . ARG A 1 348 ? 7.926 -14.455 -22.935 1.00 88.12 348 ARG A C 1
ATOM 2738 O O . ARG A 1 348 ? 7.566 -14.874 -24.029 1.00 88.12 348 ARG A O 1
ATOM 2745 N N . PHE A 1 349 ? 7.363 -13.415 -22.329 1.00 90.94 349 PHE A N 1
ATOM 2746 C CA . PHE A 1 349 ? 6.151 -12.747 -22.793 1.00 90.94 349 PHE A CA 1
ATOM 2747 C C . PHE A 1 349 ? 6.427 -11.412 -23.497 1.00 90.94 349 PHE A C 1
ATOM 2749 O O . PHE A 1 349 ? 5.593 -10.963 -24.272 1.00 90.94 349 PHE A O 1
ATOM 2756 N N . ILE A 1 350 ? 7.582 -10.780 -23.270 1.00 93.19 350 ILE A N 1
ATOM 2757 C CA . ILE A 1 350 ? 7.807 -9.367 -23.640 1.00 93.19 350 ILE A CA 1
ATOM 2758 C C . ILE A 1 350 ? 8.803 -9.144 -24.794 1.00 93.19 350 ILE A C 1
ATOM 2760 O O . ILE A 1 350 ? 9.392 -8.072 -24.911 1.00 93.19 350 ILE A O 1
ATOM 2764 N N . ARG A 1 351 ? 9.074 -10.160 -25.626 1.00 92.06 351 ARG A N 1
ATOM 2765 C CA . ARG A 1 351 ? 10.147 -10.090 -26.645 1.00 92.06 351 ARG A CA 1
ATOM 2766 C C . ARG A 1 351 ? 9.980 -8.919 -27.619 1.00 92.06 351 ARG A C 1
ATOM 2768 O O . ARG A 1 351 ? 10.939 -8.190 -27.847 1.00 92.06 351 ARG A O 1
ATOM 2775 N N . PHE A 1 352 ? 8.772 -8.722 -28.146 1.00 93.94 352 PHE A N 1
ATOM 2776 C CA . PHE A 1 352 ? 8.480 -7.629 -29.080 1.00 93.94 352 PHE A CA 1
ATOM 2777 C C . PHE A 1 352 ? 8.585 -6.256 -28.406 1.00 93.94 352 PHE A C 1
ATOM 2779 O O . PHE A 1 352 ? 9.122 -5.314 -28.982 1.00 93.94 352 PHE A O 1
ATOM 2786 N N . GLN A 1 353 ? 8.132 -6.153 -27.156 1.00 96.31 353 GLN A N 1
ATOM 2787 C CA . GLN A 1 353 ? 8.216 -4.935 -26.357 1.00 96.31 353 GLN A CA 1
ATOM 2788 C C . GLN A 1 353 ? 9.669 -4.548 -26.067 1.00 96.31 353 GLN A C 1
ATOM 2790 O O . GLN A 1 353 ? 10.022 -3.373 -26.146 1.00 96.31 353 GLN A O 1
ATOM 2795 N N . LEU A 1 354 ? 10.533 -5.528 -25.785 1.00 94.38 354 LEU A N 1
ATOM 2796 C CA . LEU A 1 354 ? 11.965 -5.289 -25.627 1.00 94.38 354 LEU A CA 1
ATOM 2797 C C . LEU A 1 354 ? 12.614 -4.840 -26.929 1.00 94.38 354 LEU A C 1
ATOM 2799 O O . LEU A 1 354 ? 13.380 -3.884 -26.907 1.00 94.38 354 LEU A O 1
ATOM 2803 N N . GLU A 1 355 ? 12.305 -5.483 -28.055 1.00 94.81 355 GLU A N 1
ATOM 2804 C CA . GLU A 1 355 ? 12.822 -5.057 -29.359 1.00 94.81 355 GLU A CA 1
ATOM 2805 C C . GLU A 1 355 ? 12.454 -3.594 -29.646 1.00 94.81 355 GLU A C 1
ATOM 2807 O O . GLU A 1 355 ? 13.327 -2.785 -29.970 1.00 94.81 355 GLU A O 1
ATOM 2812 N N . ALA A 1 356 ? 11.188 -3.227 -29.425 1.00 95.38 356 ALA A N 1
ATOM 2813 C CA . ALA A 1 356 ? 10.720 -1.854 -29.557 1.00 95.38 356 ALA A CA 1
ATOM 2814 C C . ALA A 1 356 ? 11.442 -0.903 -28.586 1.00 95.38 356 ALA A C 1
ATOM 2816 O O . ALA A 1 356 ? 11.923 0.150 -29.000 1.00 95.38 356 ALA A O 1
ATOM 2817 N N . PHE A 1 357 ? 11.585 -1.272 -27.311 1.00 96.56 357 PHE A N 1
ATOM 2818 C CA . PHE A 1 357 ? 12.276 -0.445 -26.321 1.00 96.56 357 PHE A CA 1
ATOM 2819 C C . PHE A 1 357 ? 13.758 -0.227 -26.671 1.00 96.56 357 PHE A C 1
ATOM 2821 O O . PHE A 1 357 ? 14.257 0.898 -26.614 1.00 96.56 357 PHE A O 1
ATOM 2828 N N . PHE A 1 358 ? 14.468 -1.271 -27.105 1.00 95.38 358 PHE A N 1
ATOM 2829 C CA . PHE A 1 358 ? 15.855 -1.151 -27.552 1.00 95.38 358 PHE A CA 1
ATOM 2830 C C . PHE A 1 358 ? 15.977 -0.278 -28.805 1.00 95.38 358 PHE A C 1
ATOM 2832 O O . PHE A 1 358 ? 16.837 0.605 -28.849 1.00 95.38 358 PHE A O 1
ATOM 2839 N N . GLY A 1 359 ? 15.120 -0.502 -29.804 1.00 93.56 359 GLY A N 1
ATOM 2840 C CA . GLY A 1 359 ? 15.157 0.214 -31.078 1.00 93.56 359 GLY A CA 1
ATOM 2841 C C . GLY A 1 359 ? 14.772 1.689 -30.959 1.00 93.56 359 GLY A C 1
ATOM 2842 O O . GLY A 1 359 ? 15.481 2.558 -31.469 1.00 93.56 359 GLY A O 1
ATOM 2843 N N . PHE A 1 360 ? 13.668 1.986 -30.271 1.00 94.19 360 PHE A N 1
ATOM 2844 C CA . PHE A 1 360 ? 13.122 3.341 -30.191 1.00 94.19 360 PHE A CA 1
ATOM 2845 C C . PHE A 1 360 ? 13.723 4.181 -29.063 1.00 94.19 360 PHE A C 1
ATOM 2847 O O . PHE A 1 360 ? 13.818 5.398 -29.226 1.00 94.19 360 PHE A O 1
ATOM 2854 N N . VAL A 1 361 ? 14.166 3.561 -27.961 1.00 94.69 361 VAL A N 1
ATOM 2855 C CA . VAL A 1 361 ? 14.689 4.274 -26.785 1.00 94.69 361 VAL A CA 1
ATOM 2856 C C . VAL A 1 361 ? 16.197 4.092 -26.643 1.00 94.69 361 VAL A C 1
ATOM 2858 O O . VAL A 1 361 ? 16.942 5.038 -26.880 1.00 94.69 361 VAL A O 1
ATOM 2861 N N . LEU A 1 362 ? 16.681 2.901 -26.272 1.00 94.50 362 LEU A N 1
ATOM 2862 C CA . LEU A 1 362 ? 18.074 2.736 -25.824 1.00 94.50 362 LEU A CA 1
ATOM 2863 C C . LEU A 1 362 ? 19.103 3.063 -26.912 1.00 94.50 362 LEU A C 1
ATOM 2865 O O . LEU A 1 362 ? 19.999 3.874 -26.683 1.00 94.50 362 LEU A O 1
ATOM 2869 N N . LEU A 1 363 ? 18.976 2.467 -28.101 1.00 93.38 363 LEU A N 1
ATOM 2870 C CA . LEU A 1 363 ? 19.935 2.672 -29.192 1.00 93.38 363 LEU A CA 1
ATOM 2871 C C . LEU A 1 363 ? 19.869 4.094 -29.751 1.00 93.38 363 LEU A C 1
ATOM 2873 O O . LEU A 1 363 ? 20.897 4.676 -30.097 1.00 93.38 363 LEU A O 1
ATOM 2877 N N . ARG A 1 364 ? 18.666 4.676 -29.796 1.00 92.25 364 ARG A N 1
ATOM 2878 C CA . ARG A 1 364 ? 18.466 6.067 -30.209 1.00 92.25 364 ARG A CA 1
ATOM 2879 C C . ARG A 1 364 ? 19.129 7.029 -29.223 1.00 92.25 364 ARG A C 1
ATOM 2881 O O . ARG A 1 364 ? 19.852 7.927 -29.649 1.00 92.25 364 ARG A O 1
ATOM 2888 N N . THR A 1 365 ? 18.928 6.815 -27.924 1.00 91.62 365 THR A N 1
ATOM 2889 C CA . THR A 1 365 ? 19.460 7.675 -26.860 1.00 91.62 365 THR A CA 1
ATOM 2890 C C . THR A 1 365 ? 20.961 7.493 -26.633 1.00 91.62 365 THR A C 1
ATOM 2892 O O . THR A 1 365 ? 21.634 8.449 -26.261 1.00 91.62 365 THR A O 1
ATOM 2895 N N . ALA A 1 366 ? 21.515 6.314 -26.919 1.00 90.38 366 ALA A N 1
ATOM 2896 C CA . ALA A 1 366 ? 22.959 6.075 -26.911 1.00 90.38 366 ALA A CA 1
ATOM 2897 C C . ALA A 1 366 ? 23.690 6.717 -28.112 1.00 90.38 366 ALA A C 1
ATOM 2899 O O . ALA A 1 366 ? 24.916 6.825 -28.106 1.00 90.38 366 ALA A O 1
ATOM 2900 N N . GLY A 1 367 ? 22.959 7.139 -29.149 1.00 87.88 367 GLY A N 1
ATOM 2901 C CA . GLY A 1 367 ? 23.523 7.762 -30.343 1.00 87.88 367 GLY A CA 1
ATOM 2902 C C . GLY A 1 367 ? 24.087 9.167 -30.101 1.00 87.88 367 GLY A C 1
ATOM 2903 O O . GLY A 1 367 ? 23.690 9.878 -29.178 1.00 87.88 367 GLY A O 1
ATOM 2904 N N . ALA A 1 368 ? 24.976 9.614 -30.995 1.00 76.44 368 ALA A N 1
ATOM 2905 C CA . ALA A 1 368 ? 25.720 10.879 -30.891 1.00 76.44 368 ALA A CA 1
ATOM 2906 C C . ALA A 1 368 ? 24.858 12.166 -30.864 1.00 76.44 368 ALA A C 1
ATOM 2908 O O . ALA A 1 368 ? 25.397 13.249 -30.656 1.00 76.44 368 ALA A O 1
ATOM 2909 N N . GLY A 1 369 ? 23.541 12.063 -31.082 1.00 81.31 369 GLY A N 1
ATOM 2910 C CA . GLY A 1 369 ? 22.603 13.190 -31.060 1.00 81.31 369 GLY A CA 1
ATOM 2911 C C . GLY A 1 369 ? 22.008 13.520 -29.686 1.00 81.31 369 GLY A C 1
ATOM 2912 O O . GLY A 1 369 ? 21.375 14.564 -29.552 1.00 81.31 369 GLY A O 1
ATOM 2913 N N . SER A 1 370 ? 22.197 12.664 -28.678 1.00 87.62 370 SER A N 1
ATOM 2914 C CA . SER A 1 370 ? 21.636 12.864 -27.337 1.00 87.62 370 SER A CA 1
ATOM 2915 C C . SER A 1 370 ? 22.625 13.520 -26.362 1.00 87.62 370 SER A C 1
ATOM 2917 O O . SER A 1 370 ? 23.838 13.378 -26.520 1.00 87.62 370 SER A O 1
ATOM 2919 N N . PRO A 1 371 ? 22.136 14.215 -25.318 1.00 90.69 371 PRO A N 1
ATOM 2920 C CA . PRO A 1 371 ? 22.970 14.716 -24.226 1.00 90.69 371 PRO A CA 1
ATOM 2921 C C . PRO A 1 371 ? 23.823 13.608 -23.591 1.00 90.69 371 PRO A C 1
ATOM 2923 O O . PRO A 1 371 ? 23.332 12.502 -23.366 1.00 90.69 371 PRO A O 1
ATOM 2926 N N . SER A 1 372 ? 25.071 13.919 -23.225 1.00 90.81 372 SER A N 1
ATOM 2927 C CA . SER A 1 372 ? 26.032 12.937 -22.689 1.00 90.81 372 SER A CA 1
ATOM 2928 C C . SER A 1 372 ? 25.521 12.180 -21.457 1.00 90.81 372 SER A C 1
ATOM 2930 O O . SER A 1 372 ? 25.727 10.978 -21.344 1.00 90.81 372 SER A O 1
ATOM 2932 N N . GLN A 1 373 ? 24.790 12.855 -20.567 1.00 92.75 373 GLN A N 1
ATOM 2933 C CA . GLN A 1 373 ? 24.180 12.229 -19.386 1.00 92.75 373 GLN A CA 1
ATOM 2934 C C . GLN A 1 373 ? 23.127 11.175 -19.757 1.00 92.75 373 GLN A C 1
ATOM 2936 O O . GLN A 1 373 ? 23.017 10.150 -19.093 1.00 92.75 373 GLN A O 1
ATOM 2941 N N . LEU A 1 374 ? 22.349 11.408 -20.820 1.00 92.38 374 LEU A N 1
ATOM 2942 C CA . LEU A 1 374 ? 21.360 10.440 -21.297 1.00 92.38 374 LEU A CA 1
ATOM 2943 C C . LEU A 1 374 ? 22.031 9.268 -22.018 1.00 92.38 374 LEU A C 1
ATOM 2945 O O . LEU A 1 374 ? 21.601 8.129 -21.845 1.00 92.38 374 LEU A O 1
ATOM 2949 N N . GLN A 1 375 ? 23.111 9.528 -22.760 1.00 93.56 375 GLN A N 1
ATOM 2950 C CA . GLN A 1 375 ? 23.928 8.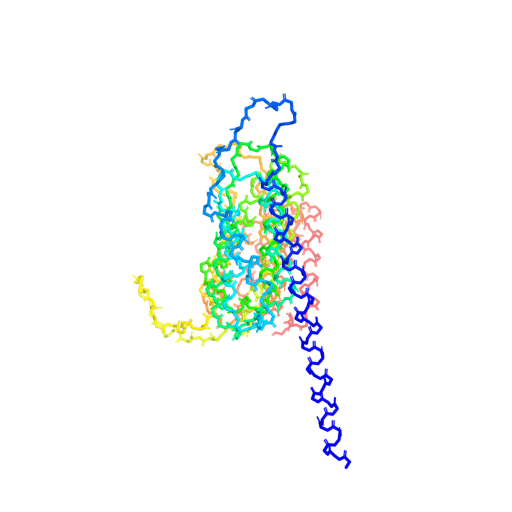473 -23.364 1.00 93.56 375 GLN A CA 1
ATOM 2951 C C . GLN A 1 375 ? 24.515 7.544 -22.298 1.00 93.56 375 GLN A C 1
ATOM 2953 O O . GLN A 1 375 ? 24.431 6.330 -22.445 1.00 93.56 375 GLN A O 1
ATOM 2958 N N . GLU A 1 376 ? 25.065 8.094 -21.213 1.00 93.56 376 GLU A N 1
ATOM 2959 C CA . GLU A 1 376 ? 25.630 7.309 -20.110 1.00 93.56 376 GLU A CA 1
ATOM 2960 C C . GLU A 1 376 ? 24.578 6.396 -19.467 1.00 93.56 376 GLU A C 1
ATOM 2962 O O . GLU A 1 376 ? 24.806 5.195 -19.333 1.00 93.56 376 GLU A O 1
ATOM 2967 N N . VAL A 1 377 ? 23.390 6.931 -19.160 1.00 95.06 377 VAL A N 1
ATOM 2968 C CA . VAL A 1 377 ? 22.280 6.140 -18.603 1.00 95.06 377 VAL A CA 1
ATOM 2969 C C . VAL A 1 377 ? 21.823 5.047 -19.575 1.00 95.06 377 VAL A C 1
ATOM 2971 O O . VAL A 1 377 ? 21.589 3.913 -19.156 1.00 95.06 377 VAL A O 1
ATOM 2974 N N . ALA A 1 378 ? 21.713 5.352 -20.872 1.00 94.38 378 ALA A N 1
ATOM 2975 C CA . ALA A 1 378 ? 21.320 4.373 -21.884 1.00 94.38 378 ALA A CA 1
ATOM 2976 C C . ALA A 1 378 ? 22.365 3.256 -22.046 1.00 94.38 378 ALA A C 1
ATOM 2978 O O . ALA A 1 378 ? 22.005 2.082 -22.130 1.00 94.38 378 ALA A O 1
ATOM 2979 N N . LEU A 1 379 ? 23.657 3.598 -22.048 1.00 94.00 379 LEU A N 1
ATOM 2980 C CA . LEU A 1 379 ? 24.748 2.626 -22.128 1.00 94.00 379 LEU A CA 1
ATOM 2981 C C . LEU A 1 379 ? 24.805 1.736 -20.882 1.00 94.00 379 LEU A C 1
ATOM 2983 O O . LEU A 1 379 ? 24.918 0.519 -21.018 1.00 94.00 379 LEU A O 1
ATOM 2987 N N . GLU A 1 380 ? 24.664 2.310 -19.686 1.00 94.81 380 GLU A N 1
ATOM 2988 C CA . GLU A 1 380 ? 24.602 1.543 -18.438 1.00 94.81 380 GLU A CA 1
ATOM 2989 C C . GLU A 1 380 ? 23.395 0.593 -18.431 1.00 94.81 380 GLU A C 1
ATOM 2991 O O . GLU A 1 380 ? 23.518 -0.572 -18.053 1.00 94.81 380 GLU A O 1
ATOM 2996 N N . ALA A 1 381 ? 22.237 1.037 -18.932 1.00 94.12 381 ALA A N 1
ATOM 2997 C CA . ALA A 1 381 ? 21.071 0.175 -19.095 1.00 94.12 381 ALA A CA 1
ATOM 2998 C C . ALA A 1 381 ? 21.355 -1.006 -20.038 1.00 94.12 381 ALA A C 1
ATOM 3000 O O . ALA A 1 381 ? 21.096 -2.151 -19.667 1.00 94.12 381 ALA A O 1
ATOM 3001 N N . ILE A 1 382 ? 21.947 -0.762 -21.216 1.00 94.19 382 ILE A N 1
ATOM 3002 C CA . ILE A 1 382 ? 22.338 -1.822 -22.164 1.00 94.19 382 ILE A CA 1
ATOM 3003 C C . ILE A 1 382 ? 23.294 -2.821 -21.496 1.00 94.19 382 ILE A C 1
ATOM 3005 O O . ILE A 1 382 ? 23.094 -4.032 -21.603 1.00 94.19 382 ILE A O 1
ATOM 3009 N N . ILE A 1 383 ? 24.302 -2.335 -20.765 1.00 93.00 383 ILE A N 1
ATOM 3010 C CA . ILE A 1 383 ? 25.239 -3.187 -20.018 1.00 93.00 383 ILE A CA 1
ATOM 3011 C C . ILE A 1 383 ? 24.489 -4.046 -18.994 1.00 93.00 383 ILE A C 1
ATOM 3013 O O . ILE A 1 383 ? 24.759 -5.244 -18.881 1.00 93.00 383 ILE A O 1
ATOM 3017 N N . ASN A 1 384 ? 23.533 -3.466 -18.269 1.00 92.69 384 ASN A N 1
ATOM 3018 C CA . ASN A 1 384 ? 22.746 -4.184 -17.271 1.00 92.69 384 ASN A CA 1
ATOM 3019 C C . ASN A 1 384 ? 21.857 -5.273 -17.882 1.00 92.69 384 ASN A C 1
ATOM 3021 O O . ASN A 1 384 ? 21.739 -6.339 -17.278 1.00 92.69 384 ASN A O 1
ATOM 3025 N N . PHE A 1 385 ? 21.318 -5.075 -19.090 1.00 91.25 385 PHE A N 1
ATOM 3026 C CA . PHE A 1 385 ? 20.644 -6.144 -19.837 1.00 91.25 385 PHE A CA 1
ATOM 3027 C C . PHE A 1 385 ? 21.615 -7.252 -20.260 1.00 91.25 385 PHE A C 1
ATOM 3029 O O . PHE A 1 385 ? 21.339 -8.424 -20.012 1.00 91.25 385 PHE A O 1
ATOM 3036 N N . CYS A 1 386 ? 22.778 -6.903 -20.819 1.00 88.69 386 CYS A N 1
ATOM 3037 C CA . CYS A 1 386 ? 23.792 -7.878 -21.242 1.00 88.69 386 CYS A CA 1
ATOM 3038 C C . CYS A 1 386 ? 24.328 -8.737 -20.085 1.00 88.69 386 CYS A C 1
ATOM 3040 O O . CYS A 1 386 ? 24.732 -9.877 -20.292 1.00 88.69 386 CYS A O 1
ATOM 3042 N N . ARG A 1 387 ? 24.332 -8.214 -18.853 1.00 89.12 387 ARG A N 1
ATOM 3043 C CA . ARG A 1 387 ? 24.737 -8.965 -17.653 1.00 89.12 387 ARG A CA 1
ATOM 3044 C C . ARG A 1 387 ? 23.712 -10.018 -17.211 1.00 89.12 387 ARG A C 1
ATOM 3046 O O . ARG A 1 387 ? 24.043 -10.857 -16.376 1.00 89.12 387 ARG A O 1
ATOM 3053 N N . GLN A 1 388 ? 22.485 -9.999 -17.734 1.00 83.44 388 GLN A N 1
ATOM 3054 C CA . GLN A 1 388 ? 21.458 -10.974 -17.367 1.00 83.44 388 GLN A CA 1
ATOM 3055 C C . GLN A 1 388 ? 21.698 -12.319 -18.062 1.00 83.44 388 GLN A C 1
ATOM 3057 O O . GLN A 1 388 ? 21.800 -12.398 -19.284 1.00 83.44 388 GLN A O 1
ATOM 3062 N N . LEU A 1 389 ? 21.684 -13.407 -17.286 1.00 64.50 389 LEU A N 1
ATOM 3063 C CA . LEU A 1 389 ? 21.980 -14.771 -17.757 1.00 64.50 389 LEU A CA 1
ATOM 3064 C C . LEU A 1 389 ? 21.109 -15.237 -18.938 1.00 64.50 389 LEU A C 1
ATOM 3066 O O . LEU A 1 389 ? 21.562 -16.034 -19.752 1.00 64.50 389 LEU A O 1
ATOM 3070 N N . LYS A 1 390 ? 19.867 -14.748 -19.028 1.00 67.50 390 LYS A N 1
ATOM 3071 C CA . LYS A 1 390 ? 18.893 -15.131 -20.064 1.00 67.50 390 LYS A CA 1
ATOM 3072 C C . LYS A 1 390 ? 18.980 -14.285 -21.342 1.00 67.50 390 LYS A C 1
ATOM 3074 O O . LYS A 1 390 ? 18.232 -14.537 -22.273 1.00 67.50 390 LYS A O 1
ATOM 3079 N N . PHE A 1 391 ? 19.841 -13.263 -21.400 1.00 60.72 391 PHE A N 1
ATOM 3080 C CA . PHE A 1 391 ? 19.839 -12.302 -22.517 1.00 60.72 391 PHE A CA 1
ATOM 3081 C C . PHE A 1 391 ? 20.442 -12.861 -23.811 1.00 60.72 391 PHE A C 1
ATOM 3083 O O . PHE A 1 391 ? 20.130 -12.391 -24.899 1.00 60.72 391 PHE A O 1
ATOM 3090 N N . HIS A 1 392 ? 21.275 -13.894 -23.701 1.00 55.84 392 HIS A N 1
ATOM 3091 C CA . HIS A 1 392 ? 21.915 -14.556 -24.840 1.00 55.84 392 HIS A CA 1
ATOM 3092 C C . HIS A 1 392 ? 21.203 -15.843 -25.296 1.00 55.84 392 HIS A C 1
ATOM 3094 O O . HIS A 1 392 ? 21.709 -16.518 -26.193 1.00 55.84 392 HIS A O 1
ATOM 3100 N N . SER A 1 393 ? 20.072 -16.200 -24.673 1.00 45.00 393 SER A N 1
ATOM 3101 C CA . SER A 1 393 ? 19.295 -17.427 -24.924 1.00 45.00 393 SER A CA 1
ATOM 3102 C C . SER A 1 393 ? 17.902 -17.110 -25.444 1.00 45.00 393 SER A C 1
ATOM 3104 O O . SER A 1 393 ? 17.457 -17.784 -26.396 1.00 45.00 393 SER A O 1
#

Foldseek 3Di:
DVVVVVVVVVVVVVVVQVVLLVVVLVLLVVLLVVLVVQQPDPPDPPPPPDPPPDDDPVVLVVLSVQLNVQSPPPPDDLAQDQVCSSLVSLLVQQQDAPHALVSNLSSLVSLLVCQVSCSYALPHPNLLVRLLVVLVSLLNGDDPPDDPVSVLSSLLSSLSSLLSSLPGRNVQSAALVSLVSSLVSLVVQLVVCLVPPDPSNVSSLVSNLSSLLSVLLCLVVADQDPPPDDPDPDPDPCPPPDNSGHYHPVSNLVVLVVLLVLLVLVPPPVVDDDDDPVSSVVSNLSSLSSLLSSLLSNFLSLVSPVSSLVCVQPRVLVSLLVALAVDDLSSVLSSLSSVLSCCRRPVVRRVVSVVSCCVRHLVVQLDPPHDPSSVVSSVVSVVSLVPDPPNVD

Organism: Ricinus communis (NCBI:txid3988)

pLDDT: mean 82.06, std 17.64, range [36.19, 97.94]